Protein AF-A0A813HM52-F1 (afdb_monomer)

Organism: Polarella glacialis (NCBI:txid89957)

Mean predicted aligned error: 16.56 Å

Radius of gyration: 31.97 Å; Cα contacts (8 Å, |Δi|>4): 572; chains: 1; bounding box: 122×70×69 Å

Secondary structure (DSSP, 8-state):
---------------------PPP-------------------------------------------SSS--SS--------------------------------------------------S-PPPP-TT--SHHHHHHHHHHHHHHHHEEEEEEEEEEEE--HHHHHTTEE-EEEEEEEEEEETT--EEEEEEEEE-S-EEB-HHHHHTT--EEEEEEEEEEEEEE-HHHHHHHHT-HHHHHHHHHHH-TTEEEEEEEEEEETTTTEEEEEEEETTEEEEEEEEEES-------S--SS---EEEEEE-TT-HHHHHHHHHHHHT-EEESSSEEEEEEEEEEEEETTEEEEEEEEEEEEEE---TTT---

Sequence (374 aa):
MAAGAVAATLSSAAPSTWRQAAPIGKQNRRKGTAGGNRADDSAKGAFRPYHSVSVPKSVASSALEFDPLGVSRAIMGNCPFRGLSAAQKEPAQSPAAQGSRSESSSTARRVSAQEGFSGAAGPPVLSPPNPSGTDGSGTVVAKILEAGVRLLLRRHQGVQVVVHSSWPELLFGSVKAVHLSGRGWLSKLGLAARELIVSAPTSCKLDYGELLAGRVTLTECALGWAEAAFDASDFANFLVYPPVVSSARRLIGSDFSFEPQGVRIDVAAGQVHFVCRQAGEQFNVVLEAVGGVEGEHVGMPESNPWGVLVVLEPSQPALACVMTKFFNELEVDLAGVGLRFAGLAIREEAGRAIVRLRLNARIQRIPNPLRDTI

Solvent-accessible surface area (backbone atoms only — not comparable to full-atom values): 23221 Å² total; per-residue (Å²): 136,84,88,83,90,86,86,88,89,80,84,89,80,87,84,79,86,88,83,86,79,86,84,80,86,80,90,80,89,80,84,86,82,88,86,81,88,83,82,88,80,91,82,92,85,89,84,84,88,82,81,90,80,91,78,85,86,88,80,86,82,85,73,83,80,80,75,92,74,86,82,83,85,86,80,88,72,72,80,83,78,78,79,81,78,79,84,84,79,84,88,82,82,86,84,89,85,87,81,82,89,83,89,80,90,83,82,86,79,93,75,89,77,85,76,81,80,76,75,74,75,70,75,75,91,72,72,75,80,80,74,91,79,58,81,57,51,20,53,58,58,18,52,53,50,38,51,38,56,52,65,39,35,75,38,69,40,78,69,46,46,49,38,48,30,47,56,71,39,46,77,74,25,34,37,40,26,42,39,38,39,32,27,51,38,23,28,69,71,52,43,34,28,52,30,44,38,38,40,25,71,43,63,26,34,49,36,61,74,39,41,78,72,75,37,51,40,38,81,41,68,25,45,34,36,33,40,37,30,18,40,44,69,25,45,20,34,43,51,61,23,65,62,51,40,51,52,47,22,74,76,79,32,82,59,46,46,58,46,66,57,73,42,42,63,40,51,91,79,35,32,37,38,33,34,35,33,50,83,86,45,78,44,63,38,34,40,32,51,36,71,74,67,97,64,99,69,95,62,89,68,93,73,66,76,38,34,56,45,39,49,45,62,92,89,40,67,67,59,19,52,52,50,22,49,47,56,59,65,35,63,41,71,57,60,40,30,36,34,30,46,50,29,50,47,56,40,74,56,98,92,36,55,32,40,35,39,35,24,40,30,40,35,42,30,55,58,43,52,90,78,47,87,66

Structure (mmCIF, N/CA/C/O backbone):
data_AF-A0A813HM52-F1
#
_entry.id   AF-A0A813HM52-F1
#
loop_
_atom_site.group_PDB
_atom_site.id
_atom_site.type_symbol
_atom_site.label_atom_id
_atom_site.label_alt_id
_atom_site.label_comp_id
_atom_site.label_asym_id
_atom_site.label_entity_id
_atom_site.label_seq_id
_atom_site.pdbx_PDB_ins_code
_atom_site.Cartn_x
_atom_site.Cartn_y
_atom_site.Cartn_z
_atom_site.occupancy
_atom_site.B_iso_or_equiv
_atom_site.auth_seq_id
_atom_site.auth_comp_id
_atom_site.auth_asym_id
_atom_site.auth_atom_id
_atom_site.pdbx_PDB_model_num
ATOM 1 N N . MET A 1 1 ? -46.528 -42.335 -25.413 1.00 37.66 1 MET A N 1
ATOM 2 C CA . MET A 1 1 ? -45.160 -42.886 -25.302 1.00 37.66 1 MET A CA 1
ATOM 3 C C . MET A 1 1 ? -44.547 -42.238 -24.062 1.00 37.66 1 MET A C 1
ATOM 5 O O . MET A 1 1 ? -44.185 -41.081 -24.140 1.00 37.66 1 MET A O 1
ATOM 9 N N . ALA A 1 2 ? -44.810 -42.707 -22.841 1.00 23.92 2 ALA A N 1
ATOM 10 C CA . ALA A 1 2 ? -44.395 -43.958 -22.191 1.00 23.92 2 ALA A CA 1
ATOM 11 C C . ALA A 1 2 ? -42.873 -44.042 -21.945 1.00 23.92 2 ALA A C 1
ATOM 13 O O . ALA A 1 2 ? -42.105 -43.882 -22.886 1.00 23.92 2 ALA A O 1
ATOM 14 N N . ALA A 1 3 ? -42.530 -44.377 -20.689 1.00 25.41 3 ALA A N 1
ATOM 15 C CA . ALA A 1 3 ? -41.215 -44.529 -20.039 1.00 25.41 3 ALA A CA 1
ATOM 16 C C . ALA A 1 3 ? -40.593 -43.223 -19.495 1.00 25.41 3 ALA A C 1
ATOM 18 O O . ALA A 1 3 ? -40.451 -42.252 -20.220 1.00 25.41 3 ALA A O 1
ATOM 19 N N . GLY A 1 4 ? -40.188 -43.105 -18.230 1.00 23.30 4 GLY A N 1
ATOM 20 C CA . GLY A 1 4 ? -40.127 -44.065 -17.127 1.00 23.30 4 GLY A CA 1
ATOM 21 C C . GLY A 1 4 ? -39.327 -43.438 -15.976 1.00 23.30 4 GLY A C 1
ATOM 22 O O . GLY A 1 4 ? -38.308 -42.797 -16.205 1.00 23.30 4 GLY A O 1
ATOM 23 N N . ALA A 1 5 ? -39.837 -43.575 -14.755 1.00 23.16 5 ALA A N 1
ATOM 24 C CA . ALA A 1 5 ? -39.250 -43.092 -13.509 1.00 23.16 5 ALA A CA 1
ATOM 25 C C . ALA A 1 5 ? -38.043 -43.931 -13.065 1.00 23.16 5 ALA A C 1
ATOM 27 O O . ALA A 1 5 ? -38.085 -45.136 -13.278 1.00 23.16 5 ALA A O 1
ATOM 28 N N . VAL A 1 6 ? -37.086 -43.340 -12.329 1.00 25.73 6 VAL A N 1
ATOM 29 C CA . VAL A 1 6 ? -36.462 -43.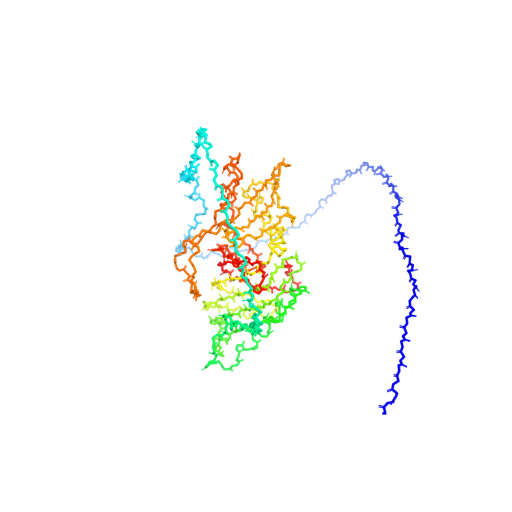966 -11.141 1.00 25.73 6 VAL A CA 1
ATOM 30 C C . VAL A 1 6 ? -36.012 -42.872 -10.162 1.00 25.73 6 VAL A C 1
ATOM 32 O O . VAL A 1 6 ? -35.177 -42.030 -10.482 1.00 25.73 6 VAL A O 1
ATOM 35 N N . ALA A 1 7 ? -36.582 -42.916 -8.959 1.00 25.55 7 ALA A N 1
ATOM 36 C CA . ALA A 1 7 ? -36.120 -42.228 -7.763 1.00 25.55 7 ALA A CA 1
ATOM 37 C C . ALA A 1 7 ? -35.059 -43.080 -7.048 1.00 25.55 7 ALA A C 1
ATOM 39 O O . ALA A 1 7 ? -35.168 -44.305 -7.033 1.00 25.55 7 ALA A O 1
ATOM 40 N N . ALA A 1 8 ? -34.084 -42.446 -6.395 1.00 28.12 8 ALA A N 1
ATOM 41 C CA . ALA A 1 8 ? -33.235 -43.108 -5.411 1.00 28.12 8 ALA A CA 1
ATOM 42 C C . ALA A 1 8 ? -33.001 -42.178 -4.214 1.00 28.12 8 ALA A C 1
ATOM 44 O O . ALA A 1 8 ? -32.302 -41.171 -4.304 1.00 28.12 8 ALA A O 1
ATOM 45 N N . THR A 1 9 ? -33.619 -42.552 -3.097 1.00 27.95 9 THR A N 1
ATOM 46 C CA . THR A 1 9 ? -33.473 -41.976 -1.760 1.00 27.95 9 THR A CA 1
ATOM 47 C C . THR A 1 9 ? -32.731 -43.003 -0.906 1.00 27.95 9 THR A C 1
ATOM 49 O O . THR A 1 9 ? -33.262 -44.087 -0.703 1.00 27.95 9 THR A O 1
ATOM 52 N N . LEU A 1 10 ? -31.545 -42.675 -0.388 1.00 28.23 10 LEU A N 1
ATOM 53 C CA . LEU A 1 10 ? -30.830 -43.376 0.698 1.00 28.23 10 LEU A CA 1
ATOM 54 C C . LEU A 1 10 ? -29.958 -42.293 1.368 1.00 28.23 10 LEU A C 1
ATOM 56 O O . LEU A 1 10 ? -29.132 -41.687 0.699 1.00 28.23 10 LEU A O 1
ATOM 60 N N . SER A 1 11 ? -30.279 -41.767 2.552 1.00 26.70 11 SER A N 1
ATOM 61 C CA . SER A 1 11 ? -30.263 -42.361 3.900 1.00 26.70 11 SER A CA 1
ATOM 62 C C . SER A 1 11 ? -28.862 -42.702 4.428 1.00 26.70 11 SER A C 1
ATOM 64 O O . SER A 1 11 ? -28.206 -43.600 3.917 1.00 26.70 11 SER A O 1
ATOM 66 N N . SER A 1 12 ? -28.518 -42.030 5.538 1.00 29.56 12 SER A N 1
ATOM 67 C CA . SER A 1 12 ? -27.660 -42.487 6.643 1.00 29.56 12 SER A CA 1
ATOM 68 C C . SER A 1 12 ? -26.152 -42.665 6.406 1.00 29.56 12 SER A C 1
ATOM 70 O O . SER A 1 12 ? -25.718 -43.630 5.791 1.00 29.56 12 SER A O 1
ATOM 72 N N . ALA A 1 13 ? -25.347 -41.792 7.028 1.00 31.06 13 ALA A N 1
ATOM 73 C CA . ALA A 1 13 ? -24.482 -42.138 8.174 1.00 31.06 13 ALA A CA 1
ATOM 74 C C . ALA A 1 13 ? -23.358 -41.095 8.358 1.00 31.06 13 ALA A C 1
ATOM 76 O O . ALA A 1 13 ? -22.476 -40.951 7.517 1.00 31.06 13 ALA A O 1
ATOM 77 N N . ALA A 1 14 ? -23.358 -40.401 9.500 1.00 40.94 14 ALA A N 1
ATOM 78 C CA . ALA A 1 14 ? -22.135 -39.838 10.077 1.00 40.94 14 ALA A CA 1
ATOM 79 C C . ALA A 1 14 ? -21.264 -40.992 10.611 1.00 40.94 14 ALA A C 1
ATOM 81 O O . ALA A 1 14 ? -21.822 -42.011 11.031 1.00 40.94 14 ALA A O 1
ATOM 82 N N . PRO A 1 15 ? -19.926 -40.844 10.662 1.00 44.47 15 PRO A N 1
ATOM 83 C CA . PRO A 1 15 ? -19.331 -40.772 11.999 1.00 44.47 15 PRO A CA 1
ATOM 84 C C . PRO A 1 15 ? -18.023 -39.964 12.146 1.00 44.47 15 PRO A C 1
ATOM 86 O O . PRO A 1 15 ? -17.253 -39.725 11.220 1.00 44.47 15 PRO A O 1
ATOM 89 N N . SER A 1 16 ? -17.749 -39.701 13.428 1.00 36.19 16 SER A N 1
ATOM 90 C CA . SER A 1 16 ? -16.442 -39.692 14.107 1.00 36.19 16 SER A CA 1
ATOM 91 C C . SER A 1 16 ? -15.503 -38.488 13.958 1.00 36.19 16 SER A C 1
ATOM 93 O O . SER A 1 16 ? -14.587 -38.435 13.147 1.00 36.19 16 SER A O 1
ATOM 95 N N . THR A 1 17 ? -15.694 -37.567 14.904 1.00 37.09 17 THR A N 1
ATOM 96 C CA . THR A 1 17 ? -14.684 -37.062 15.852 1.00 37.09 17 THR A CA 1
ATOM 97 C C . THR A 1 17 ? -13.265 -37.635 15.735 1.00 37.09 17 THR A C 1
ATOM 99 O O . THR A 1 17 ? -13.022 -38.780 16.116 1.00 37.09 17 THR A O 1
ATOM 102 N N . TRP A 1 18 ? -12.304 -36.774 15.399 1.00 37.50 18 TRP A N 1
ATOM 103 C CA . TRP A 1 18 ? -10.897 -36.963 15.752 1.00 37.50 18 TRP A CA 1
ATOM 104 C C . TRP A 1 18 ? -10.571 -36.120 16.990 1.00 37.50 18 TRP A C 1
ATOM 106 O O . TRP A 1 18 ? -10.362 -34.911 16.921 1.00 37.50 18 TRP A O 1
ATOM 116 N N . ARG A 1 19 ? -10.579 -36.789 18.148 1.00 39.09 19 ARG A N 1
ATOM 117 C CA . ARG A 1 19 ? -9.849 -36.403 19.362 1.00 39.09 19 ARG A CA 1
ATOM 118 C C . ARG A 1 19 ? -8.538 -37.181 19.364 1.00 39.09 19 ARG A C 1
ATOM 120 O O . ARG A 1 19 ? -8.598 -38.395 19.236 1.00 39.09 19 ARG A O 1
ATOM 127 N N . GLN A 1 20 ? -7.419 -36.498 19.586 1.00 40.81 20 GLN A N 1
ATOM 128 C CA . GLN A 1 20 ? -6.153 -36.965 20.185 1.00 40.81 20 GLN A CA 1
ATOM 129 C C . GLN A 1 20 ? -5.129 -35.837 19.959 1.00 40.81 20 GLN A C 1
ATOM 131 O O . GLN A 1 20 ? -5.161 -35.197 18.919 1.00 40.81 20 GLN A O 1
ATOM 136 N N . ALA A 1 21 ? -4.182 -35.506 20.823 1.00 35.78 21 ALA A N 1
ATOM 137 C CA . ALA A 1 21 ? -3.910 -35.793 22.222 1.00 35.78 21 ALA A CA 1
ATOM 138 C C . ALA A 1 21 ? -2.831 -34.768 22.626 1.00 35.78 21 ALA A C 1
ATOM 140 O O . ALA A 1 21 ? -1.932 -34.472 21.840 1.00 35.78 21 ALA A O 1
ATOM 141 N N . ALA A 1 22 ? -2.915 -34.214 23.832 1.00 42.78 22 ALA A N 1
ATOM 142 C CA . ALA A 1 22 ? -1.831 -33.427 24.410 1.00 42.78 22 ALA A CA 1
ATOM 143 C C . ALA A 1 22 ? -0.700 -34.356 24.889 1.00 42.78 22 ALA A C 1
ATOM 145 O O . ALA A 1 22 ? -1.006 -35.415 25.442 1.00 42.78 22 ALA A O 1
ATOM 146 N N . PRO A 1 23 ? 0.579 -33.947 24.815 1.00 55.81 23 PRO A N 1
ATOM 147 C CA . PRO A 1 23 ? 1.600 -34.489 25.688 1.00 55.81 23 PRO A CA 1
ATOM 148 C C . PRO A 1 23 ? 1.876 -33.535 26.853 1.00 55.81 23 PRO A C 1
ATOM 150 O O . PRO A 1 23 ? 2.329 -32.401 26.706 1.00 55.81 23 PRO A O 1
ATOM 153 N N . ILE A 1 24 ? 1.602 -34.074 28.035 1.00 42.44 24 ILE A N 1
ATOM 154 C CA . ILE A 1 24 ? 2.053 -33.622 29.343 1.00 42.44 24 ILE A CA 1
ATOM 155 C C . ILE A 1 24 ? 3.572 -33.826 29.447 1.00 42.44 24 ILE A C 1
ATOM 157 O O . ILE A 1 24 ? 4.064 -34.928 29.232 1.00 42.44 24 ILE A O 1
ATOM 161 N N . GLY A 1 25 ? 4.268 -32.764 29.859 1.00 38.72 25 GLY A N 1
ATOM 162 C CA . GLY A 1 25 ? 5.350 -32.791 30.847 1.00 38.72 25 GLY A CA 1
ATOM 163 C C . GLY A 1 25 ? 6.681 -33.457 30.485 1.00 38.72 25 GLY A C 1
ATOM 164 O O . GLY A 1 25 ? 6.771 -34.667 30.320 1.00 38.72 25 GLY A O 1
ATOM 165 N N . LYS A 1 26 ? 7.763 -32.675 30.590 1.00 46.22 26 LYS A N 1
ATOM 166 C CA . LYS A 1 26 ? 8.958 -33.069 31.356 1.00 46.22 26 LYS A CA 1
ATOM 167 C C . LYS A 1 26 ? 9.776 -31.836 31.742 1.00 46.22 26 LYS A C 1
ATOM 169 O O . LYS A 1 26 ? 10.434 -31.207 30.921 1.00 46.22 26 LYS A O 1
ATOM 174 N N . GLN A 1 27 ? 9.708 -31.516 33.034 1.00 45.91 27 GLN A N 1
ATOM 175 C CA . GLN A 1 27 ? 10.702 -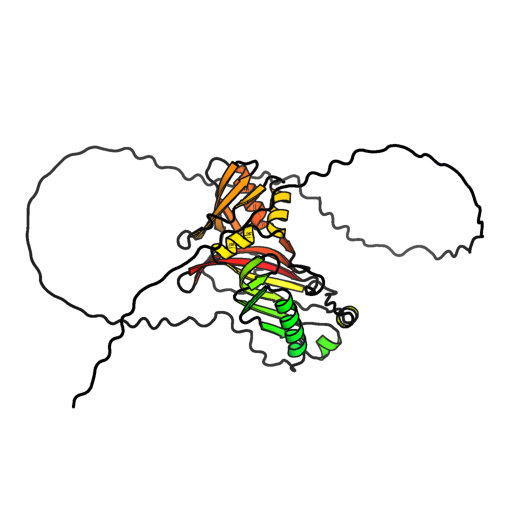30.732 33.758 1.00 45.91 27 GLN A CA 1
ATOM 176 C C . GLN A 1 27 ? 12.092 -31.327 33.518 1.00 45.91 27 GLN A C 1
ATOM 178 O O . GLN A 1 27 ? 12.281 -32.525 33.716 1.00 45.91 27 GLN A O 1
ATOM 183 N N . ASN A 1 28 ? 13.078 -30.488 33.207 1.00 48.16 28 ASN A N 1
ATOM 184 C CA . ASN A 1 28 ? 14.464 -30.813 33.513 1.00 48.16 28 ASN A CA 1
ATOM 185 C C . ASN A 1 28 ? 15.155 -29.621 34.170 1.00 48.16 28 ASN A C 1
ATOM 187 O O . ASN A 1 28 ? 15.577 -28.649 33.552 1.00 48.16 28 ASN A O 1
ATOM 191 N N . ARG A 1 29 ? 15.224 -29.755 35.489 1.00 44.62 29 ARG A N 1
ATOM 192 C CA . ARG A 1 29 ? 16.013 -28.999 36.446 1.00 44.62 29 ARG A CA 1
ATOM 193 C C . ARG A 1 29 ? 17.470 -29.444 36.281 1.00 44.62 29 ARG A C 1
ATOM 195 O O . ARG A 1 29 ? 17.784 -30.588 36.594 1.00 44.62 29 ARG A O 1
ATOM 202 N N . ARG A 1 30 ? 18.373 -28.562 35.848 1.00 49.34 30 ARG A N 1
ATOM 203 C CA . ARG A 1 30 ? 19.815 -28.734 36.087 1.00 49.34 30 ARG A CA 1
ATOM 204 C C . ARG A 1 30 ? 20.387 -27.487 36.751 1.00 49.34 30 ARG A C 1
ATOM 206 O O . ARG A 1 30 ? 20.461 -26.418 36.162 1.00 49.34 30 ARG A O 1
ATOM 213 N N . LYS A 1 31 ? 20.722 -27.682 38.028 1.00 49.78 31 LYS A N 1
ATOM 214 C CA . LYS A 1 31 ? 21.660 -26.902 38.837 1.00 49.78 31 LYS A CA 1
ATOM 215 C C . LYS A 1 31 ? 23.096 -27.320 38.482 1.00 49.78 31 LYS A C 1
ATOM 217 O O . LYS A 1 31 ? 23.308 -28.482 38.145 1.00 49.78 31 LYS A O 1
ATOM 222 N N . GLY A 1 32 ? 24.042 -26.413 38.724 1.00 36.59 32 GLY A N 1
ATOM 223 C CA . GLY A 1 32 ? 25.493 -26.652 38.769 1.00 36.59 32 GLY A CA 1
ATOM 224 C C . GLY A 1 32 ? 26.206 -26.004 37.579 1.00 36.59 32 GLY A C 1
ATOM 225 O O . GLY A 1 32 ? 25.732 -26.129 36.462 1.00 36.59 32 GLY A O 1
ATOM 226 N N . THR A 1 33 ? 27.321 -25.289 37.712 1.00 41.59 33 THR A N 1
ATOM 227 C CA . THR A 1 33 ? 28.227 -25.104 38.855 1.00 41.59 33 THR A CA 1
ATOM 228 C C . THR A 1 33 ? 29.144 -23.924 38.527 1.00 41.59 33 THR A C 1
ATOM 230 O O . THR A 1 33 ? 29.412 -23.650 37.361 1.00 41.59 33 THR A O 1
ATOM 233 N N . ALA A 1 34 ? 29.610 -23.237 39.565 1.00 42.19 34 ALA A N 1
ATOM 234 C CA . ALA A 1 34 ? 30.639 -22.210 39.506 1.00 42.19 34 ALA A CA 1
ATOM 235 C C . ALA A 1 34 ? 32.023 -22.778 39.133 1.00 42.19 34 ALA A C 1
ATOM 237 O O . ALA A 1 34 ? 32.294 -23.953 39.377 1.00 42.19 34 ALA A O 1
ATOM 238 N N . GLY A 1 35 ? 32.918 -21.892 38.681 1.00 35.97 35 GLY A N 1
ATOM 239 C CA . GLY A 1 35 ? 34.363 -22.030 38.884 1.00 35.97 35 GLY A CA 1
ATOM 240 C C . GLY A 1 35 ? 35.214 -21.923 37.620 1.00 35.97 35 GLY A C 1
ATOM 241 O O . GLY A 1 35 ? 35.028 -22.690 36.683 1.00 35.97 35 GLY A O 1
ATOM 242 N N . GLY A 1 36 ? 36.215 -21.036 37.652 1.00 38.94 36 GLY A N 1
ATOM 243 C CA . GLY A 1 36 ? 37.429 -21.215 36.853 1.00 38.94 36 GLY A CA 1
ATOM 244 C C . GLY A 1 36 ? 38.040 -19.953 36.257 1.00 38.94 36 GLY A C 1
ATOM 245 O O . GLY A 1 36 ? 37.955 -19.746 35.054 1.00 38.94 36 GLY A O 1
ATOM 246 N N . ASN A 1 37 ? 38.725 -19.162 37.086 1.00 42.75 37 ASN A N 1
ATOM 247 C CA . ASN A 1 37 ? 39.780 -18.247 36.645 1.00 42.75 37 ASN A CA 1
ATOM 248 C C . ASN A 1 37 ? 40.873 -19.010 35.876 1.00 42.75 37 ASN A C 1
ATOM 250 O O . ASN A 1 37 ? 41.322 -20.057 36.348 1.00 42.75 37 ASN A O 1
ATOM 254 N N . ARG A 1 38 ? 41.412 -18.421 34.802 1.00 40.91 38 ARG A N 1
ATOM 255 C CA . ARG A 1 38 ? 42.845 -18.541 34.497 1.00 40.91 38 ARG A CA 1
ATOM 256 C C . ARG A 1 38 ? 43.334 -17.371 33.647 1.00 40.91 38 ARG A C 1
ATOM 258 O O . ARG A 1 38 ? 42.797 -17.103 32.578 1.00 40.91 38 ARG A O 1
ATOM 265 N N . ALA A 1 39 ? 44.322 -16.689 34.211 1.00 45.31 39 ALA A N 1
ATOM 266 C CA . ALA A 1 39 ? 45.180 -15.704 33.584 1.00 45.31 39 ALA A CA 1
ATOM 267 C C . ALA A 1 39 ? 46.343 -16.389 32.840 1.00 45.31 39 ALA A C 1
ATOM 269 O O . ALA A 1 39 ? 46.553 -17.594 33.008 1.00 45.31 39 ALA A O 1
ATOM 270 N N . ASP A 1 40 ? 47.089 -15.545 32.121 1.00 43.16 40 ASP A N 1
ATOM 271 C CA . ASP A 1 40 ? 48.415 -15.736 31.515 1.00 43.16 40 ASP A CA 1
ATOM 272 C C . ASP A 1 40 ? 48.428 -16.575 30.212 1.00 43.16 40 ASP A C 1
ATOM 274 O O . ASP A 1 40 ? 47.724 -17.568 30.080 1.00 43.16 40 ASP A O 1
ATOM 278 N N . ASP A 1 41 ? 49.168 -16.246 29.150 1.00 40.78 41 ASP A N 1
ATOM 279 C CA . ASP A 1 41 ? 50.370 -15.425 29.070 1.00 40.78 41 ASP A CA 1
ATOM 280 C C . ASP A 1 41 ? 50.685 -15.016 27.608 1.00 40.78 41 ASP A C 1
ATOM 282 O O . ASP A 1 41 ? 50.403 -15.742 26.656 1.00 40.78 41 ASP A O 1
ATOM 286 N N . SER A 1 42 ? 51.287 -13.834 27.481 1.00 43.78 42 SER A N 1
ATOM 287 C CA . SER A 1 42 ? 52.322 -13.365 26.538 1.00 43.78 42 SER A CA 1
ATOM 288 C C . SER A 1 42 ? 52.670 -14.114 25.228 1.00 43.78 42 SER A C 1
ATOM 290 O O . SER A 1 42 ? 53.174 -15.229 25.258 1.00 43.78 42 SER A O 1
ATOM 292 N N . ALA A 1 43 ? 52.675 -13.378 24.099 1.00 44.16 43 ALA A N 1
ATOM 293 C CA . ALA A 1 43 ? 53.799 -13.275 23.130 1.00 44.16 43 ALA A CA 1
ATOM 294 C C . ALA A 1 43 ? 53.451 -12.255 22.016 1.00 44.16 43 ALA A C 1
ATOM 296 O O . ALA A 1 43 ? 52.519 -12.448 21.247 1.00 44.16 43 ALA A O 1
ATOM 297 N N . LYS A 1 44 ? 54.036 -11.049 22.016 1.00 38.34 44 LYS A N 1
ATOM 298 C CA . LYS A 1 44 ? 55.228 -10.643 21.234 1.00 38.34 44 LYS A CA 1
ATOM 299 C C . LYS A 1 44 ? 55.158 -10.960 19.730 1.00 38.34 44 LYS A C 1
ATOM 301 O O . LYS A 1 44 ? 55.401 -12.082 19.311 1.00 38.34 44 LYS A O 1
ATOM 306 N N . GLY A 1 45 ? 54.989 -9.907 18.929 1.00 38.28 45 GLY A N 1
ATOM 307 C CA . GLY A 1 45 ? 55.227 -9.912 17.485 1.00 38.28 45 GLY A CA 1
ATOM 308 C C . GLY A 1 45 ? 55.248 -8.489 16.932 1.00 38.28 45 GLY A C 1
ATOM 309 O O . GLY A 1 45 ? 54.221 -7.962 16.525 1.00 38.28 45 GLY A O 1
ATOM 310 N N . ALA A 1 46 ? 56.416 -7.850 16.973 1.00 42.62 46 ALA A N 1
ATOM 311 C CA . ALA A 1 46 ? 56.674 -6.555 16.357 1.00 42.62 46 ALA A CA 1
ATOM 312 C C . ALA A 1 46 ? 56.936 -6.724 14.852 1.00 42.62 46 ALA A C 1
ATOM 314 O O . ALA A 1 46 ? 57.774 -7.543 14.485 1.00 42.62 46 ALA A O 1
ATOM 315 N N . PHE A 1 47 ? 56.318 -5.904 13.996 1.00 38.72 47 PHE A N 1
ATOM 316 C CA . PHE A 1 47 ? 56.895 -5.553 12.695 1.00 38.72 47 PHE A CA 1
ATOM 317 C C . PHE A 1 47 ? 56.465 -4.148 12.246 1.00 38.72 47 PHE A C 1
ATOM 319 O O . PHE A 1 47 ? 55.430 -3.626 12.649 1.00 38.72 47 PHE A O 1
ATOM 326 N N . ARG A 1 48 ? 57.375 -3.523 11.505 1.00 41.19 48 ARG A N 1
ATOM 327 C CA . ARG A 1 48 ? 57.644 -2.085 11.354 1.00 41.19 48 ARG A CA 1
ATOM 328 C C . ARG A 1 48 ? 56.799 -1.362 10.278 1.00 41.19 48 ARG A C 1
ATOM 330 O O . ARG A 1 48 ? 56.069 -2.018 9.543 1.00 41.19 48 ARG A O 1
ATOM 337 N N . PRO A 1 49 ? 56.888 -0.013 10.202 1.00 48.88 49 PRO A N 1
ATOM 338 C CA . PRO A 1 49 ? 55.903 0.857 9.565 1.00 48.88 49 PRO A CA 1
ATOM 339 C C . PRO A 1 49 ? 56.180 1.081 8.074 1.00 48.88 49 PRO A C 1
ATOM 341 O O . PRO A 1 49 ? 57.331 1.038 7.643 1.00 48.88 49 PRO A O 1
ATOM 344 N N . TYR A 1 50 ? 55.137 1.424 7.315 1.00 38.62 50 TYR A N 1
ATOM 345 C CA . TYR A 1 50 ? 55.275 1.996 5.977 1.00 38.62 50 TYR A CA 1
ATOM 346 C C . TYR A 1 50 ? 54.747 3.432 5.928 1.00 38.62 50 TYR A C 1
ATOM 348 O O . TYR A 1 50 ? 53.594 3.717 6.235 1.00 38.62 50 TYR A O 1
ATOM 356 N N . HIS A 1 51 ? 55.689 4.302 5.574 1.00 40.19 51 HIS A N 1
ATOM 357 C CA . HIS A 1 51 ? 55.622 5.598 4.912 1.00 40.19 51 HIS A CA 1
ATOM 358 C C . HIS A 1 51 ? 54.270 6.309 4.747 1.00 40.19 51 HIS A C 1
ATOM 360 O O . HIS A 1 51 ? 53.388 5.918 3.988 1.00 40.19 51 HIS A O 1
ATOM 366 N N . SER A 1 52 ? 54.249 7.488 5.364 1.00 36.03 52 SER A N 1
ATOM 367 C CA . SER A 1 52 ? 53.475 8.670 5.011 1.00 36.03 52 SER A CA 1
ATOM 368 C C . SER A 1 52 ? 53.606 9.043 3.529 1.00 36.03 52 SER A C 1
ATOM 370 O O . SER A 1 52 ? 54.714 9.305 3.054 1.00 36.03 52 SER A O 1
ATOM 372 N N . VAL A 1 53 ? 52.472 9.193 2.846 1.00 39.75 53 VAL A N 1
ATOM 373 C CA . VAL A 1 53 ? 52.356 10.018 1.640 1.00 39.75 53 VAL A CA 1
ATOM 374 C C . VAL A 1 53 ? 51.297 11.079 1.912 1.00 39.75 53 VAL A C 1
ATOM 376 O O . VAL A 1 53 ? 50.113 10.796 2.066 1.00 39.75 53 VAL A O 1
ATOM 379 N N . SER A 1 54 ? 51.767 12.314 2.030 1.00 37.72 54 SER A N 1
ATOM 380 C CA . SER A 1 54 ? 50.984 13.542 2.078 1.00 37.72 54 SER A CA 1
ATOM 381 C C . SER A 1 54 ? 50.500 13.919 0.677 1.00 37.72 54 SER A C 1
ATOM 383 O O . SER A 1 54 ? 51.319 14.065 -0.229 1.00 37.72 54 SER A O 1
ATOM 385 N N . VAL A 1 55 ? 49.194 14.142 0.518 1.00 37.69 55 VAL A N 1
ATOM 386 C CA . VAL A 1 55 ? 48.572 14.748 -0.674 1.00 37.69 55 VAL A CA 1
ATOM 387 C C . VAL A 1 55 ? 47.604 15.845 -0.196 1.00 37.69 55 VAL A C 1
ATOM 389 O O . VAL A 1 55 ? 46.993 15.684 0.864 1.00 37.69 55 VAL A O 1
ATOM 392 N N . PRO A 1 56 ? 47.544 17.005 -0.880 1.00 45.03 56 PRO A N 1
ATOM 393 C CA . PRO A 1 56 ? 47.140 18.261 -0.262 1.00 45.03 56 PRO A CA 1
ATOM 394 C C . PRO A 1 56 ? 45.629 18.494 -0.145 1.00 45.03 56 PRO A C 1
ATOM 396 O O . PRO A 1 56 ? 44.795 17.910 -0.829 1.00 45.03 56 PRO A O 1
ATOM 399 N N . LYS A 1 57 ? 45.352 19.435 0.762 1.00 36.41 57 LYS A N 1
ATOM 400 C CA . LYS A 1 57 ? 44.091 20.096 1.096 1.00 36.41 57 LYS A CA 1
ATOM 401 C C . LYS A 1 57 ? 43.316 20.636 -0.115 1.00 36.41 57 LYS A C 1
ATOM 403 O O . LYS A 1 57 ? 43.907 21.172 -1.044 1.00 36.41 57 LYS A O 1
ATOM 408 N N . SER A 1 58 ? 42.002 20.722 0.119 1.00 32.47 58 SER A N 1
ATOM 409 C CA . SER A 1 58 ? 41.085 21.782 -0.330 1.00 32.47 58 SER A CA 1
ATOM 410 C C . SER A 1 58 ? 40.473 21.645 -1.726 1.00 32.47 58 SER A C 1
ATOM 412 O O . SER A 1 58 ? 41.006 22.199 -2.679 1.00 32.47 58 SER A O 1
ATOM 414 N N . VAL A 1 59 ? 39.247 21.104 -1.781 1.00 37.62 59 VAL A N 1
ATOM 415 C CA . VAL A 1 59 ? 38.096 21.790 -2.405 1.00 37.62 59 VAL A CA 1
ATOM 416 C C . VAL A 1 59 ? 36.852 21.526 -1.544 1.00 37.62 59 VAL A C 1
ATOM 418 O O . VAL A 1 59 ? 36.677 20.437 -1.004 1.00 37.62 59 VAL A O 1
ATOM 421 N N . ALA A 1 60 ? 36.060 22.576 -1.354 1.00 35.06 60 ALA A N 1
ATOM 422 C CA . ALA A 1 60 ? 34.958 22.717 -0.416 1.00 35.06 60 ALA A CA 1
ATOM 423 C C . ALA A 1 60 ? 33.826 21.687 -0.584 1.00 35.06 60 ALA A C 1
ATOM 425 O O . ALA A 1 60 ? 33.248 21.536 -1.659 1.00 35.06 60 ALA A O 1
ATOM 426 N N . SER A 1 61 ? 33.463 21.057 0.533 1.00 32.22 61 SER A N 1
ATOM 427 C CA . SER A 1 61 ? 32.201 20.347 0.721 1.00 32.22 61 SER A CA 1
ATOM 428 C C . SER A 1 61 ? 31.061 21.352 0.891 1.00 32.22 61 SER A C 1
ATOM 430 O O . SER A 1 61 ? 30.971 22.016 1.920 1.00 32.22 61 SER A O 1
ATOM 432 N N . SER A 1 62 ? 30.150 21.420 -0.076 1.00 36.97 62 SER A N 1
ATOM 433 C CA . SER A 1 62 ? 28.778 21.873 0.173 1.00 36.97 62 SER A CA 1
ATOM 434 C C . SER A 1 62 ? 27.957 20.657 0.593 1.00 36.97 62 SER A C 1
ATOM 436 O O . SER A 1 62 ? 27.287 20.024 -0.218 1.00 36.97 62 SER A O 1
ATOM 438 N N . ALA A 1 63 ? 28.072 20.295 1.869 1.00 33.69 63 ALA A N 1
ATOM 439 C CA . ALA A 1 63 ? 27.138 19.385 2.509 1.00 33.69 63 ALA A CA 1
ATOM 440 C C . ALA A 1 63 ? 25.854 20.173 2.795 1.00 33.69 63 ALA A C 1
ATOM 442 O O . ALA A 1 63 ? 25.839 21.063 3.642 1.00 33.69 63 ALA A O 1
ATOM 443 N N . LEU A 1 64 ? 24.788 19.872 2.053 1.00 36.31 64 LEU A N 1
ATOM 444 C CA . LEU A 1 64 ? 23.428 20.196 2.469 1.00 36.31 64 LEU A CA 1
ATOM 445 C C . LEU A 1 64 ? 23.109 19.301 3.667 1.00 36.31 64 LEU A C 1
ATOM 447 O O . LEU A 1 64 ? 22.691 18.153 3.526 1.00 36.31 64 LEU A O 1
ATOM 451 N N . GLU A 1 65 ? 23.405 19.832 4.845 1.00 27.53 65 GLU A N 1
ATOM 452 C CA . GLU A 1 65 ? 23.002 19.300 6.135 1.00 27.53 65 GLU A CA 1
ATOM 453 C C . GLU A 1 65 ? 21.472 19.397 6.214 1.00 27.53 65 GLU A C 1
ATOM 455 O O . GLU A 1 65 ? 20.891 20.467 6.388 1.00 27.53 65 GLU A O 1
ATOM 460 N N . PHE A 1 66 ? 20.807 18.273 5.953 1.00 37.66 66 PHE A N 1
ATOM 461 C CA . PHE A 1 66 ? 19.367 18.136 6.110 1.00 37.66 66 PHE A CA 1
ATOM 462 C C . PHE A 1 66 ? 19.098 17.884 7.593 1.00 37.66 66 PHE A C 1
ATOM 464 O O . PHE A 1 66 ? 19.318 16.779 8.081 1.00 37.66 66 PHE A O 1
ATOM 471 N N . ASP A 1 67 ? 18.683 18.930 8.300 1.00 29.39 67 ASP A N 1
ATOM 472 C CA . ASP A 1 67 ? 18.299 18.913 9.710 1.00 29.39 67 ASP A CA 1
ATOM 473 C C . ASP A 1 67 ? 16.909 18.252 9.867 1.00 29.39 67 ASP A C 1
ATOM 475 O O . ASP A 1 67 ? 15.905 18.852 9.471 1.00 29.39 67 ASP A O 1
ATOM 479 N N . PRO A 1 68 ? 16.783 17.016 10.397 1.00 35.81 68 PRO A N 1
ATOM 480 C CA . PRO A 1 68 ? 15.494 16.345 10.508 1.00 35.81 68 PRO A CA 1
ATOM 481 C C . PRO A 1 68 ? 14.795 16.604 11.854 1.00 35.81 68 PRO A C 1
ATOM 483 O O . PRO A 1 68 ? 13.794 15.949 12.141 1.00 35.81 68 PRO A O 1
ATOM 486 N N . LEU A 1 69 ? 15.280 17.532 12.694 1.00 37.66 69 LEU A N 1
ATOM 487 C CA . LEU A 1 69 ? 14.716 17.772 14.036 1.00 37.66 69 LEU A CA 1
ATOM 488 C C . LEU A 1 69 ? 14.356 19.241 14.337 1.00 37.66 69 LEU A C 1
ATOM 490 O O . LEU A 1 69 ? 13.977 19.569 15.462 1.00 37.66 69 LEU A O 1
ATOM 494 N N . GLY A 1 70 ? 14.350 20.111 13.327 1.00 33.16 70 GLY A N 1
ATOM 495 C CA . GLY A 1 70 ? 14.066 21.545 13.472 1.00 33.16 70 GLY A CA 1
ATOM 496 C C . GLY A 1 70 ? 12.593 21.976 13.579 1.00 33.16 70 GLY A C 1
ATOM 497 O O . GLY A 1 70 ? 12.329 23.174 13.548 1.00 33.16 70 GLY A O 1
ATOM 498 N N . VAL A 1 71 ? 11.614 21.067 13.706 1.00 40.09 71 VAL A N 1
ATOM 499 C CA . VAL A 1 71 ? 10.186 21.437 13.860 1.00 40.09 71 VAL A CA 1
ATOM 500 C C . VAL A 1 71 ? 9.499 20.543 14.897 1.00 40.09 71 VAL A C 1
ATOM 502 O O . VAL A 1 71 ? 8.748 19.631 14.575 1.00 40.09 71 VAL A O 1
ATOM 505 N N . SER A 1 72 ? 9.767 20.768 16.184 1.00 39.44 72 SER A N 1
ATOM 506 C CA . SER A 1 72 ? 9.006 20.123 17.277 1.00 39.44 72 SER A CA 1
ATOM 507 C C . SER A 1 72 ? 8.565 21.076 18.388 1.00 39.44 72 SER A C 1
ATOM 509 O O . SER A 1 72 ? 8.160 20.655 19.467 1.00 39.44 72 SER A O 1
ATOM 511 N N . ARG A 1 73 ? 8.550 22.384 18.123 1.00 36.00 73 ARG A N 1
ATOM 512 C CA . ARG A 1 73 ? 7.988 23.376 19.048 1.00 36.00 73 ARG A CA 1
ATOM 513 C C . ARG A 1 73 ? 7.236 24.462 18.287 1.00 36.00 73 ARG A C 1
ATOM 515 O O . ARG A 1 73 ? 7.776 25.539 18.104 1.00 36.00 73 ARG A O 1
ATOM 522 N N . ALA A 1 74 ? 6.018 24.146 17.834 1.00 34.91 74 ALA A N 1
ATOM 523 C CA . ALA A 1 74 ? 4.887 25.086 17.696 1.00 34.91 74 ALA A CA 1
ATOM 524 C C . ALA A 1 74 ? 3.705 24.481 16.903 1.00 34.91 74 ALA A C 1
ATOM 526 O O . ALA A 1 74 ? 3.229 25.096 15.961 1.00 34.91 74 ALA A O 1
ATOM 527 N N . ILE A 1 75 ? 3.192 23.295 17.261 1.00 38.50 75 ILE A N 1
ATOM 528 C CA . ILE A 1 75 ? 1.838 22.875 16.836 1.00 38.50 75 ILE A CA 1
ATOM 529 C C . ILE A 1 75 ? 1.146 22.162 18.011 1.00 38.50 75 ILE A C 1
ATOM 531 O O . ILE A 1 75 ? 0.873 20.972 17.983 1.00 38.50 75 ILE A O 1
ATOM 535 N N . MET A 1 76 ? 0.887 22.911 19.086 1.00 36.34 76 MET A N 1
ATOM 536 C CA . MET A 1 76 ? -0.272 22.667 19.963 1.00 36.34 76 MET A CA 1
ATOM 537 C C . MET A 1 76 ? -1.400 23.644 19.587 1.00 36.34 76 MET A C 1
ATOM 539 O O . MET A 1 76 ? -2.081 24.206 20.438 1.00 36.34 76 MET A O 1
ATOM 543 N N . GLY A 1 77 ? -1.551 23.913 18.288 1.00 35.53 77 GLY A N 1
ATOM 544 C CA . GLY A 1 77 ? -2.633 24.730 17.759 1.00 35.53 77 GLY A CA 1
ATOM 545 C C . GLY A 1 77 ? -3.856 23.857 17.534 1.00 35.53 77 GLY A C 1
ATOM 546 O O . GLY A 1 77 ? -3.856 23.060 16.604 1.00 35.53 77 GLY A O 1
ATOM 547 N N . ASN A 1 78 ? -4.844 23.998 18.420 1.00 41.69 78 ASN A N 1
ATOM 548 C CA . ASN A 1 78 ? -6.259 23.662 18.255 1.00 41.69 78 ASN A CA 1
ATOM 549 C C . ASN A 1 78 ? -6.581 22.614 17.178 1.00 41.69 78 ASN A C 1
ATOM 551 O O . ASN A 1 78 ? -6.767 22.955 16.013 1.00 41.69 78 ASN A O 1
ATOM 555 N N . CYS A 1 79 ? -6.807 21.365 17.593 1.00 39.69 79 CYS A N 1
ATOM 556 C CA . CYS A 1 79 ? -7.771 20.539 16.870 1.00 39.69 79 CYS A CA 1
ATOM 557 C C . CYS A 1 79 ? -9.117 21.280 16.933 1.00 39.69 79 CYS A C 1
ATOM 559 O O . CYS A 1 79 ? -9.606 21.505 18.044 1.00 39.69 79 CYS A O 1
ATOM 561 N N . PRO A 1 80 ? -9.711 21.722 15.810 1.00 42.75 80 PRO A N 1
ATOM 562 C CA . PRO A 1 80 ? -11.011 22.368 15.844 1.00 42.75 80 PRO A CA 1
ATOM 563 C C . PRO A 1 80 ? -12.060 21.313 16.202 1.00 42.75 80 PRO A C 1
ATOM 565 O O . PRO A 1 80 ? -12.583 20.606 15.345 1.00 42.75 80 PRO A O 1
ATOM 568 N N . PHE A 1 81 ? -12.354 21.186 17.494 1.00 43.88 81 PHE A N 1
ATOM 569 C CA . PHE A 1 81 ? -13.485 20.413 17.984 1.00 43.88 81 PHE A CA 1
ATOM 570 C C . PHE A 1 81 ? -14.761 21.158 17.573 1.00 43.88 81 PHE A C 1
ATOM 572 O O . PHE A 1 81 ? -15.165 22.140 18.197 1.00 43.88 81 PHE A O 1
ATOM 579 N N . ARG A 1 82 ? -15.357 20.753 16.448 1.00 43.41 82 ARG A N 1
ATOM 580 C CA . ARG A 1 82 ? -16.619 21.309 15.953 1.00 43.41 82 ARG A CA 1
ATOM 581 C C . ARG A 1 82 ? -17.737 20.765 16.846 1.00 43.41 82 ARG A C 1
ATOM 583 O O . ARG A 1 82 ? -18.140 19.616 16.709 1.00 43.41 82 ARG A O 1
ATOM 590 N N . GLY A 1 83 ? -18.181 21.573 17.807 1.00 35.84 83 GLY A N 1
ATOM 591 C CA . GLY A 1 83 ? -19.231 21.204 18.753 1.00 35.84 83 GLY A CA 1
ATOM 592 C C . GLY A 1 83 ? -20.530 20.826 18.039 1.00 35.84 83 GLY A C 1
ATOM 593 O O . GLY A 1 83 ? -21.199 21.679 17.458 1.00 35.84 83 GLY A O 1
ATOM 594 N N . LEU A 1 84 ? -20.898 19.547 18.110 1.00 39.47 84 LEU A N 1
ATOM 595 C CA . LEU A 1 84 ? -22.258 19.084 17.858 1.00 39.47 84 LEU A CA 1
ATOM 596 C C . LEU A 1 84 ? -23.128 19.582 19.019 1.00 39.47 84 LEU A C 1
ATOM 598 O O . LEU A 1 84 ? -23.151 18.996 20.098 1.00 39.47 84 LEU A O 1
ATOM 602 N N . SER A 1 85 ? -23.788 20.722 18.813 1.00 40.03 85 SER A N 1
ATOM 603 C CA . SER A 1 85 ? -24.763 21.269 19.755 1.00 40.03 85 SER A CA 1
ATOM 604 C C . SER A 1 85 ? -26.017 20.394 19.751 1.00 40.03 85 SER A C 1
ATOM 606 O O . SER A 1 85 ? -26.752 20.339 18.763 1.00 40.03 85 SER A O 1
ATOM 608 N N . ALA A 1 86 ? -26.245 19.696 20.862 1.00 39.94 86 ALA A N 1
ATOM 609 C CA . ALA A 1 86 ? -27.478 18.985 21.149 1.00 39.94 86 ALA A CA 1
ATOM 610 C C . ALA A 1 86 ? -28.596 20.001 21.436 1.00 39.94 86 ALA A C 1
ATOM 612 O O . ALA A 1 86 ? -28.657 20.600 22.509 1.00 39.94 86 ALA A O 1
ATOM 613 N N . ALA A 1 87 ? -29.497 20.196 20.472 1.00 44.59 87 ALA A N 1
ATOM 614 C CA . ALA A 1 87 ? -30.748 20.909 20.698 1.00 44.59 87 ALA A CA 1
ATOM 615 C C . ALA A 1 87 ? -31.714 20.000 21.472 1.00 44.59 87 ALA A C 1
ATOM 617 O O . ALA A 1 87 ? -32.455 19.195 20.910 1.00 44.59 87 ALA A O 1
ATOM 618 N N . GLN A 1 88 ? -31.672 20.140 22.791 1.00 42.56 88 GLN A N 1
ATOM 619 C CA . GLN A 1 88 ? -32.627 19.596 23.743 1.00 42.56 88 GLN A CA 1
ATOM 620 C C . GLN A 1 88 ? -33.943 20.383 23.612 1.00 42.56 88 GLN A C 1
ATOM 622 O O . GLN A 1 88 ? -34.004 21.563 23.954 1.00 42.56 88 GLN A O 1
ATOM 627 N N . LYS A 1 89 ? -34.993 19.754 23.070 1.00 48.44 89 LYS A N 1
ATOM 628 C CA . LYS A 1 89 ? -36.355 20.309 23.034 1.00 48.44 89 LYS A CA 1
ATOM 629 C C . LYS A 1 89 ? -37.285 19.386 23.814 1.00 48.44 89 LYS A C 1
ATOM 631 O O . LYS A 1 89 ? -37.641 18.309 23.347 1.00 48.44 89 LYS A O 1
ATOM 636 N N . GLU A 1 90 ? -37.618 19.821 25.024 1.00 40.25 90 GLU A N 1
ATOM 637 C CA . GLU A 1 90 ? -38.615 19.209 25.903 1.00 40.25 90 GLU A CA 1
ATOM 638 C C . GLU A 1 90 ? -40.064 19.445 25.413 1.00 40.25 90 GLU A C 1
ATOM 640 O O . GLU A 1 90 ? -40.296 20.282 24.532 1.00 40.25 90 GLU A O 1
ATOM 645 N N . PRO A 1 91 ? -41.035 18.671 25.942 1.00 57.41 91 PRO A N 1
ATOM 646 C CA . PRO A 1 91 ? -42.306 18.384 25.291 1.00 57.41 91 PRO A CA 1
ATOM 647 C C . PRO A 1 91 ? -43.444 19.307 25.744 1.00 57.41 91 PRO A C 1
ATOM 649 O O . PRO A 1 91 ? -43.492 19.761 26.883 1.00 57.41 91 PRO A O 1
ATOM 652 N N . ALA A 1 92 ? -44.429 19.497 24.865 1.00 48.88 92 ALA A N 1
ATOM 653 C CA . ALA A 1 92 ? -45.734 20.045 25.221 1.00 48.88 92 ALA A CA 1
ATOM 654 C C . ALA A 1 92 ? -46.821 18.982 24.999 1.00 48.88 92 ALA A C 1
ATOM 656 O O . ALA A 1 92 ? -46.879 18.323 23.960 1.00 48.88 92 ALA A O 1
ATOM 657 N N . GLN A 1 93 ? -47.643 18.813 26.029 1.00 47.66 93 GLN A N 1
ATOM 658 C CA . GLN A 1 93 ? -48.763 17.885 26.155 1.00 47.66 93 GLN A CA 1
ATOM 659 C C . GLN A 1 93 ? -49.990 18.330 25.321 1.00 47.66 93 GLN A C 1
ATOM 661 O O . GLN A 1 93 ? -50.269 19.521 25.275 1.00 47.66 93 GLN A O 1
ATOM 666 N N . SER A 1 94 ? -50.681 17.341 24.713 1.00 50.34 94 SER A N 1
ATOM 667 C CA . SER A 1 94 ? -52.144 17.077 24.525 1.00 50.34 94 SER A CA 1
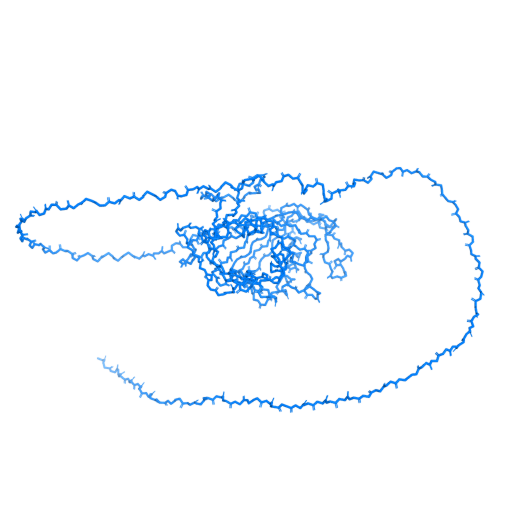ATOM 668 C C . SER A 1 94 ? -53.196 18.219 24.507 1.00 50.34 94 SER A C 1
ATOM 670 O O . SER A 1 94 ? -52.984 19.214 25.187 1.00 50.34 94 SER A O 1
ATOM 672 N N . PRO A 1 95 ? -54.406 18.064 23.881 1.00 60.31 95 PRO A N 1
ATOM 673 C CA . PRO A 1 95 ? -55.181 16.811 23.738 1.00 60.31 95 PRO A CA 1
ATOM 674 C C . PRO A 1 95 ? -56.014 16.581 22.437 1.00 60.31 95 PRO A C 1
ATOM 676 O O . PRO A 1 95 ? -56.246 17.463 21.622 1.00 60.31 95 PRO A O 1
ATOM 679 N N . ALA A 1 96 ? -56.471 15.325 22.326 1.00 49.97 96 ALA A N 1
ATOM 680 C CA . ALA A 1 96 ? -57.688 14.747 21.724 1.00 49.97 96 ALA A CA 1
ATOM 681 C C . ALA A 1 96 ? -58.562 15.523 20.704 1.00 49.97 96 ALA A C 1
ATOM 683 O O . ALA A 1 96 ? -59.163 16.541 21.029 1.00 49.97 96 ALA A O 1
ATOM 684 N N . ALA A 1 97 ? -58.853 14.860 19.573 1.00 43.94 97 ALA A N 1
ATOM 685 C CA . ALA A 1 97 ? -60.191 14.826 18.970 1.00 43.94 97 ALA A CA 1
ATOM 686 C C . ALA A 1 97 ? -60.391 13.549 18.128 1.00 43.94 97 ALA A C 1
ATOM 688 O O . ALA A 1 97 ? -59.568 13.190 17.289 1.00 43.94 97 ALA A O 1
ATOM 689 N N . GLN A 1 98 ? -61.497 12.861 18.406 1.00 45.66 98 GLN A N 1
ATOM 690 C CA . GLN A 1 98 ? -62.051 11.715 17.686 1.00 45.66 98 GLN A CA 1
ATOM 691 C C . GLN A 1 98 ? -62.614 12.141 16.320 1.00 45.66 98 GLN A C 1
ATOM 693 O O . GLN A 1 98 ? -63.113 13.256 16.189 1.00 45.66 98 GLN A O 1
ATOM 698 N N . GLY A 1 99 ? -62.648 11.234 15.336 1.00 36.84 99 GLY A N 1
ATOM 699 C CA . GLY A 1 99 ? -63.390 11.490 14.097 1.00 36.84 99 GLY A CA 1
ATOM 700 C C . GLY A 1 99 ? -63.255 10.436 13.001 1.00 36.84 99 GLY A C 1
ATOM 701 O O . GLY A 1 99 ? -62.471 10.601 12.082 1.00 36.84 99 GLY A O 1
ATOM 702 N N . SER A 1 100 ? -64.062 9.377 13.112 1.00 43.53 100 SER A N 1
ATOM 703 C CA . SER A 1 100 ? -64.792 8.693 12.025 1.00 43.53 100 SER A CA 1
ATOM 704 C C . SER A 1 100 ? -64.120 8.388 10.667 1.00 43.53 100 SER A C 1
ATOM 706 O O . SER A 1 100 ? -63.944 9.262 9.829 1.00 43.53 100 SER A O 1
ATOM 708 N N . ARG A 1 101 ? -64.005 7.074 10.403 1.00 45.12 101 ARG A N 1
ATOM 709 C CA . ARG A 1 101 ? -64.751 6.322 9.364 1.00 45.12 101 ARG A CA 1
ATOM 710 C C . ARG A 1 101 ? -64.645 6.823 7.913 1.00 45.12 101 ARG A C 1
ATOM 712 O O . ARG A 1 101 ? -65.221 7.849 7.583 1.00 45.12 101 ARG A O 1
ATOM 719 N N . SER A 1 102 ? -64.096 5.988 7.025 1.00 46.19 102 SER A N 1
ATOM 720 C CA . SER A 1 102 ? -64.725 5.607 5.742 1.00 46.19 102 SER A CA 1
ATOM 721 C C . SER A 1 102 ? -63.943 4.485 5.059 1.00 46.19 102 SER A C 1
ATOM 723 O O . SER A 1 102 ? -62.741 4.581 4.829 1.00 46.19 102 SER A O 1
ATOM 725 N N . GLU A 1 103 ? -64.672 3.417 4.761 1.00 48.44 103 GLU A N 1
ATOM 726 C CA . GLU A 1 103 ? -64.318 2.320 3.867 1.00 48.44 103 GLU A CA 1
ATOM 727 C C . GLU A 1 103 ? -64.109 2.835 2.437 1.00 48.44 103 GLU A C 1
ATOM 729 O O . GLU A 1 103 ? -64.796 3.766 2.024 1.00 48.44 103 GLU A O 1
ATOM 734 N N . SER A 1 104 ? -63.242 2.184 1.657 1.00 49.88 104 SER A N 1
ATOM 735 C CA . SER A 1 104 ? -63.454 1.954 0.219 1.00 49.88 104 SER A CA 1
ATOM 736 C C . SER A 1 104 ? -62.420 0.976 -0.326 1.00 49.88 104 SER A C 1
ATOM 738 O O . SER A 1 104 ? -61.235 1.280 -0.453 1.00 49.88 104 SER A O 1
ATOM 740 N N . SER A 1 105 ? -62.920 -0.201 -0.682 1.00 53.03 105 SER A N 1
ATOM 741 C CA . SER A 1 105 ? -62.319 -1.164 -1.593 1.00 53.03 105 SER A CA 1
ATOM 742 C C . SER A 1 105 ? -61.824 -0.512 -2.886 1.00 53.03 105 SER A C 1
ATOM 744 O O . SER A 1 105 ? -62.554 0.250 -3.514 1.00 53.03 105 SER A O 1
ATOM 746 N N . SER A 1 106 ? -60.653 -0.916 -3.375 1.00 49.09 106 SER A N 1
ATOM 747 C CA . SER A 1 106 ? -60.445 -1.008 -4.821 1.00 49.09 106 SER A CA 1
ATOM 748 C C . SER A 1 106 ? -59.442 -2.097 -5.186 1.00 49.09 106 SER A C 1
ATOM 750 O O . SER A 1 106 ? -58.345 -2.244 -4.654 1.00 49.09 106 SER A O 1
ATOM 752 N N . THR A 1 107 ? -59.950 -2.912 -6.088 1.00 41.53 107 THR A N 1
ATOM 753 C CA . THR A 1 107 ? -59.419 -4.074 -6.768 1.00 41.53 107 THR A CA 1
ATOM 754 C C . THR A 1 107 ? -58.308 -3.692 -7.750 1.00 41.53 107 THR A C 1
ATOM 756 O O . THR A 1 107 ? -58.333 -2.618 -8.338 1.00 41.53 107 THR A O 1
ATOM 759 N N . ALA A 1 108 ? -57.451 -4.675 -8.041 1.00 39.34 108 ALA A N 1
ATOM 760 C CA . ALA A 1 108 ? -56.695 -4.837 -9.287 1.00 39.34 108 ALA A CA 1
ATOM 761 C C . ALA A 1 108 ? -55.521 -3.876 -9.567 1.00 39.34 108 ALA A C 1
ATOM 763 O O . ALA A 1 108 ? -55.700 -2.767 -10.048 1.00 39.34 108 ALA A O 1
ATOM 764 N N . ARG A 1 109 ? -54.299 -4.422 -9.545 1.00 39.19 109 ARG A N 1
ATOM 765 C CA . ARG A 1 109 ? -53.607 -4.800 -10.793 1.00 39.19 109 ARG A CA 1
ATOM 766 C C . ARG A 1 109 ? -52.333 -5.587 -10.496 1.00 39.19 109 ARG A C 1
ATOM 768 O O . ARG A 1 109 ? -51.369 -5.082 -9.938 1.00 39.19 109 ARG A O 1
ATOM 775 N N . ARG A 1 110 ? -52.342 -6.841 -10.942 1.00 46.00 110 ARG A N 1
ATOM 776 C CA . ARG A 1 110 ? -51.154 -7.646 -11.222 1.00 46.00 110 ARG A CA 1
ATOM 777 C C . ARG A 1 110 ? -50.412 -6.952 -12.370 1.00 46.00 110 ARG A C 1
ATOM 779 O O . ARG A 1 110 ? -50.934 -6.919 -13.482 1.00 46.00 110 ARG A O 1
ATOM 786 N N . VAL A 1 111 ? -49.234 -6.395 -12.108 1.00 42.62 111 VAL A N 1
ATOM 787 C CA . VAL A 1 111 ? -48.261 -6.050 -13.151 1.00 42.62 111 VAL A CA 1
ATOM 788 C C . VAL A 1 111 ? -46.999 -6.834 -12.844 1.00 42.62 111 VAL A C 1
ATOM 790 O O . VAL A 1 111 ? -46.230 -6.516 -11.944 1.00 42.62 111 VAL A O 1
ATOM 793 N N . SER A 1 112 ? -46.852 -7.925 -13.584 1.00 48.78 112 SER A N 1
ATOM 794 C CA . SER A 1 112 ? -45.608 -8.653 -13.750 1.00 48.78 112 SER A CA 1
ATOM 795 C C . SER A 1 112 ? -44.639 -7.755 -14.520 1.00 48.78 112 SER A C 1
ATOM 797 O O . SER A 1 112 ? -44.701 -7.693 -15.744 1.00 48.78 112 SER A O 1
ATOM 799 N N . ALA A 1 113 ? -43.776 -7.035 -13.805 1.00 41.16 113 ALA A N 1
ATOM 800 C CA . ALA A 1 113 ? -42.606 -6.388 -14.385 1.00 41.16 113 ALA A CA 1
ATOM 801 C C . ALA A 1 113 ? -41.412 -7.327 -14.201 1.00 41.16 113 ALA A C 1
ATOM 803 O O . ALA A 1 113 ? -40.757 -7.379 -13.163 1.00 41.16 113 ALA A O 1
ATOM 804 N N . GLN A 1 114 ? -41.209 -8.144 -15.226 1.00 40.88 114 GLN A N 1
ATOM 805 C CA . GLN A 1 114 ? -40.013 -8.931 -15.453 1.00 40.88 114 GLN A CA 1
ATOM 806 C C . GLN A 1 114 ? -38.934 -7.969 -15.965 1.00 40.88 114 GLN A C 1
ATOM 808 O O . GLN A 1 114 ? -38.709 -7.865 -17.166 1.00 40.88 114 GLN A O 1
ATOM 813 N N . GLU A 1 115 ? -38.302 -7.220 -15.062 1.00 34.97 115 GLU A N 1
ATOM 814 C CA . GLU A 1 115 ? -37.093 -6.467 -15.389 1.00 34.97 115 GLU A CA 1
ATOM 815 C C . GLU A 1 115 ? -35.885 -7.370 -15.157 1.00 34.97 115 GLU A C 1
ATOM 817 O O . GLU A 1 115 ? -35.419 -7.590 -14.039 1.00 34.97 115 GLU A O 1
ATOM 822 N N . GLY A 1 116 ? -35.404 -7.945 -16.260 1.00 36.41 116 GLY A N 1
ATOM 823 C CA . GLY A 1 116 ? -34.071 -8.511 -16.329 1.00 36.41 116 GLY A CA 1
ATOM 824 C C . GLY A 1 116 ? -33.063 -7.402 -16.066 1.00 36.41 116 GLY A C 1
ATOM 825 O O . GLY A 1 116 ? -32.715 -6.647 -16.971 1.00 36.41 116 GLY A O 1
ATOM 826 N N . PHE A 1 117 ? -32.592 -7.320 -14.823 1.00 36.19 117 PHE A N 1
ATOM 827 C CA . PHE A 1 117 ? -31.412 -6.551 -14.459 1.00 36.19 117 PHE A CA 1
ATOM 828 C C . PHE A 1 117 ? -30.201 -7.2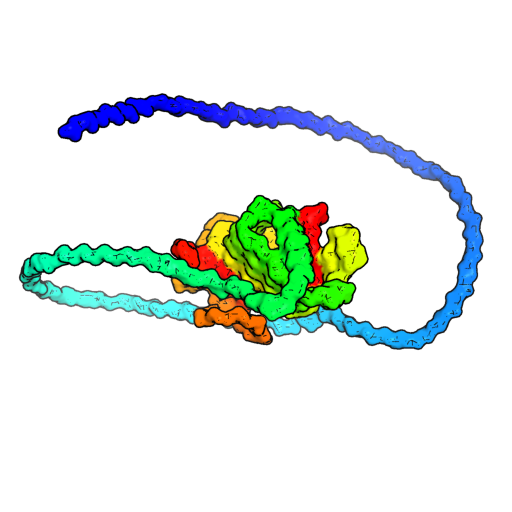39 -15.098 1.00 36.19 117 PHE A C 1
ATOM 830 O O . PHE A 1 117 ? -29.505 -8.059 -14.499 1.00 36.19 117 PHE A O 1
ATOM 837 N N . SER A 1 118 ? -29.985 -6.936 -16.376 1.00 37.53 118 SER A N 1
ATOM 838 C CA . SER A 1 118 ? -28.712 -7.136 -17.042 1.00 37.53 118 SER A CA 1
ATOM 839 C C . SER A 1 118 ? -27.753 -6.145 -16.398 1.00 37.53 118 SER A C 1
ATOM 841 O O . SER A 1 118 ? -27.622 -5.009 -16.847 1.00 37.53 118 SER A O 1
ATOM 843 N N . GLY A 1 119 ? -27.161 -6.560 -15.275 1.00 34.44 119 GLY A N 1
ATOM 844 C CA . GLY A 1 119 ? -26.096 -5.841 -14.600 1.00 34.44 119 GLY A CA 1
ATOM 845 C C . GLY A 1 119 ? -24.951 -5.660 -15.580 1.00 34.44 119 GLY A C 1
ATOM 846 O O . GLY A 1 119 ? -24.120 -6.552 -15.752 1.00 34.44 119 GLY A O 1
ATOM 847 N N . ALA A 1 120 ? -24.946 -4.516 -16.258 1.00 33.66 120 ALA A N 1
ATOM 848 C CA . ALA A 1 120 ? -23.801 -4.021 -16.981 1.00 33.66 120 ALA A CA 1
ATOM 849 C C . ALA A 1 120 ? -22.698 -3.842 -15.939 1.00 33.66 120 ALA A C 1
ATOM 851 O O . ALA A 1 120 ? -22.673 -2.866 -15.192 1.00 33.66 120 ALA A O 1
ATOM 852 N N . ALA A 1 121 ? -21.823 -4.842 -15.842 1.00 38.09 121 ALA A N 1
ATOM 853 C CA . ALA A 1 121 ? -20.514 -4.669 -15.256 1.00 38.09 121 ALA A CA 1
ATOM 854 C C . ALA A 1 121 ? -19.903 -3.452 -15.956 1.00 38.09 121 ALA A C 1
ATOM 856 O O . ALA A 1 121 ? -19.614 -3.511 -17.154 1.00 38.09 121 ALA A O 1
ATOM 857 N N . GLY A 1 122 ? -19.803 -2.332 -15.236 1.00 32.47 122 GLY A N 1
ATOM 858 C CA . GLY A 1 122 ? -19.093 -1.161 -15.727 1.00 32.47 122 GLY A CA 1
ATOM 859 C C . GLY A 1 122 ? -17.713 -1.596 -16.228 1.00 32.47 122 GLY A C 1
ATOM 860 O O . GLY A 1 122 ? -17.136 -2.540 -15.668 1.00 32.47 122 GLY A O 1
ATOM 861 N N . PRO A 1 123 ? -17.198 -0.985 -17.308 1.00 34.75 123 PRO A N 1
ATOM 862 C CA . PRO A 1 123 ? -15.885 -1.340 -17.822 1.00 34.75 123 PRO A CA 1
ATOM 863 C C . PRO A 1 123 ? -14.864 -1.259 -16.677 1.00 34.75 123 PRO A C 1
ATOM 865 O O . PRO A 1 123 ? -14.960 -0.350 -15.849 1.00 34.75 123 PRO A O 1
ATOM 868 N N . PRO A 1 124 ? -13.907 -2.199 -16.573 1.00 41.44 124 PRO A N 1
ATOM 869 C CA . PRO A 1 124 ? -12.838 -2.084 -15.591 1.00 41.44 124 PRO A CA 1
ATOM 870 C C . PRO A 1 124 ? -12.154 -0.725 -15.788 1.00 41.44 124 PRO A C 1
ATOM 872 O O . PRO A 1 124 ? -11.584 -0.463 -16.845 1.00 41.44 124 PRO A O 1
ATOM 875 N N . VAL A 1 125 ? -12.262 0.134 -14.771 1.00 46.88 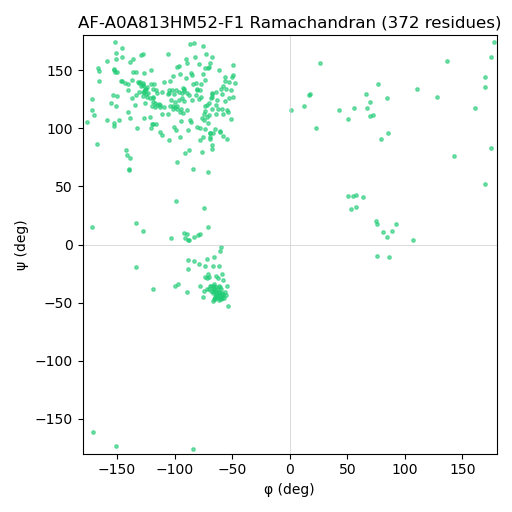125 VAL A N 1
ATOM 876 C CA . VAL A 1 125 ? -11.968 1.582 -14.787 1.00 46.88 125 VAL A CA 1
ATOM 877 C C . VAL A 1 125 ? -10.520 1.936 -15.150 1.00 46.88 125 VAL A C 1
ATOM 879 O O . VAL A 1 125 ? -10.196 3.103 -15.298 1.00 46.88 125 VAL A O 1
ATOM 882 N N . LEU A 1 126 ? -9.619 0.980 -15.375 1.00 49.97 126 LEU A N 1
ATOM 883 C CA . LEU A 1 126 ? -8.240 1.272 -15.767 1.00 49.97 126 LEU A CA 1
ATOM 884 C C . LEU A 1 126 ? -7.754 0.243 -16.786 1.00 49.97 126 LEU A C 1
ATOM 886 O O . LEU A 1 126 ? -7.069 -0.722 -16.450 1.00 49.97 126 LEU A O 1
ATOM 890 N N . SER A 1 127 ? -8.118 0.443 -18.054 1.00 43.66 127 SER A N 1
ATOM 891 C CA . SER A 1 127 ? -7.353 -0.181 -19.135 1.00 43.66 127 SER A CA 1
ATOM 892 C C . SER A 1 127 ? -5.970 0.480 -19.158 1.00 43.66 127 SER A C 1
ATOM 894 O O . SER A 1 127 ? -5.907 1.712 -19.180 1.00 43.66 127 SER A O 1
ATOM 896 N N . PRO A 1 128 ? -4.864 -0.286 -19.107 1.00 53.72 128 PRO A N 1
ATOM 897 C CA . PRO A 1 128 ? -3.529 0.293 -19.172 1.00 53.72 128 PRO A CA 1
ATOM 898 C C . PRO A 1 128 ? -3.395 1.138 -20.451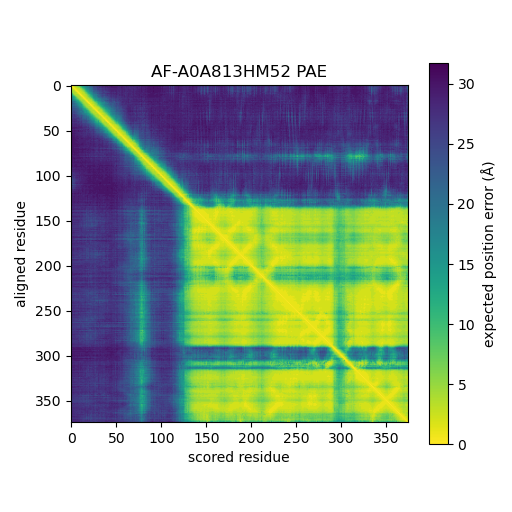 1.00 53.72 128 PRO A C 1
ATOM 900 O O . PRO A 1 128 ? -3.980 0.776 -21.476 1.00 53.72 128 PRO A O 1
ATOM 903 N N . PRO A 1 129 ? -2.661 2.266 -20.418 1.00 56.97 129 PRO A N 1
ATOM 904 C CA . PRO A 1 129 ? -2.483 3.117 -21.591 1.00 56.97 129 PRO A CA 1
ATOM 905 C C . PRO A 1 129 ? -1.971 2.286 -22.778 1.00 56.97 129 PRO A C 1
ATOM 907 O O . PRO A 1 129 ? -0.981 1.563 -22.658 1.00 56.97 129 PRO A O 1
ATOM 910 N N . ASN A 1 130 ? -2.674 2.366 -23.915 1.00 52.38 130 ASN A N 1
ATOM 911 C CA . ASN A 1 130 ? -2.364 1.580 -25.111 1.00 52.38 130 ASN A CA 1
ATOM 912 C C . ASN A 1 130 ? -0.904 1.822 -25.554 1.00 52.38 130 ASN A C 1
ATOM 914 O O . ASN A 1 130 ? -0.528 2.969 -25.809 1.00 52.38 130 ASN A O 1
ATOM 918 N N . PRO A 1 131 ? -0.069 0.773 -25.679 1.00 56.25 131 PRO A N 1
ATOM 919 C CA . PRO A 1 131 ? 1.361 0.911 -25.935 1.00 56.25 131 PRO A CA 1
ATOM 920 C C . PRO A 1 131 ? 1.647 1.073 -27.436 1.00 56.25 131 PRO A C 1
ATOM 922 O O . PRO A 1 131 ? 2.280 0.223 -28.055 1.00 56.25 131 PRO A O 1
ATOM 925 N N . SER A 1 132 ? 1.197 2.160 -28.063 1.00 52.56 132 SER A N 1
ATOM 926 C CA . SER A 1 132 ? 1.385 2.387 -29.508 1.00 52.56 132 SER A CA 1
ATOM 927 C C . SER A 1 132 ? 2.822 2.787 -29.912 1.00 52.56 132 SER A C 1
ATOM 929 O O . SER A 1 132 ? 3.006 3.523 -30.875 1.00 52.56 132 SER A O 1
ATOM 931 N N . GLY A 1 133 ? 3.855 2.319 -29.201 1.00 59.78 133 GLY A N 1
ATOM 932 C CA . GLY A 1 133 ? 5.250 2.684 -29.490 1.00 59.78 133 GLY A CA 1
ATOM 933 C C . GLY A 1 133 ? 6.341 1.928 -28.726 1.00 59.78 133 GLY A C 1
ATOM 934 O O . GLY A 1 133 ? 7.473 2.398 -28.694 1.00 59.78 133 GLY A O 1
ATOM 935 N N . THR A 1 134 ? 6.041 0.794 -28.087 1.00 62.19 134 THR A N 1
ATOM 936 C CA . THR A 1 134 ? 7.061 0.003 -27.372 1.00 62.19 134 THR A CA 1
ATOM 937 C C . THR A 1 134 ? 7.630 -1.094 -28.266 1.00 62.19 134 THR A C 1
ATOM 939 O O . THR A 1 134 ? 6.886 -1.937 -28.760 1.00 62.19 134 THR A O 1
ATOM 942 N N . ASP A 1 135 ? 8.951 -1.132 -28.407 1.00 72.62 135 ASP A N 1
ATOM 943 C CA . ASP A 1 135 ? 9.736 -2.111 -29.182 1.00 72.62 135 ASP A CA 1
ATOM 944 C C . ASP A 1 135 ? 9.784 -3.534 -28.575 1.00 72.62 135 ASP A C 1
ATOM 946 O O . ASP A 1 135 ? 10.612 -4.361 -28.951 1.00 72.62 135 ASP A O 1
ATOM 950 N N . GLY A 1 136 ? 8.895 -3.839 -27.625 1.00 77.69 136 GLY A N 1
ATOM 951 C CA . GLY A 1 136 ? 8.813 -5.126 -26.930 1.00 77.69 136 GLY A CA 1
ATOM 952 C C . GLY A 1 136 ? 9.892 -5.351 -25.864 1.00 77.69 136 GLY A C 1
ATOM 953 O O . GLY A 1 136 ? 9.764 -6.276 -25.062 1.00 77.69 136 GLY A O 1
ATOM 954 N N . SER A 1 137 ? 10.922 -4.502 -25.779 1.00 82.00 137 SER A N 1
ATOM 955 C CA . SER A 1 137 ? 12.015 -4.670 -24.809 1.00 82.00 137 SER A CA 1
ATOM 956 C C . SER A 1 137 ? 11.525 -4.559 -23.353 1.00 82.00 137 SER A C 1
ATOM 958 O O . SER A 1 137 ? 11.864 -5.393 -22.507 1.00 82.00 137 SER A O 1
ATOM 960 N N . GLY A 1 138 ? 10.610 -3.621 -23.074 1.00 85.44 138 GLY A N 1
ATOM 961 C CA . GLY A 1 138 ? 9.944 -3.484 -21.773 1.00 85.44 138 GLY A CA 1
ATOM 962 C C . GLY A 1 138 ? 9.167 -4.732 -21.335 1.00 85.44 138 GLY A C 1
ATOM 963 O O . GLY A 1 138 ? 9.031 -4.985 -20.139 1.00 85.44 138 GLY A O 1
ATOM 964 N N . THR A 1 139 ? 8.714 -5.576 -22.269 1.00 89.44 139 THR A N 1
ATOM 965 C CA . THR A 1 139 ? 7.960 -6.798 -21.950 1.00 89.44 139 THR A CA 1
ATOM 966 C C . THR A 1 139 ? 8.804 -7.818 -21.185 1.00 89.44 139 THR A C 1
ATOM 968 O O . THR A 1 139 ? 8.284 -8.479 -20.287 1.00 89.44 139 THR A O 1
ATOM 971 N N . VAL A 1 140 ? 10.103 -7.936 -21.480 1.00 86.56 140 VAL A N 1
ATOM 972 C CA . VAL A 1 140 ? 10.988 -8.878 -20.769 1.00 86.56 140 VAL A CA 1
ATOM 973 C C . VAL A 1 140 ? 11.155 -8.452 -19.313 1.00 86.56 140 VAL A C 1
ATOM 975 O O . VAL A 1 140 ? 10.934 -9.255 -18.405 1.00 86.56 140 VAL A O 1
ATOM 978 N N . VAL A 1 141 ? 11.466 -7.172 -19.086 1.00 86.44 141 VAL A N 1
ATOM 979 C CA . VAL A 1 141 ? 11.581 -6.601 -17.736 1.00 86.44 141 VAL A CA 1
ATOM 980 C C . VAL A 1 141 ? 10.258 -6.758 -16.990 1.00 86.44 141 VAL A C 1
ATOM 982 O O . VAL A 1 141 ? 10.244 -7.260 -15.869 1.00 86.44 141 VAL A O 1
ATOM 985 N N . ALA A 1 142 ? 9.135 -6.438 -17.638 1.00 89.69 142 ALA A N 1
ATOM 986 C CA . ALA A 1 142 ? 7.807 -6.616 -17.068 1.00 89.69 142 ALA A CA 1
ATOM 987 C C . ALA A 1 142 ? 7.552 -8.059 -16.608 1.00 89.69 142 ALA A C 1
ATOM 989 O O . ALA A 1 142 ? 7.064 -8.262 -15.500 1.00 89.69 142 ALA A O 1
ATOM 990 N N . LYS A 1 143 ? 7.929 -9.072 -17.401 1.00 90.31 143 LYS A N 1
ATOM 991 C CA . LYS A 1 143 ? 7.748 -10.485 -17.032 1.00 90.31 143 LYS A CA 1
ATOM 992 C C . LYS A 1 143 ? 8.629 -10.927 -15.870 1.00 90.31 143 LYS A C 1
ATOM 994 O O . LYS A 1 143 ? 8.170 -11.705 -15.034 1.00 90.31 143 LYS A O 1
ATOM 999 N N . ILE A 1 144 ? 9.854 -10.414 -15.783 1.00 86.56 144 ILE A N 1
ATOM 1000 C CA . ILE A 1 144 ? 10.740 -10.666 -14.639 1.00 86.56 144 ILE A CA 1
ATOM 1001 C C . ILE A 1 144 ? 10.139 -10.055 -13.367 1.00 86.56 144 ILE A C 1
ATOM 1003 O O . ILE A 1 144 ? 10.051 -10.737 -12.345 1.00 86.56 144 ILE A O 1
ATOM 1007 N N . LEU A 1 145 ? 9.663 -8.808 -13.438 1.00 86.94 145 LEU A N 1
ATOM 1008 C CA . LEU A 1 145 ? 8.999 -8.139 -12.316 1.00 86.94 145 LEU A CA 1
ATOM 1009 C C . LEU A 1 145 ? 7.713 -8.859 -11.904 1.00 86.94 145 LEU A C 1
ATOM 1011 O O . LEU A 1 145 ? 7.496 -9.105 -10.720 1.00 86.94 145 LEU A O 1
ATOM 1015 N N . GLU A 1 146 ? 6.892 -9.258 -12.874 1.00 91.19 146 GLU A N 1
ATOM 1016 C CA . GLU A 1 146 ? 5.669 -10.033 -12.659 1.00 91.19 146 GLU A CA 1
ATOM 1017 C C . GLU A 1 146 ? 5.979 -11.348 -11.926 1.00 91.19 146 GLU A C 1
ATOM 1019 O O . GLU A 1 146 ? 5.313 -11.678 -10.945 1.00 91.19 146 GLU A O 1
ATOM 1024 N N . ALA A 1 147 ? 7.019 -12.077 -12.342 1.00 89.38 147 ALA A N 1
ATOM 1025 C CA . ALA A 1 147 ? 7.454 -13.299 -11.669 1.00 89.38 147 ALA A CA 1
ATOM 1026 C C . ALA A 1 147 ? 7.969 -13.030 -10.244 1.00 89.38 147 ALA A C 1
ATOM 1028 O O . ALA A 1 147 ? 7.574 -13.731 -9.310 1.00 89.38 147 ALA A O 1
ATOM 1029 N N . GLY A 1 148 ? 8.797 -11.998 -10.056 1.00 87.88 148 GLY A N 1
ATOM 1030 C CA . GLY A 1 148 ? 9.332 -11.614 -8.748 1.00 87.88 148 GLY A CA 1
ATOM 1031 C C . GLY A 1 148 ? 8.235 -11.261 -7.743 1.00 87.88 148 GLY A C 1
ATOM 1032 O O . GLY A 1 148 ? 8.222 -11.788 -6.630 1.00 87.88 148 GLY A O 1
ATOM 1033 N N . VAL A 1 149 ? 7.259 -10.454 -8.168 1.00 90.06 149 VAL A N 1
ATOM 1034 C CA . VAL A 1 149 ? 6.083 -10.098 -7.363 1.00 90.06 149 VAL A CA 1
ATOM 1035 C C . VAL A 1 149 ? 5.295 -11.345 -6.973 1.00 90.06 149 VAL A C 1
ATOM 1037 O O . VAL A 1 149 ? 4.973 -11.524 -5.802 1.00 90.06 149 VAL A O 1
ATOM 1040 N N . ARG A 1 150 ? 5.025 -12.254 -7.915 1.00 93.00 150 ARG A N 1
ATOM 1041 C CA . ARG A 1 150 ? 4.281 -13.490 -7.620 1.00 93.00 150 ARG A CA 1
ATOM 1042 C C . ARG A 1 150 ? 4.973 -14.363 -6.578 1.00 93.00 150 ARG A C 1
ATOM 1044 O O . ARG A 1 150 ? 4.300 -14.908 -5.712 1.00 93.00 150 ARG A O 1
ATOM 1051 N N . LEU A 1 151 ? 6.303 -14.448 -6.610 1.00 92.00 151 LEU A N 1
ATOM 1052 C CA . LEU A 1 151 ? 7.087 -15.220 -5.638 1.00 92.00 151 LEU A CA 1
ATOM 1053 C C . LEU A 1 151 ? 7.039 -14.651 -4.209 1.00 92.00 151 LEU A C 1
ATOM 1055 O O . LEU A 1 151 ? 7.360 -15.359 -3.247 1.00 92.00 151 LEU A O 1
ATOM 1059 N N . LEU A 1 152 ? 6.657 -13.385 -4.048 1.00 89.94 152 LEU A N 1
ATOM 1060 C CA . LEU A 1 152 ? 6.478 -12.742 -2.747 1.00 89.94 152 LEU A CA 1
ATOM 1061 C C . LEU A 1 152 ? 5.068 -12.931 -2.175 1.00 89.94 152 LEU A C 1
ATOM 1063 O O . LEU A 1 152 ? 4.853 -12.689 -0.989 1.00 89.94 152 LEU A O 1
ATOM 1067 N N . LEU A 1 153 ? 4.117 -13.390 -2.989 1.00 93.12 153 LEU A N 1
ATOM 1068 C CA . LEU A 1 153 ? 2.716 -13.529 -2.613 1.00 93.12 153 LEU A CA 1
ATOM 1069 C C . LEU A 1 153 ? 2.370 -14.995 -2.342 1.00 93.12 153 LEU A C 1
ATOM 1071 O O . LEU A 1 153 ? 2.799 -15.903 -3.048 1.00 93.12 153 LEU A O 1
ATOM 1075 N N . ARG A 1 154 ? 1.545 -15.234 -1.320 1.00 95.56 154 ARG A N 1
ATOM 1076 C CA . ARG A 1 154 ? 0.925 -16.546 -1.065 1.00 95.56 154 ARG A CA 1
ATOM 1077 C C . ARG A 1 154 ? -0.251 -16.801 -1.998 1.00 95.56 154 ARG A C 1
ATOM 1079 O O . ARG A 1 154 ? -0.496 -17.938 -2.389 1.00 95.56 154 ARG A O 1
ATOM 1086 N N . ARG A 1 155 ? -1.002 -15.747 -2.317 1.00 96.38 155 ARG A N 1
ATOM 1087 C CA . ARG A 1 155 ? -2.152 -15.787 -3.221 1.00 96.38 155 ARG A CA 1
ATOM 1088 C C . ARG A 1 155 ? -2.182 -14.512 -4.045 1.00 96.38 155 ARG A C 1
ATOM 1090 O O . ARG A 1 155 ? -1.909 -13.431 -3.530 1.00 96.38 155 ARG A O 1
ATOM 1097 N N . HIS A 1 156 ? -2.503 -14.665 -5.322 1.00 96.00 156 HIS A N 1
ATOM 1098 C CA . HIS A 1 156 ? -2.677 -13.561 -6.249 1.00 96.00 156 HIS A CA 1
ATOM 1099 C C . HIS A 1 156 ? -3.522 -14.010 -7.447 1.00 96.00 156 HIS A C 1
ATOM 1101 O O . HIS A 1 156 ? -3.592 -15.198 -7.768 1.00 96.00 156 HIS A O 1
ATOM 1107 N N . GLN A 1 157 ? -4.145 -13.064 -8.141 1.00 95.94 157 GLN A N 1
ATOM 1108 C CA . GLN A 1 157 ? -4.916 -13.286 -9.362 1.00 95.94 157 GLN A CA 1
ATOM 1109 C C . GLN A 1 157 ? -4.658 -12.141 -10.338 1.00 95.94 157 GLN A C 1
ATOM 1111 O O . GLN A 1 157 ? -4.690 -10.978 -9.951 1.00 95.94 157 GLN A O 1
ATOM 1116 N N . GLY A 1 158 ? -4.392 -12.467 -11.604 1.00 92.69 158 GLY A N 1
ATOM 1117 C CA . GLY A 1 158 ? -4.254 -11.455 -12.654 1.00 92.69 158 GLY A CA 1
ATOM 1118 C C . GLY A 1 158 ? -3.170 -10.405 -12.394 1.00 92.69 158 GLY A C 1
ATOM 1119 O O . GLY A 1 158 ? -3.356 -9.264 -12.787 1.00 92.69 158 GLY A O 1
ATOM 1120 N N . VAL A 1 159 ? -2.066 -10.764 -11.721 1.00 95.31 159 VAL A N 1
ATOM 1121 C CA . VAL A 1 159 ? -0.924 -9.848 -11.553 1.00 95.31 159 VAL A CA 1
ATOM 1122 C C . VAL A 1 159 ? -0.334 -9.560 -12.924 1.00 95.31 159 VAL A C 1
ATOM 1124 O O . VAL A 1 159 ? 0.108 -10.500 -13.594 1.00 95.31 159 VAL A O 1
ATOM 1127 N N . GLN A 1 160 ? -0.334 -8.291 -13.309 1.00 94.94 160 GLN A N 1
ATOM 1128 C CA . GLN A 1 160 ? 0.189 -7.783 -14.567 1.00 94.94 160 GLN A CA 1
ATOM 1129 C C . GLN A 1 160 ? 1.136 -6.625 -14.286 1.00 94.94 160 GLN A C 1
ATOM 1131 O O . GLN A 1 160 ? 0.844 -5.747 -13.475 1.00 94.94 160 GLN A O 1
ATOM 1136 N N . VAL A 1 161 ? 2.266 -6.627 -14.982 1.00 93.00 161 VAL A N 1
ATOM 1137 C CA . VAL A 1 161 ? 3.208 -5.514 -14.986 1.00 93.00 161 VAL A CA 1
ATOM 1138 C C . VAL A 1 161 ? 3.307 -5.000 -16.413 1.00 93.00 161 VAL A C 1
ATOM 1140 O O . VAL A 1 161 ? 3.441 -5.783 -17.353 1.00 93.00 161 VAL A O 1
ATOM 1143 N N . VAL A 1 162 ? 3.245 -3.686 -16.570 1.00 92.69 162 VAL A N 1
ATOM 1144 C CA . VAL A 1 162 ? 3.508 -2.978 -17.817 1.00 92.69 162 VAL A CA 1
ATOM 1145 C C . VAL A 1 162 ? 4.692 -2.062 -17.565 1.00 92.69 162 VAL A C 1
ATOM 1147 O O . VAL A 1 162 ? 4.672 -1.235 -16.656 1.00 92.69 162 VAL A O 1
ATOM 1150 N N . VAL A 1 163 ? 5.744 -2.236 -18.357 1.00 91.31 163 VAL A N 1
ATOM 1151 C CA . VAL A 1 163 ? 6.937 -1.394 -18.307 1.00 91.31 163 VAL A CA 1
ATOM 1152 C C . VAL A 1 163 ? 7.007 -0.620 -19.609 1.00 91.31 163 VAL A C 1
ATOM 1154 O O . VAL A 1 163 ? 7.067 -1.210 -20.689 1.00 91.31 163 VAL A O 1
ATOM 1157 N N . HIS A 1 164 ? 6.998 0.701 -19.496 1.00 91.38 164 HIS A N 1
ATOM 1158 C CA . HIS A 1 164 ? 7.237 1.593 -20.614 1.00 91.38 164 HIS A CA 1
ATOM 1159 C C . HIS A 1 164 ? 8.717 1.953 -20.617 1.00 91.38 164 HIS A C 1
ATOM 1161 O O . HIS A 1 164 ? 9.163 2.729 -19.776 1.00 91.38 164 HIS A O 1
ATOM 1167 N N . SER A 1 165 ? 9.446 1.383 -21.570 1.00 88.75 165 SER A N 1
ATOM 1168 C CA . SER A 1 165 ? 10.828 1.735 -21.889 1.00 88.75 165 SER A CA 1
ATOM 1169 C C . SER A 1 165 ? 11.096 1.415 -23.352 1.00 88.75 165 SER A C 1
ATOM 1171 O O . SER A 1 165 ? 10.498 0.486 -23.902 1.00 88.75 165 SER A O 1
ATOM 1173 N N . SER A 1 166 ? 12.007 2.163 -23.957 1.00 89.75 166 SER A N 1
ATOM 1174 C CA . SER A 1 166 ? 12.636 1.803 -25.227 1.00 89.75 166 SER A CA 1
ATOM 1175 C C . SER A 1 166 ? 13.911 0.990 -24.994 1.00 89.75 166 SER A C 1
ATOM 1177 O O . SE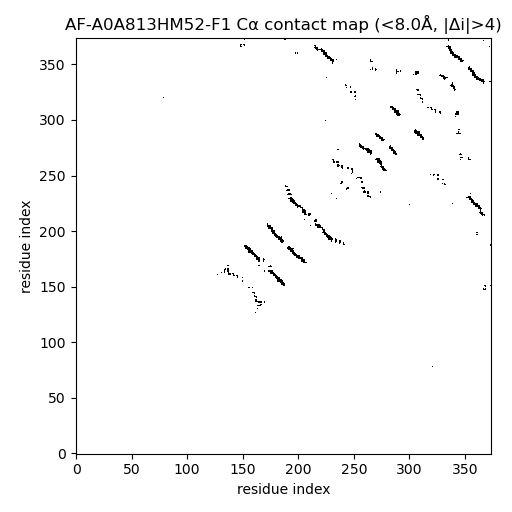R A 1 166 ? 14.517 1.040 -23.920 1.00 89.75 166 SER A O 1
ATOM 1179 N N . TRP A 1 167 ? 14.356 0.254 -26.008 1.00 87.81 167 TRP A N 1
ATOM 1180 C CA . TRP A 1 167 ? 15.561 -0.557 -25.921 1.00 87.81 167 TRP A CA 1
ATOM 1181 C C . TRP A 1 167 ? 16.814 0.286 -25.621 1.00 87.81 167 TRP A C 1
ATOM 1183 O O . TRP A 1 167 ? 17.562 -0.083 -24.718 1.00 87.81 167 TRP A O 1
ATOM 1193 N N . PRO A 1 168 ? 17.044 1.460 -26.244 1.00 90.44 168 PRO A N 1
ATOM 1194 C CA . PRO A 1 168 ? 18.164 2.314 -25.856 1.00 90.44 168 PRO A CA 1
ATOM 1195 C C . PRO A 1 168 ? 18.109 2.738 -24.383 1.00 90.44 168 PRO A C 1
ATOM 1197 O O . PRO A 1 168 ? 19.126 2.690 -23.701 1.00 90.44 168 PRO A O 1
ATOM 1200 N N . GLU A 1 169 ? 16.934 3.102 -23.862 1.00 89.44 169 GLU A N 1
ATOM 1201 C CA . GLU A 1 169 ? 16.778 3.465 -22.446 1.00 89.44 169 GLU A CA 1
ATOM 1202 C C . GLU A 1 169 ? 17.134 2.295 -21.536 1.00 89.44 169 GLU A C 1
ATOM 1204 O O . GLU A 1 169 ? 17.926 2.470 -20.611 1.00 89.44 169 GLU A O 1
ATOM 1209 N N . LEU A 1 170 ? 16.633 1.097 -21.844 1.00 87.12 170 LEU A N 1
ATOM 1210 C CA . LEU A 1 170 ? 17.012 -0.101 -21.113 1.00 87.12 170 LEU A CA 1
ATOM 1211 C C . LEU A 1 170 ? 18.515 -0.360 -21.240 1.00 87.12 170 LEU A C 1
ATOM 1213 O O . LEU A 1 170 ? 19.125 -0.606 -20.220 1.00 87.12 170 LEU A O 1
ATOM 1217 N N . LEU A 1 171 ? 19.177 -0.224 -22.389 1.00 87.00 171 LEU A N 1
ATOM 1218 C CA . LEU A 1 171 ? 20.645 -0.368 -22.460 1.00 87.00 171 LEU A CA 1
ATOM 1219 C C . LEU A 1 171 ? 21.392 0.550 -21.477 1.00 87.00 171 LEU A C 1
ATOM 1221 O O . LEU A 1 171 ? 22.399 0.142 -20.902 1.00 87.00 171 LEU A O 1
ATOM 1225 N N . PHE A 1 172 ? 20.875 1.757 -21.244 1.00 89.75 172 PHE A N 1
ATOM 1226 C CA . PHE A 1 172 ? 21.427 2.720 -20.284 1.00 89.75 172 PHE A CA 1
ATOM 1227 C C . PHE A 1 172 ? 20.884 2.575 -18.855 1.00 89.75 172 PHE A C 1
ATOM 1229 O O . PHE A 1 172 ? 21.211 3.377 -17.983 1.00 89.75 172 PHE A O 1
ATOM 1236 N N . GLY A 1 173 ? 20.053 1.567 -18.603 1.00 88.00 173 GLY A N 1
ATOM 1237 C CA . GLY A 1 173 ? 19.492 1.275 -17.285 1.00 88.00 173 GLY A CA 1
ATOM 1238 C C . GLY A 1 173 ? 18.296 2.129 -16.939 1.00 88.00 173 GLY A C 1
ATOM 1239 O O . GLY A 1 173 ? 17.859 2.107 -15.806 1.00 88.00 173 GLY A O 1
ATOM 1240 N N . SER A 1 174 ? 17.732 2.874 -17.875 1.00 90.88 174 SER A N 1
ATOM 1241 C CA . SER A 1 174 ? 16.574 3.716 -17.618 1.00 90.88 174 SER A CA 1
ATOM 1242 C C . SER A 1 174 ? 15.271 2.970 -17.895 1.00 90.88 174 SER A C 1
ATOM 1244 O O . SER A 1 174 ? 15.100 2.326 -18.933 1.00 90.88 174 SER A O 1
ATOM 1246 N N . VAL A 1 175 ? 14.325 3.086 -16.970 1.00 90.19 175 VAL A N 1
ATOM 1247 C CA . VAL A 1 175 ? 12.936 2.672 -17.145 1.00 90.19 175 VAL A CA 1
ATOM 1248 C C . VAL A 1 175 ? 12.055 3.899 -17.029 1.00 90.19 175 VAL A C 1
ATOM 1250 O O . VAL A 1 175 ? 12.087 4.570 -16.004 1.00 90.19 175 VAL A O 1
ATOM 1253 N N . LYS A 1 176 ? 11.269 4.208 -18.064 1.00 91.12 176 LYS A N 1
ATOM 1254 C CA . LYS A 1 176 ? 10.509 5.464 -18.109 1.00 91.12 176 LYS A CA 1
ATOM 1255 C C . LYS A 1 176 ? 9.292 5.434 -17.193 1.00 91.12 176 LYS A C 1
ATOM 1257 O O . LYS A 1 176 ? 9.058 6.405 -16.485 1.00 91.12 176 LYS A O 1
ATOM 1262 N N . ALA A 1 177 ? 8.525 4.348 -17.216 1.00 91.31 177 ALA A N 1
ATOM 1263 C CA . ALA A 1 177 ? 7.408 4.169 -16.298 1.00 91.31 177 ALA A CA 1
ATOM 1264 C C . ALA A 1 177 ? 7.122 2.692 -16.029 1.00 91.31 177 ALA A C 1
ATOM 1266 O O . ALA A 1 177 ? 7.309 1.835 -16.896 1.00 91.31 177 ALA A O 1
ATOM 1267 N N . VAL A 1 178 ? 6.611 2.409 -14.833 1.00 91.38 178 VAL A N 1
ATOM 1268 C CA . VAL A 1 178 ? 6.171 1.072 -14.427 1.00 91.38 178 VAL A CA 1
ATOM 1269 C C . VAL A 1 178 ? 4.755 1.153 -13.893 1.00 91.38 178 VAL A C 1
ATOM 1271 O O . VAL A 1 178 ? 4.451 1.972 -13.027 1.00 91.38 178 VAL A O 1
ATOM 1274 N N . HIS A 1 179 ? 3.901 0.269 -14.386 1.00 93.00 179 HIS A N 1
ATOM 1275 C CA . HIS A 1 179 ? 2.555 0.072 -13.888 1.00 93.00 179 HIS A CA 1
ATOM 1276 C C . HIS A 1 179 ? 2.380 -1.387 -13.474 1.00 93.00 179 HIS A C 1
ATOM 1278 O O . HIS A 1 179 ? 2.708 -2.301 -14.226 1.00 93.00 179 HIS A O 1
ATOM 1284 N N . LEU A 1 180 ? 1.875 -1.614 -12.272 1.00 93.69 180 LEU A N 1
ATOM 1285 C CA . LEU A 1 180 ? 1.615 -2.925 -11.697 1.00 93.69 180 LEU A CA 1
ATOM 1286 C C . LEU A 1 180 ? 0.161 -2.947 -11.247 1.00 93.69 180 LEU A C 1
ATOM 1288 O O . LEU A 1 180 ? -0.283 -2.055 -10.534 1.00 93.69 180 LEU A O 1
ATOM 1292 N N . SER A 1 181 ? -0.567 -3.986 -11.622 1.00 95.38 181 SER A N 1
ATOM 1293 C CA . SER A 1 181 ? -1.926 -4.213 -11.150 1.00 95.38 181 SER A CA 1
ATOM 1294 C C . SER A 1 181 ? -2.147 -5.687 -10.843 1.00 95.38 181 SER A C 1
ATOM 1296 O O . SER A 1 181 ? -1.431 -6.566 -11.327 1.00 95.38 181 SER A O 1
ATOM 1298 N N . GLY A 1 182 ? -3.127 -5.981 -10.000 1.00 95.12 182 GLY A N 1
ATOM 1299 C CA . GLY A 1 182 ? -3.554 -7.349 -9.744 1.00 95.12 182 GLY A CA 1
ATOM 1300 C C . GLY A 1 182 ? -4.644 -7.414 -8.690 1.00 95.12 182 GLY A C 1
ATOM 1301 O O . GLY A 1 182 ? -4.953 -6.415 -8.038 1.00 95.12 182 GLY A O 1
ATOM 1302 N N . ARG A 1 183 ? -5.183 -8.613 -8.472 1.00 96.19 183 ARG A N 1
ATOM 1303 C CA . ARG A 1 183 ? -6.283 -8.870 -7.539 1.00 96.19 183 ARG A CA 1
ATOM 1304 C C . ARG A 1 183 ? -5.991 -10.009 -6.576 1.00 96.19 183 ARG A C 1
ATOM 1306 O O . ARG A 1 183 ? -5.114 -10.838 -6.818 1.00 96.19 183 ARG A O 1
ATOM 1313 N N . GLY A 1 184 ? -6.764 -10.066 -5.493 1.00 96.00 184 GLY A N 1
ATOM 1314 C CA . GLY A 1 184 ? -6.696 -11.124 -4.484 1.00 96.00 184 GLY A CA 1
ATOM 1315 C C . GLY A 1 184 ? -5.293 -11.290 -3.906 1.00 96.00 184 GLY A C 1
ATOM 1316 O O . GLY A 1 184 ? -4.817 -12.420 -3.785 1.00 96.00 184 GLY A O 1
ATOM 1317 N N . TRP A 1 185 ? -4.635 -10.165 -3.634 1.00 95.31 185 TRP A N 1
ATOM 1318 C CA . TRP A 1 185 ? -3.291 -10.095 -3.089 1.00 95.31 185 TRP A CA 1
ATOM 1319 C C . TRP A 1 185 ? -3.285 -10.628 -1.663 1.00 95.31 185 TRP A C 1
ATOM 1321 O O . TRP A 1 185 ? -4.097 -10.217 -0.838 1.00 95.31 185 TRP A O 1
ATOM 1331 N N . LEU A 1 186 ? -2.355 -11.534 -1.376 1.00 96.44 186 LEU A N 1
ATOM 1332 C CA . LEU A 1 186 ? -2.050 -11.989 -0.027 1.00 96.44 186 LEU A CA 1
ATOM 1333 C C . LEU A 1 186 ? -0.541 -12.166 0.107 1.00 96.44 186 LEU A C 1
ATOM 1335 O O . LEU A 1 186 ? 0.034 -13.046 -0.540 1.00 96.44 186 LEU A O 1
ATOM 1339 N N . SER A 1 187 ? 0.094 -11.357 0.948 1.00 94.69 187 SER A N 1
ATOM 1340 C CA . SER A 1 187 ? 1.531 -11.444 1.206 1.00 94.69 187 SER A CA 1
ATOM 1341 C C . SER A 1 187 ? 1.894 -12.640 2.099 1.00 94.69 187 SER A C 1
ATOM 1343 O O . SER A 1 187 ? 1.023 -13.321 2.659 1.00 94.69 187 SER A O 1
ATOM 1345 N N . LYS A 1 188 ? 3.193 -12.935 2.248 1.00 92.19 188 LYS A N 1
ATOM 1346 C CA . LYS A 1 188 ? 3.668 -13.995 3.154 1.00 92.19 188 LYS A CA 1
ATOM 1347 C C . LYS A 1 188 ? 3.476 -13.617 4.617 1.00 92.19 188 LYS A C 1
ATOM 1349 O O . LYS A 1 188 ? 3.290 -14.519 5.434 1.00 92.19 188 LYS A O 1
ATOM 1354 N N . LEU A 1 189 ? 3.479 -12.329 4.935 1.00 91.56 189 LEU A N 1
ATOM 1355 C CA . LEU A 1 189 ? 3.177 -11.811 6.269 1.00 91.56 189 LEU A CA 1
ATOM 1356 C C . LEU A 1 189 ? 1.677 -11.568 6.509 1.00 91.56 189 LEU A C 1
ATOM 1358 O O . LEU A 1 189 ? 1.300 -11.113 7.585 1.00 91.56 189 LEU A O 1
ATOM 1362 N N . GLY A 1 190 ? 0.816 -11.920 5.551 1.00 92.75 190 GLY A N 1
ATOM 1363 C CA . GLY A 1 190 ? -0.636 -11.901 5.730 1.00 92.75 190 GLY A CA 1
ATOM 1364 C C . GLY A 1 190 ? -1.314 -10.575 5.391 1.00 92.75 190 GLY A C 1
ATOM 1365 O O . GLY A 1 190 ? -2.497 -10.429 5.684 1.00 92.75 190 GLY A O 1
ATOM 1366 N N . LEU A 1 191 ? -0.616 -9.634 4.745 1.00 95.38 191 LEU A N 1
ATOM 1367 C CA . LEU A 1 191 ? -1.261 -8.446 4.190 1.00 95.38 191 LEU A CA 1
ATOM 1368 C C . LEU A 1 191 ? -2.164 -8.869 3.029 1.00 95.38 191 LEU A C 1
ATOM 1370 O O . LEU A 1 191 ? -1.677 -9.400 2.028 1.00 95.38 191 LEU A O 1
ATOM 1374 N N . ALA A 1 192 ? -3.467 -8.649 3.176 1.00 96.25 192 ALA A N 1
ATOM 1375 C CA . ALA A 1 192 ? -4.471 -8.992 2.179 1.00 96.25 192 ALA A CA 1
ATOM 1376 C C . ALA A 1 192 ? -5.034 -7.727 1.521 1.00 96.25 192 ALA A C 1
ATOM 1378 O O . ALA A 1 192 ? -5.275 -6.738 2.207 1.00 96.25 192 ALA A O 1
ATOM 1379 N N . ALA A 1 193 ? -5.250 -7.766 0.206 1.00 97.12 193 ALA A N 1
ATOM 1380 C CA . ALA A 1 193 ? -5.948 -6.718 -0.534 1.00 97.12 193 ALA A CA 1
ATOM 1381 C C . ALA A 1 193 ? -6.737 -7.319 -1.707 1.00 97.12 193 ALA A C 1
ATOM 1383 O O . ALA A 1 193 ? -6.269 -8.223 -2.412 1.00 97.12 193 ALA A O 1
ATOM 1384 N N . ARG A 1 194 ? -7.940 -6.799 -1.961 1.00 96.81 194 ARG A N 1
ATOM 1385 C CA . ARG A 1 194 ? -8.774 -7.210 -3.099 1.00 96.81 194 ARG A CA 1
ATOM 1386 C C . ARG A 1 194 ? -8.156 -6.816 -4.423 1.00 96.81 194 ARG A C 1
ATOM 1388 O O . ARG A 1 194 ? -8.169 -7.621 -5.352 1.00 96.81 194 ARG A O 1
ATOM 1395 N N . GLU A 1 195 ? -7.607 -5.617 -4.490 1.00 96.12 195 GLU A N 1
ATOM 1396 C CA . GLU A 1 195 ? -6.962 -5.057 -5.667 1.00 96.12 195 GLU A CA 1
ATOM 1397 C C . GLU A 1 195 ? -5.806 -4.177 -5.209 1.00 96.12 195 GLU A C 1
ATOM 1399 O O . GLU A 1 195 ? -5.911 -3.488 -4.196 1.00 96.12 195 GLU A O 1
ATOM 1404 N N . LEU A 1 196 ? -4.700 -4.236 -5.939 1.00 95.25 196 LEU A N 1
ATOM 1405 C CA . LEU A 1 196 ? -3.572 -3.339 -5.750 1.00 95.25 196 LEU A CA 1
ATOM 1406 C C . LEU A 1 196 ? -3.145 -2.843 -7.120 1.00 95.25 196 LEU A C 1
ATOM 1408 O O . LEU A 1 196 ? -2.919 -3.645 -8.030 1.00 95.25 196 LEU A O 1
ATOM 1412 N N . ILE A 1 197 ? -3.036 -1.528 -7.235 1.00 94.75 197 ILE A N 1
ATOM 1413 C CA . ILE A 1 197 ? -2.565 -0.824 -8.416 1.00 94.75 197 ILE A CA 1
ATOM 1414 C C . ILE A 1 197 ? -1.408 0.052 -7.966 1.00 94.75 197 ILE A C 1
ATOM 1416 O O . ILE A 1 197 ? -1.527 0.775 -6.985 1.00 94.75 197 ILE A O 1
ATOM 1420 N N . VAL A 1 198 ? -0.282 -0.019 -8.658 1.00 93.44 198 VAL A N 1
ATOM 1421 C CA . VAL A 1 198 ? 0.905 0.792 -8.398 1.00 93.44 198 VAL A CA 1
ATOM 1422 C C . VAL A 1 198 ? 1.350 1.387 -9.718 1.00 93.44 198 VAL A C 1
ATOM 1424 O O . VAL A 1 198 ? 1.477 0.677 -10.713 1.00 93.44 198 VAL A O 1
ATOM 1427 N N . SER A 1 199 ? 1.606 2.687 -9.733 1.00 93.50 199 SER A N 1
ATOM 1428 C CA . SER A 1 199 ? 2.069 3.390 -10.918 1.00 93.50 199 SER A CA 1
ATOM 1429 C C . SER A 1 199 ? 3.217 4.316 -10.553 1.00 93.50 199 SER A C 1
ATOM 1431 O O . SER A 1 199 ? 3.055 5.239 -9.760 1.00 93.50 199 SER A O 1
ATOM 1433 N N . ALA A 1 200 ? 4.371 4.091 -11.168 1.00 93.00 200 ALA A N 1
ATOM 1434 C CA . ALA A 1 200 ? 5.545 4.948 -11.092 1.00 93.00 200 ALA A CA 1
ATOM 1435 C C . ALA A 1 200 ? 5.748 5.606 -12.466 1.00 93.00 200 ALA A C 1
ATOM 1437 O O . ALA A 1 200 ? 6.312 4.971 -13.359 1.00 93.00 200 ALA A O 1
ATOM 1438 N N . PRO A 1 201 ? 5.221 6.827 -12.683 1.00 89.38 201 PRO A N 1
ATOM 1439 C CA . PRO A 1 201 ? 5.330 7.525 -13.963 1.00 89.38 201 PRO A CA 1
ATOM 1440 C C . PRO A 1 201 ? 6.696 8.195 -14.170 1.00 89.38 201 PRO A C 1
ATOM 1442 O O . PRO A 1 201 ? 7.012 8.595 -15.287 1.00 89.38 201 PRO A O 1
ATOM 1445 N N . THR A 1 202 ? 7.476 8.370 -13.101 1.00 87.31 202 THR A N 1
ATOM 1446 C CA . THR A 1 202 ? 8.800 8.990 -13.161 1.00 87.31 202 THR A CA 1
ATOM 1447 C C . THR A 1 202 ? 9.838 7.972 -13.617 1.00 87.31 202 THR A C 1
ATOM 1449 O O . THR A 1 202 ? 9.839 6.833 -13.145 1.00 87.31 202 THR A O 1
ATOM 1452 N N . SER A 1 203 ? 10.754 8.406 -14.487 1.00 85.69 203 SER A N 1
ATOM 1453 C CA . SER A 1 203 ? 11.859 7.564 -14.933 1.00 85.69 203 SER A CA 1
ATOM 1454 C C . SER A 1 203 ? 12.725 7.129 -13.755 1.00 85.69 203 SER A C 1
ATOM 1456 O O . SER A 1 203 ? 13.104 7.965 -12.934 1.00 85.69 203 SER A O 1
ATOM 1458 N N . CYS A 1 204 ? 13.078 5.850 -13.692 1.00 88.06 204 CYS A N 1
ATOM 1459 C CA . CYS A 1 204 ? 14.003 5.308 -12.708 1.00 88.06 204 CYS A CA 1
ATOM 1460 C C . CYS A 1 204 ? 15.214 4.672 -13.388 1.00 88.06 204 CYS A C 1
ATOM 1462 O O . CYS A 1 204 ? 15.126 4.165 -14.506 1.00 88.06 204 CYS A O 1
ATOM 1464 N N . LYS A 1 205 ? 16.359 4.707 -12.708 1.00 90.06 205 LYS A N 1
ATOM 1465 C CA . LYS A 1 205 ? 17.594 4.087 -13.187 1.00 90.06 205 LYS A CA 1
ATOM 1466 C C . LYS A 1 205 ? 17.851 2.783 -12.436 1.00 90.06 205 LYS A C 1
ATOM 1468 O O . LYS A 1 205 ? 18.001 2.785 -11.217 1.00 90.06 205 LYS A O 1
ATOM 1473 N N . LEU A 1 206 ? 17.889 1.679 -13.165 1.00 85.44 206 LEU A N 1
ATOM 1474 C CA . LEU A 1 206 ? 18.272 0.342 -12.738 1.00 85.44 206 LEU A CA 1
ATOM 1475 C C . LEU A 1 206 ? 19.794 0.237 -12.622 1.00 85.44 206 LEU A C 1
ATOM 1477 O O . LEU A 1 206 ? 20.532 0.681 -13.502 1.00 85.44 206 LEU A O 1
ATOM 1481 N N . ASP A 1 207 ? 20.259 -0.418 -11.566 1.00 85.56 207 ASP A N 1
ATOM 1482 C CA . ASP A 1 207 ? 21.640 -0.876 -11.475 1.00 85.56 207 ASP A CA 1
ATOM 1483 C C . ASP A 1 207 ? 21.774 -2.265 -12.121 1.00 85.56 207 ASP A C 1
ATOM 1485 O O . ASP A 1 207 ? 21.314 -3.276 -11.583 1.00 85.56 207 ASP A O 1
ATOM 1489 N N . TYR A 1 208 ? 22.402 -2.329 -13.298 1.00 78.38 208 TYR A N 1
ATOM 1490 C CA . TYR A 1 208 ? 22.617 -3.598 -13.993 1.00 78.38 208 TYR A CA 1
ATOM 1491 C C . TYR A 1 208 ? 23.666 -4.498 -13.359 1.00 78.38 208 TYR A C 1
ATOM 1493 O O . TYR A 1 208 ? 23.561 -5.718 -13.495 1.00 78.38 208 TYR A O 1
ATOM 1501 N N . GLY A 1 209 ? 24.660 -3.925 -12.677 1.00 80.69 209 GLY A N 1
ATOM 1502 C CA . GLY A 1 209 ? 25.652 -4.722 -11.959 1.00 80.69 209 GLY A CA 1
ATOM 1503 C C . GLY A 1 209 ? 24.966 -5.557 -10.883 1.00 80.69 209 GLY A C 1
ATOM 1504 O O . GLY A 1 209 ? 25.221 -6.754 -10.747 1.00 80.69 209 GLY A O 1
ATOM 1505 N N . GLU A 1 210 ? 24.005 -4.940 -10.203 1.00 78.12 210 GLU A N 1
ATOM 1506 C CA . GLU A 1 210 ? 23.155 -5.610 -9.230 1.00 78.12 210 GLU A CA 1
ATOM 1507 C C . GLU A 1 210 ? 22.146 -6.562 -9.887 1.00 78.12 210 GLU A C 1
ATOM 1509 O O . GLU A 1 210 ? 21.952 -7.678 -9.388 1.00 78.12 210 GLU A O 1
ATOM 1514 N N . LEU A 1 211 ? 21.564 -6.195 -11.039 1.00 70.06 211 LEU A N 1
ATOM 1515 C CA . LEU A 1 211 ? 20.618 -7.060 -11.760 1.00 70.06 211 LEU A CA 1
ATOM 1516 C C . LEU A 1 211 ? 21.253 -8.405 -12.128 1.00 70.06 211 LEU A C 1
ATOM 1518 O O . LEU A 1 211 ? 20.635 -9.453 -11.930 1.00 70.06 211 LEU A O 1
ATOM 1522 N N . LEU A 1 212 ? 22.497 -8.383 -12.615 1.00 71.56 212 LEU A N 1
ATOM 1523 C CA . LEU A 1 212 ? 23.266 -9.589 -12.936 1.00 71.56 212 LEU A CA 1
ATOM 1524 C C . LEU A 1 212 ? 23.567 -10.437 -11.690 1.00 71.56 212 LEU A C 1
ATOM 1526 O O . LEU A 1 212 ? 23.666 -11.658 -11.787 1.00 71.56 212 LEU A O 1
ATOM 1530 N N . ALA A 1 213 ? 23.640 -9.812 -10.512 1.00 74.62 213 ALA A N 1
ATOM 1531 C CA . ALA A 1 213 ? 23.737 -10.488 -9.219 1.00 74.62 213 ALA A CA 1
ATOM 1532 C C . ALA A 1 213 ? 22.369 -10.946 -8.659 1.00 74.62 213 ALA A C 1
ATOM 1534 O O . ALA A 1 213 ? 22.287 -11.409 -7.517 1.00 74.62 213 ALA A O 1
ATOM 1535 N N . GLY A 1 214 ? 21.284 -10.814 -9.433 1.00 68.44 214 GLY A N 1
ATOM 1536 C CA . GLY A 1 214 ? 19.924 -11.177 -9.029 1.00 68.44 214 GLY A CA 1
ATOM 1537 C C . GLY A 1 214 ? 19.277 -10.189 -8.051 1.00 68.44 214 GLY A C 1
ATOM 1538 O O . GLY A 1 214 ? 18.343 -10.558 -7.331 1.00 68.44 214 GLY A O 1
ATOM 1539 N N . ARG A 1 215 ? 19.775 -8.949 -7.975 1.00 72.00 215 ARG A N 1
ATOM 1540 C CA . ARG A 1 215 ? 19.228 -7.865 -7.146 1.00 72.00 215 ARG A CA 1
ATOM 1541 C C . ARG A 1 215 ? 18.795 -6.716 -8.048 1.00 72.00 215 ARG A C 1
ATOM 1543 O O . ARG A 1 215 ? 19.585 -6.222 -8.826 1.00 72.00 215 ARG A O 1
ATOM 1550 N N . VAL A 1 216 ? 17.555 -6.247 -7.951 1.00 72.31 216 VAL A N 1
ATOM 1551 C CA . VAL A 1 216 ? 17.132 -5.084 -8.748 1.00 72.31 216 VAL A CA 1
ATOM 1552 C C . VAL A 1 216 ? 17.065 -3.865 -7.840 1.00 72.31 216 VAL A C 1
ATOM 1554 O O . VAL A 1 216 ? 16.056 -3.605 -7.180 1.00 72.31 216 VAL A O 1
ATOM 1557 N N . THR A 1 217 ? 18.184 -3.155 -7.746 1.00 80.88 217 THR A N 1
ATOM 1558 C CA . THR A 1 217 ? 18.289 -1.880 -7.032 1.00 80.88 217 THR A CA 1
ATOM 1559 C C . THR A 1 217 ? 18.104 -0.724 -8.002 1.00 80.88 217 THR A C 1
ATOM 1561 O O . THR A 1 217 ? 18.474 -0.806 -9.177 1.00 80.88 217 THR A O 1
ATOM 1564 N N . LEU A 1 218 ? 17.504 0.357 -7.506 1.00 84.00 218 LEU A N 1
ATOM 1565 C CA . LEU A 1 218 ? 17.414 1.602 -8.250 1.00 84.00 218 LEU A CA 1
ATOM 1566 C C . LEU A 1 218 ? 18.525 2.531 -7.765 1.00 84.00 218 LEU A C 1
ATOM 1568 O O . LEU A 1 218 ? 18.720 2.690 -6.560 1.00 84.00 218 LEU A O 1
ATOM 1572 N N . THR A 1 219 ? 19.254 3.142 -8.692 1.00 86.62 219 THR A N 1
ATOM 1573 C CA . THR A 1 219 ? 20.224 4.200 -8.360 1.00 86.62 219 THR A CA 1
ATOM 1574 C C . THR A 1 219 ? 19.517 5.501 -7.988 1.00 86.62 219 THR A C 1
ATOM 1576 O O . THR A 1 219 ? 20.020 6.267 -7.171 1.00 86.62 219 THR A O 1
ATOM 1579 N N . GLU A 1 220 ? 18.317 5.723 -8.528 1.00 87.88 220 GLU A N 1
ATOM 1580 C CA . GLU A 1 220 ? 17.450 6.855 -8.206 1.00 87.88 220 GLU A CA 1
ATOM 1581 C C . GLU A 1 220 ? 16.077 6.344 -7.755 1.00 87.88 220 GLU A C 1
ATOM 1583 O O . GLU A 1 220 ? 15.493 5.461 -8.387 1.00 87.88 220 GLU A O 1
ATOM 1588 N N . CYS A 1 221 ? 15.552 6.892 -6.652 1.00 87.81 221 CYS A N 1
ATOM 1589 C CA . CYS A 1 221 ? 14.237 6.505 -6.141 1.00 87.81 221 CYS A CA 1
ATOM 1590 C C . CYS A 1 221 ? 13.149 6.858 -7.161 1.00 87.81 221 CYS A C 1
ATOM 1592 O O . CYS A 1 221 ? 12.996 8.029 -7.509 1.00 87.81 221 CYS A O 1
ATOM 1594 N N . ALA A 1 222 ? 12.344 5.878 -7.570 1.00 91.31 222 ALA A N 1
ATOM 1595 C CA . ALA A 1 222 ? 11.165 6.154 -8.378 1.00 91.31 222 ALA A CA 1
ATOM 1596 C C . ALA A 1 222 ? 10.050 6.695 -7.479 1.00 91.31 222 ALA A C 1
ATOM 1598 O O . ALA A 1 222 ? 9.764 6.132 -6.416 1.00 91.31 222 ALA A O 1
ATOM 1599 N N . LEU A 1 223 ? 9.409 7.773 -7.917 1.00 93.75 223 LEU A N 1
ATOM 1600 C CA . LEU A 1 223 ? 8.217 8.312 -7.276 1.00 93.75 223 LEU A CA 1
ATOM 1601 C C . LEU A 1 223 ? 6.981 7.888 -8.063 1.00 93.75 223 LEU A C 1
ATOM 1603 O O . LEU A 1 223 ? 7.000 7.768 -9.290 1.00 93.75 223 LEU A O 1
ATOM 1607 N N . GLY A 1 224 ? 5.901 7.646 -7.339 1.00 94.56 224 GLY A N 1
ATOM 1608 C CA . GLY A 1 224 ? 4.648 7.215 -7.917 1.00 94.56 224 GLY A CA 1
ATOM 1609 C C . GLY A 1 224 ? 3.520 7.228 -6.910 1.00 94.56 224 GLY A C 1
ATOM 1610 O O . GLY A 1 224 ? 3.596 7.851 -5.851 1.00 94.56 224 GLY A O 1
ATOM 1611 N N . TRP A 1 225 ? 2.472 6.496 -7.241 1.00 94.50 225 TRP A N 1
ATOM 1612 C CA . TRP A 1 225 ? 1.310 6.311 -6.395 1.00 94.50 225 TRP A CA 1
ATOM 1613 C C . TRP A 1 225 ? 0.893 4.845 -6.394 1.00 94.50 225 TRP A C 1
ATOM 1615 O O . TRP A 1 225 ? 1.241 4.069 -7.288 1.00 94.50 225 TRP A O 1
ATOM 1625 N N . ALA A 1 226 ? 0.149 4.468 -5.369 1.00 95.19 226 ALA A N 1
ATOM 1626 C CA . ALA A 1 226 ? -0.500 3.183 -5.267 1.00 95.19 226 ALA A CA 1
ATOM 1627 C C . ALA A 1 226 ? -1.931 3.356 -4.763 1.00 95.19 226 ALA A C 1
ATOM 1629 O O . ALA A 1 226 ? -2.235 4.263 -3.990 1.00 95.19 226 ALA A O 1
ATOM 1630 N N . GLU A 1 227 ? -2.811 2.472 -5.203 1.00 95.31 227 GLU A N 1
ATOM 1631 C CA . GLU A 1 227 ? -4.170 2.359 -4.710 1.00 95.31 227 GLU A CA 1
ATOM 1632 C C . GLU A 1 227 ? -4.424 0.909 -4.311 1.00 95.31 227 GLU A C 1
ATOM 1634 O O . GLU A 1 227 ? -4.165 -0.014 -5.087 1.00 95.31 227 GLU A O 1
ATOM 1639 N N . ALA A 1 228 ? -4.903 0.708 -3.089 1.00 96.44 228 ALA A N 1
ATOM 1640 C CA . ALA A 1 228 ? -5.190 -0.607 -2.544 1.00 96.44 228 ALA A CA 1
ATOM 1641 C C . ALA A 1 228 ? -6.646 -0.670 -2.083 1.00 96.44 228 ALA A C 1
ATOM 1643 O O . ALA A 1 228 ? -7.091 0.179 -1.312 1.00 96.44 228 ALA A O 1
ATOM 1644 N N . ALA A 1 229 ? -7.380 -1.670 -2.564 1.00 97.19 229 ALA A N 1
ATOM 1645 C CA . ALA A 1 229 ? -8.775 -1.908 -2.222 1.00 97.19 229 ALA A CA 1
ATOM 1646 C C . ALA A 1 229 ? -8.886 -3.022 -1.176 1.00 97.19 229 ALA A C 1
ATOM 1648 O O . ALA A 1 229 ? -8.354 -4.119 -1.365 1.00 97.19 229 ALA A O 1
ATOM 1649 N N . PHE A 1 230 ? -9.625 -2.761 -0.105 1.00 98.12 230 PHE A N 1
ATOM 1650 C CA . PHE A 1 230 ? -9.827 -3.661 1.025 1.00 98.12 230 PHE A CA 1
ATOM 1651 C C . PHE A 1 230 ? -11.319 -3.834 1.283 1.00 98.12 230 PHE A C 1
ATOM 1653 O O . PHE A 1 230 ? -12.063 -2.857 1.285 1.00 98.12 230 PHE A O 1
ATOM 1660 N N . ASP A 1 231 ? -11.763 -5.057 1.551 1.00 98.00 231 ASP A N 1
ATOM 1661 C CA . ASP A 1 231 ? -13.016 -5.240 2.285 1.00 98.00 231 ASP A CA 1
ATOM 1662 C C . ASP A 1 231 ? -12.771 -5.159 3.803 1.00 98.00 231 ASP A C 1
ATOM 1664 O O . ASP A 1 231 ? -11.655 -4.900 4.255 1.00 98.00 231 ASP A O 1
ATOM 1668 N N . ALA A 1 232 ? -13.806 -5.391 4.614 1.00 97.88 232 ALA A N 1
ATOM 1669 C CA . ALA A 1 232 ? -13.684 -5.313 6.069 1.00 97.88 232 ALA A CA 1
ATOM 1670 C C . ALA A 1 232 ? -12.660 -6.311 6.647 1.00 97.88 232 ALA A C 1
ATOM 1672 O O . ALA A 1 232 ? -11.937 -5.978 7.585 1.00 97.88 232 ALA A O 1
ATOM 1673 N N . SER A 1 233 ? -12.565 -7.520 6.083 1.00 97.56 233 SER A N 1
ATOM 1674 C CA . SER A 1 233 ? -11.611 -8.536 6.541 1.00 97.56 233 SER A CA 1
ATOM 1675 C C . SER A 1 233 ? -10.187 -8.195 6.111 1.00 97.56 233 SER A C 1
ATOM 1677 O O . SER A 1 233 ? -9.246 -8.396 6.878 1.00 97.56 233 SER A O 1
ATOM 1679 N N . ASP A 1 234 ? -10.016 -7.698 4.891 1.00 97.75 234 ASP A N 1
ATOM 1680 C CA . ASP A 1 234 ? -8.720 -7.285 4.367 1.00 97.75 234 ASP A CA 1
ATOM 1681 C C . ASP A 1 234 ? -8.201 -6.057 5.131 1.00 97.75 234 ASP A C 1
ATOM 1683 O O . ASP A 1 234 ? -7.030 -6.009 5.509 1.00 97.75 234 ASP A O 1
ATOM 1687 N N . PHE A 1 235 ? -9.081 -5.103 5.450 1.00 97.75 235 PHE A N 1
ATOM 1688 C CA . PHE A 1 235 ? -8.732 -3.926 6.245 1.00 97.75 235 PHE A CA 1
ATOM 1689 C C . PHE A 1 235 ? -8.357 -4.303 7.685 1.00 97.75 235 PHE A C 1
ATOM 1691 O O . PHE A 1 235 ? -7.387 -3.779 8.227 1.00 97.75 235 PHE A O 1
ATOM 1698 N N . ALA A 1 236 ? -9.051 -5.275 8.289 1.00 97.75 236 ALA A N 1
ATOM 1699 C CA . ALA A 1 236 ? -8.654 -5.832 9.581 1.00 97.75 236 ALA A CA 1
ATOM 1700 C C . ALA A 1 236 ? -7.238 -6.432 9.548 1.00 97.75 236 ALA A C 1
ATOM 1702 O O . ALA A 1 236 ? -6.436 -6.166 10.444 1.00 97.75 236 ALA A O 1
ATOM 1703 N N . ASN A 1 237 ? -6.909 -7.189 8.493 1.00 97.00 237 ASN A N 1
ATOM 1704 C CA . ASN A 1 237 ? -5.566 -7.741 8.289 1.00 97.00 237 ASN A CA 1
ATOM 1705 C C . ASN A 1 237 ? -4.513 -6.636 8.112 1.00 97.00 237 ASN A C 1
ATOM 1707 O O . ASN A 1 237 ? -3.406 -6.755 8.634 1.00 97.00 237 ASN A O 1
ATOM 1711 N N . PHE A 1 238 ? -4.859 -5.550 7.414 1.00 96.94 238 PHE A N 1
ATOM 1712 C CA . PHE A 1 238 ? -3.994 -4.381 7.269 1.00 96.94 238 PHE A CA 1
ATOM 1713 C C . PHE A 1 238 ? -3.691 -3.706 8.616 1.00 96.94 238 PHE A C 1
ATOM 1715 O O . PHE A 1 238 ? -2.531 -3.405 8.891 1.00 96.94 238 PHE A O 1
ATOM 1722 N N . LEU A 1 239 ? -4.688 -3.525 9.490 1.00 97.25 239 LEU A N 1
ATOM 1723 C CA . LEU A 1 239 ? -4.485 -2.904 10.807 1.00 97.25 239 LEU A CA 1
ATOM 1724 C C . LEU A 1 239 ? -3.520 -3.703 11.695 1.00 97.25 239 LEU A C 1
ATOM 1726 O O . LEU A 1 239 ? -2.726 -3.121 12.432 1.00 97.25 239 LEU A O 1
ATOM 1730 N N . VAL A 1 240 ? -3.546 -5.035 11.609 1.00 97.19 240 VAL A N 1
ATOM 1731 C CA . VAL A 1 240 ? -2.642 -5.912 12.377 1.00 97.19 240 VAL A CA 1
ATOM 1732 C C . VAL A 1 240 ? -1.341 -6.250 11.640 1.00 97.19 240 VAL A C 1
ATOM 1734 O O . VAL A 1 240 ? -0.533 -7.037 12.140 1.00 97.19 240 VAL A O 1
ATOM 1737 N N . TYR A 1 241 ? -1.105 -5.657 10.468 1.00 95.81 241 TYR A N 1
ATOM 1738 C CA . TYR A 1 241 ? 0.096 -5.902 9.679 1.00 95.81 241 TYR A CA 1
ATOM 1739 C C . TYR A 1 241 ? 1.349 -5.417 10.439 1.00 95.81 241 TYR A C 1
ATOM 1741 O O . TYR A 1 241 ? 1.354 -4.282 10.926 1.00 95.81 241 TYR A O 1
ATOM 1749 N N . PRO A 1 242 ? 2.433 -6.216 10.569 1.00 95.19 242 PRO A N 1
ATOM 1750 C CA . PRO A 1 242 ? 3.512 -5.897 11.509 1.00 95.19 242 PRO A CA 1
ATOM 1751 C C . PRO A 1 242 ? 4.169 -4.518 11.318 1.00 95.19 242 PRO A C 1
ATOM 1753 O O . PRO A 1 242 ? 4.392 -3.843 12.327 1.00 95.19 242 PRO A O 1
ATOM 1756 N N . PRO A 1 243 ? 4.439 -4.038 10.087 1.00 93.94 243 PRO A N 1
ATOM 1757 C CA . PRO A 1 243 ? 4.889 -2.663 9.865 1.00 93.94 243 PRO A CA 1
ATOM 1758 C C . PRO A 1 243 ? 3.903 -1.596 10.365 1.00 93.94 243 PRO A C 1
ATOM 1760 O O . PRO A 1 243 ? 4.324 -0.650 11.023 1.00 93.94 243 PRO A O 1
ATOM 1763 N N . VAL A 1 244 ? 2.598 -1.776 10.134 1.00 95.62 244 VAL A N 1
ATOM 1764 C CA . VAL A 1 244 ? 1.543 -0.843 10.577 1.00 95.62 244 VAL A CA 1
ATOM 1765 C C . VAL A 1 244 ? 1.477 -0.801 12.103 1.00 95.62 244 VAL A C 1
ATOM 1767 O O . VAL A 1 244 ? 1.519 0.275 12.697 1.00 95.62 244 VAL A O 1
ATOM 1770 N N . VAL A 1 245 ? 1.472 -1.969 12.752 1.00 95.94 245 VAL A N 1
ATOM 1771 C CA . VAL A 1 245 ? 1.484 -2.086 14.220 1.00 95.94 245 VAL A CA 1
ATOM 1772 C C . VAL A 1 245 ? 2.749 -1.466 14.815 1.00 95.94 245 VAL A C 1
ATOM 1774 O O . VAL A 1 245 ? 2.687 -0.775 15.832 1.00 95.94 245 VAL A O 1
ATOM 1777 N N . SER A 1 246 ? 3.902 -1.685 14.181 1.00 95.00 246 SER A N 1
ATOM 1778 C CA . SER A 1 246 ? 5.177 -1.117 14.627 1.00 95.00 246 SER A CA 1
ATOM 1779 C C . SER A 1 246 ? 5.165 0.409 14.553 1.00 95.00 246 SER A C 1
ATOM 1781 O O . SER A 1 246 ? 5.589 1.061 15.508 1.00 95.00 246 SER A O 1
ATOM 1783 N N . SER A 1 247 ? 4.644 0.982 13.466 1.00 94.19 247 SER A N 1
ATOM 1784 C CA . SER A 1 247 ? 4.481 2.431 13.315 1.00 94.19 247 SER A CA 1
ATOM 1785 C C . SER A 1 247 ? 3.491 2.999 14.337 1.00 94.19 247 SER A C 1
ATOM 1787 O O . SER A 1 247 ? 3.787 4.006 14.979 1.00 94.19 247 SER A O 1
ATOM 1789 N N . ALA A 1 248 ? 2.368 2.315 14.573 1.00 95.56 248 ALA A N 1
ATOM 1790 C CA . ALA A 1 248 ? 1.371 2.731 15.558 1.00 95.56 248 ALA A CA 1
ATOM 1791 C C . ALA A 1 248 ? 1.960 2.777 16.973 1.00 95.56 248 ALA A C 1
ATOM 1793 O O . ALA A 1 248 ? 1.801 3.765 17.685 1.00 95.56 248 ALA A O 1
ATOM 1794 N N . ARG A 1 249 ? 2.728 1.751 17.362 1.00 96.19 249 ARG A N 1
ATOM 1795 C CA . ARG A 1 249 ? 3.383 1.700 18.678 1.00 96.19 249 ARG A CA 1
ATOM 1796 C C . ARG A 1 249 ? 4.452 2.767 18.873 1.00 96.19 249 ARG A C 1
ATOM 1798 O O . ARG A 1 249 ? 4.621 3.251 19.987 1.00 96.19 249 ARG A O 1
ATOM 1805 N N . ARG A 1 250 ? 5.171 3.143 17.811 1.00 95.38 250 ARG A N 1
ATOM 1806 C CA . ARG A 1 250 ? 6.161 4.231 17.874 1.00 95.38 250 ARG A CA 1
ATOM 1807 C C . ARG A 1 250 ? 5.509 5.587 18.127 1.00 95.38 250 ARG A C 1
ATOM 1809 O O . ARG A 1 250 ? 6.101 6.398 18.828 1.00 95.38 250 ARG A O 1
ATOM 1816 N N . LEU A 1 251 ? 4.325 5.827 17.562 1.00 94.00 251 LEU A N 1
ATOM 1817 C CA . LEU A 1 251 ? 3.647 7.118 17.681 1.00 94.00 251 LEU A CA 1
ATOM 1818 C C . LEU A 1 251 ? 2.732 7.208 18.913 1.00 94.00 251 LEU A C 1
ATOM 1820 O O . LEU A 1 251 ? 2.697 8.245 19.567 1.00 94.00 251 LEU A O 1
ATOM 1824 N N . ILE A 1 252 ? 1.989 6.140 19.216 1.00 93.75 252 ILE A N 1
ATOM 1825 C CA . ILE A 1 252 ? 0.942 6.121 20.254 1.00 93.75 252 ILE A CA 1
ATOM 1826 C C . ILE A 1 252 ? 1.466 5.552 21.581 1.00 93.75 252 ILE A C 1
ATOM 1828 O O . ILE A 1 252 ? 1.045 5.991 22.650 1.00 93.75 252 ILE A O 1
ATOM 1832 N N . GLY A 1 253 ? 2.380 4.578 21.526 1.00 94.69 253 GLY A N 1
ATOM 1833 C CA . GLY A 1 253 ? 2.962 3.911 22.696 1.00 94.69 253 GLY A CA 1
ATOM 1834 C C . GLY A 1 253 ? 3.067 2.389 22.545 1.00 94.69 253 GLY A C 1
ATOM 1835 O O . GLY A 1 253 ? 2.339 1.769 21.769 1.00 94.69 253 GLY A O 1
ATOM 1836 N N . SER A 1 254 ? 3.964 1.762 23.315 1.00 93.69 254 SER A N 1
ATOM 1837 C CA . SER A 1 254 ? 4.252 0.315 23.250 1.00 93.69 254 SER A CA 1
ATOM 1838 C C . SER A 1 254 ? 3.037 -0.575 23.504 1.00 93.69 254 SER A C 1
ATOM 1840 O O . SER A 1 254 ? 2.938 -1.661 22.932 1.00 93.69 254 SER A O 1
ATOM 1842 N N . ASP A 1 255 ? 2.110 -0.092 24.327 1.00 94.81 255 ASP A N 1
ATOM 1843 C CA . ASP A 1 255 ? 0.955 -0.849 24.812 1.00 94.81 255 ASP A CA 1
ATOM 1844 C C . ASP A 1 255 ? -0.256 -0.712 23.879 1.00 94.81 255 ASP A C 1
ATOM 1846 O O . ASP A 1 255 ? -1.367 -1.124 24.214 1.00 94.81 255 ASP A O 1
ATOM 1850 N N . PHE A 1 256 ? -0.045 -0.114 22.703 1.00 96.88 256 PHE A N 1
ATOM 1851 C CA . PHE A 1 256 ? -1.054 0.030 21.671 1.00 96.88 256 PHE A CA 1
ATOM 1852 C C . PHE A 1 256 ? -1.152 -1.228 20.793 1.00 96.88 256 PHE A C 1
ATOM 1854 O O . PHE A 1 256 ? -0.144 -1.826 20.379 1.00 96.88 256 PHE A O 1
ATOM 1861 N N . SER A 1 257 ? -2.384 -1.624 20.473 1.00 97.50 257 SER A N 1
ATOM 1862 C CA . SER A 1 257 ? -2.676 -2.701 19.523 1.00 97.50 257 SER A CA 1
ATOM 1863 C C . SER A 1 257 ? -4.029 -2.513 18.842 1.00 97.50 257 SER A C 1
ATOM 1865 O O . SER A 1 257 ? -4.963 -1.985 19.436 1.00 97.50 257 SER A O 1
ATOM 1867 N N . PHE A 1 258 ? -4.144 -2.971 17.598 1.00 97.69 258 PHE A N 1
ATOM 1868 C CA . PHE A 1 258 ? -5.423 -3.073 16.900 1.00 97.69 258 PHE A CA 1
ATOM 1869 C C . PHE A 1 258 ? -6.056 -4.438 17.160 1.00 97.69 258 PHE A C 1
ATOM 1871 O O . PHE A 1 258 ? -5.348 -5.448 17.209 1.00 97.69 258 PHE A O 1
ATOM 1878 N N . GLU A 1 259 ? -7.380 -4.483 17.289 1.00 97.19 259 GLU A N 1
ATOM 1879 C CA . GLU A 1 259 ? -8.102 -5.750 17.279 1.00 97.19 259 GLU A CA 1
ATOM 1880 C C . GLU A 1 259 ? -8.489 -6.116 15.838 1.00 97.19 259 GLU A C 1
ATOM 1882 O O . GLU A 1 259 ? -9.073 -5.296 15.130 1.00 97.19 259 GLU A O 1
ATOM 1887 N N . PRO A 1 260 ? -8.216 -7.351 15.381 1.00 94.38 260 PRO A N 1
ATOM 1888 C CA . PRO A 1 260 ? -8.618 -7.792 14.043 1.00 94.38 260 PRO A CA 1
ATOM 1889 C C . PRO A 1 260 ? -10.135 -8.019 13.927 1.00 94.38 260 PRO A C 1
ATOM 1891 O O . PRO A 1 260 ? -10.660 -8.229 12.837 1.00 94.38 260 PRO A O 1
ATOM 1894 N N . GLN A 1 261 ? -10.852 -8.043 15.049 1.00 95.75 261 GLN A N 1
ATOM 1895 C CA . GLN A 1 261 ? -12.291 -8.276 15.101 1.00 95.75 261 GLN A CA 1
ATOM 1896 C C . GLN A 1 261 ? -13.031 -6.941 15.195 1.00 95.75 261 GLN A C 1
ATOM 1898 O O . GLN A 1 261 ? -12.510 -5.960 15.714 1.00 95.75 261 GLN A O 1
ATOM 1903 N N . GLY A 1 262 ? -14.271 -6.908 14.704 1.00 93.12 262 GLY A N 1
ATOM 1904 C CA . GLY A 1 262 ? -15.129 -5.727 14.830 1.00 93.12 262 GLY A CA 1
ATOM 1905 C C . GLY A 1 262 ? -14.936 -4.660 13.752 1.00 93.12 262 GLY A C 1
ATOM 1906 O O . GLY A 1 262 ? -15.575 -3.617 13.843 1.00 93.12 262 GLY A O 1
ATOM 1907 N N . VAL A 1 263 ? -14.130 -4.919 12.715 1.00 97.88 263 VAL A N 1
ATOM 1908 C CA . VAL A 1 263 ? -14.039 -4.014 11.562 1.00 97.88 263 VAL A CA 1
ATOM 1909 C C . VAL A 1 263 ? -15.347 -4.030 10.769 1.00 97.88 263 VAL A C 1
ATOM 1911 O O . VAL A 1 263 ? -15.822 -5.093 10.360 1.00 97.88 263 VAL A O 1
ATOM 1914 N N . ARG A 1 264 ? -15.937 -2.853 10.550 1.00 97.81 264 ARG A N 1
ATOM 1915 C CA . ARG A 1 264 ? -17.158 -2.652 9.755 1.00 97.81 264 ARG A CA 1
ATOM 1916 C C . ARG A 1 264 ? -16.993 -1.429 8.868 1.00 97.81 264 ARG A C 1
ATOM 1918 O O . ARG A 1 264 ? -16.424 -0.434 9.297 1.00 97.81 264 ARG A O 1
ATOM 1925 N N . ILE A 1 265 ? -17.508 -1.500 7.649 1.00 97.69 265 ILE A N 1
ATOM 1926 C CA . ILE A 1 265 ? -17.461 -0.396 6.690 1.00 97.69 265 ILE A CA 1
ATOM 1927 C C . ILE A 1 265 ? -18.895 0.085 6.487 1.00 97.69 265 ILE A C 1
ATOM 1929 O O . ILE A 1 265 ? -19.739 -0.694 6.040 1.00 97.69 265 ILE A O 1
ATOM 1933 N N . ASP A 1 266 ? -19.160 1.341 6.826 1.00 97.12 266 ASP A N 1
ATOM 1934 C CA . ASP A 1 266 ? -20.419 2.025 6.549 1.00 97.12 266 ASP A CA 1
ATOM 1935 C C . ASP A 1 266 ? -20.226 2.916 5.318 1.00 97.12 266 ASP A C 1
ATOM 1937 O O . ASP A 1 266 ? -19.621 3.988 5.378 1.00 97.12 266 ASP A O 1
ATOM 1941 N N . VAL A 1 267 ? -20.710 2.438 4.172 1.00 95.31 267 VAL A N 1
ATOM 1942 C CA . VAL A 1 267 ? -20.588 3.162 2.902 1.00 95.31 267 VAL A CA 1
ATOM 1943 C C . VAL A 1 267 ? -21.461 4.413 2.888 1.00 95.31 267 VAL A C 1
ATOM 1945 O O . VAL A 1 267 ? -21.044 5.426 2.336 1.00 95.31 267 VAL A O 1
ATOM 1948 N N . ALA A 1 268 ? -22.639 4.370 3.516 1.00 93.81 268 ALA A N 1
ATOM 1949 C CA . ALA A 1 268 ? -23.576 5.490 3.517 1.00 93.81 268 ALA A CA 1
ATOM 1950 C C . ALA A 1 268 ? -23.048 6.661 4.354 1.00 93.81 268 ALA A C 1
ATOM 1952 O O . ALA A 1 268 ? -23.200 7.817 3.961 1.00 93.81 268 ALA A O 1
ATOM 1953 N N . ALA A 1 269 ? -22.397 6.358 5.480 1.00 93.19 269 ALA A N 1
ATOM 1954 C CA . ALA A 1 269 ? -21.741 7.358 6.316 1.00 93.19 269 ALA A CA 1
ATOM 1955 C C . ALA A 1 269 ? -20.329 7.730 5.828 1.00 93.19 269 ALA A C 1
ATOM 1957 O O . ALA A 1 269 ? -19.766 8.712 6.304 1.00 93.19 269 ALA A O 1
ATOM 1958 N N . GLY A 1 270 ? -19.732 6.950 4.919 1.00 92.94 270 GLY A N 1
ATOM 1959 C CA . GLY A 1 270 ? -18.332 7.121 4.530 1.00 92.94 270 GLY A CA 1
ATOM 1960 C C . GLY A 1 270 ? -17.374 6.861 5.697 1.00 92.94 270 GLY A C 1
ATOM 1961 O O . GLY A 1 270 ? -16.403 7.599 5.881 1.00 92.94 270 GLY A O 1
ATOM 1962 N N . GLN A 1 271 ? -17.655 5.823 6.493 1.00 95.62 271 GLN A N 1
ATOM 1963 C CA . GLN A 1 271 ? -16.940 5.519 7.733 1.00 95.62 271 GLN A CA 1
ATOM 1964 C C . GLN A 1 271 ? -16.414 4.078 7.791 1.00 95.62 271 GLN A C 1
ATOM 1966 O O . GLN A 1 271 ? -17.029 3.138 7.286 1.00 95.62 271 GLN A O 1
ATOM 1971 N N . VAL A 1 272 ? -15.274 3.886 8.461 1.00 97.00 272 VAL A N 1
ATOM 1972 C CA . VAL A 1 272 ? -14.772 2.565 8.869 1.00 97.00 272 VAL A CA 1
ATOM 1973 C C . VAL A 1 272 ? -14.719 2.500 10.387 1.00 97.00 272 VAL A C 1
ATOM 1975 O O . VAL A 1 272 ? -13.976 3.242 11.021 1.00 97.00 272 VAL A O 1
ATOM 1978 N N . HIS A 1 273 ? -15.473 1.581 10.972 1.00 97.56 273 HIS A N 1
ATOM 1979 C CA . HIS A 1 273 ? -15.446 1.301 12.400 1.00 97.56 273 HIS A CA 1
ATOM 1980 C C . HIS A 1 273 ? -14.449 0.184 12.674 1.00 97.56 273 HIS A C 1
ATOM 1982 O O . HIS A 1 273 ? -14.462 -0.832 11.979 1.00 97.56 273 HIS A O 1
ATOM 1988 N N . PHE A 1 274 ? -13.610 0.342 13.688 1.00 97.44 274 PHE A N 1
ATOM 1989 C CA . PHE A 1 274 ? -12.726 -0.712 14.176 1.00 97.44 274 PHE A CA 1
ATOM 1990 C C . PHE A 1 274 ? -12.431 -0.519 15.663 1.00 97.44 274 PHE A C 1
ATOM 1992 O O . PHE A 1 274 ? -12.832 0.470 16.273 1.00 97.44 274 PHE A O 1
ATOM 1999 N N . VAL A 1 275 ? -11.733 -1.484 16.253 1.00 97.00 275 VAL A N 1
ATOM 2000 C CA . VAL A 1 275 ? -11.417 -1.490 17.679 1.00 97.00 275 VAL A CA 1
ATOM 2001 C C . VAL A 1 275 ? -9.904 -1.448 17.874 1.00 97.00 275 VAL A C 1
ATOM 2003 O O . VAL A 1 275 ? -9.153 -2.138 17.180 1.00 97.00 275 VAL A O 1
ATOM 2006 N N . CYS A 1 276 ? -9.444 -0.659 18.840 1.00 96.81 276 CYS A N 1
ATOM 2007 C CA . CYS A 1 276 ? -8.068 -0.711 19.322 1.00 96.81 276 CYS A CA 1
ATOM 2008 C C . CYS A 1 276 ? -8.012 -0.867 20.845 1.00 96.81 276 CYS A C 1
ATOM 2010 O O . CYS A 1 276 ? -9.000 -0.651 21.548 1.00 96.81 276 CYS A O 1
ATOM 2012 N N . ARG A 1 277 ? -6.840 -1.259 21.349 1.00 96.62 277 ARG A N 1
ATOM 2013 C CA . ARG A 1 277 ? -6.515 -1.286 22.772 1.00 96.62 277 ARG A CA 1
ATOM 2014 C C . ARG A 1 277 ? -5.319 -0.407 23.076 1.00 96.62 277 ARG A C 1
ATOM 2016 O O . ARG A 1 277 ? -4.316 -0.474 22.362 1.00 96.62 277 ARG A O 1
ATOM 2023 N N . GLN A 1 278 ? -5.401 0.335 24.173 1.00 95.62 278 GLN A N 1
ATOM 2024 C CA . GLN A 1 278 ? -4.291 1.100 24.734 1.00 95.62 278 GLN A CA 1
ATOM 2025 C C . GLN A 1 278 ? -4.285 0.909 26.250 1.00 95.62 278 GLN A C 1
ATOM 2027 O O . GLN A 1 278 ? -5.308 1.101 26.897 1.00 95.62 278 GLN A O 1
ATOM 2032 N N . ALA A 1 279 ? -3.148 0.485 26.810 1.00 94.50 279 ALA A N 1
ATOM 2033 C CA . ALA A 1 279 ? -2.997 0.238 28.252 1.00 94.50 279 ALA A CA 1
ATOM 2034 C C . ALA A 1 279 ? -4.062 -0.716 28.850 1.00 94.50 279 ALA A C 1
ATOM 2036 O O . ALA A 1 279 ? -4.430 -0.611 30.015 1.00 94.50 279 ALA A O 1
ATOM 2037 N N . GLY A 1 280 ? -4.556 -1.667 28.048 1.00 94.50 280 GLY A N 1
ATOM 2038 C CA . GLY A 1 280 ? -5.576 -2.642 28.455 1.00 94.50 280 GLY A CA 1
ATOM 2039 C C . GLY A 1 280 ? -7.026 -2.174 28.296 1.00 94.50 280 GLY A C 1
ATOM 2040 O O . GLY A 1 280 ? -7.925 -3.010 28.361 1.00 94.50 280 GLY A O 1
ATOM 2041 N N . GLU A 1 281 ? -7.260 -0.891 28.025 1.00 95.12 281 GLU A N 1
ATOM 2042 C CA . GLU A 1 281 ? -8.587 -0.353 27.720 1.00 95.12 281 GLU A CA 1
ATOM 2043 C C . GLU A 1 281 ? -8.912 -0.511 26.235 1.00 95.12 281 GLU A C 1
ATOM 2045 O O . GLU A 1 281 ? -8.019 -0.448 25.388 1.00 95.12 281 GLU A O 1
ATOM 2050 N N . GLN A 1 282 ? -10.189 -0.739 25.925 1.00 95.38 282 GLN A N 1
ATOM 2051 C CA . GLN A 1 282 ? -10.693 -0.954 24.571 1.00 95.38 282 GLN A CA 1
ATOM 2052 C C . GLN A 1 282 ? -11.428 0.294 24.077 1.00 95.38 282 GLN A C 1
ATOM 2054 O O . GLN A 1 282 ? -12.293 0.821 24.775 1.00 95.38 282 GLN A O 1
ATOM 2059 N N . PHE A 1 283 ? -11.127 0.724 22.853 1.00 95.19 283 PHE A N 1
ATOM 2060 C CA . PHE A 1 283 ? -11.710 1.913 22.237 1.00 95.19 283 PHE A CA 1
ATOM 2061 C C . PHE A 1 283 ? -12.333 1.576 20.885 1.00 95.19 283 PHE A C 1
ATOM 2063 O O . PHE A 1 283 ? -11.711 0.917 20.048 1.00 95.19 283 PHE A O 1
ATOM 2070 N N . ASN A 1 284 ? -13.556 2.064 20.667 1.00 95.56 284 ASN A N 1
ATOM 2071 C CA . ASN A 1 284 ? -14.204 2.042 19.360 1.00 95.56 284 ASN A CA 1
ATOM 2072 C C . ASN A 1 284 ? -13.757 3.268 18.568 1.00 95.56 284 ASN A C 1
ATOM 2074 O O . ASN A 1 284 ? -13.904 4.403 19.025 1.00 95.56 284 ASN A O 1
ATOM 2078 N N . VAL A 1 285 ? -13.216 3.025 17.382 1.00 95.75 285 VAL A N 1
ATOM 2079 C CA . VAL A 1 285 ? -12.630 4.040 16.516 1.00 95.75 285 VAL A CA 1
ATOM 2080 C C . VAL A 1 285 ? -13.423 4.130 15.231 1.00 95.75 285 VAL A C 1
ATOM 2082 O O . VAL A 1 285 ? -13.725 3.109 14.613 1.00 95.75 285 VAL A O 1
ATOM 2085 N N . VAL A 1 286 ? -13.740 5.355 14.826 1.00 95.94 286 VAL A N 1
ATOM 2086 C CA . VAL A 1 286 ? -14.390 5.651 13.554 1.00 95.94 286 VAL A CA 1
ATOM 2087 C C . VAL A 1 286 ? -13.410 6.415 12.677 1.00 95.94 286 VAL A C 1
ATOM 2089 O O . VAL A 1 286 ? -12.922 7.483 13.043 1.00 95.94 286 VAL A O 1
ATOM 2092 N N . LEU A 1 287 ? -13.100 5.837 11.524 1.00 95.25 287 LEU A N 1
ATOM 2093 C CA . LEU A 1 287 ? -12.295 6.436 10.472 1.00 95.25 287 LEU A CA 1
ATOM 2094 C C . LEU A 1 287 ? -13.222 7.095 9.460 1.00 95.25 287 LEU A C 1
ATOM 2096 O O . LEU A 1 287 ? -13.988 6.394 8.805 1.00 95.25 287 LEU A O 1
ATOM 2100 N N . GLU A 1 288 ? -13.142 8.407 9.307 1.00 93.81 288 GLU A N 1
ATOM 2101 C CA . GLU A 1 288 ? -13.945 9.157 8.344 1.00 93.81 288 GLU A CA 1
ATOM 2102 C C . GLU A 1 288 ? -13.050 9.700 7.227 1.00 93.81 288 GLU A C 1
ATOM 2104 O O . GLU A 1 288 ? -11.987 10.282 7.475 1.00 93.81 288 GLU A O 1
ATOM 2109 N N . ALA A 1 289 ? -13.468 9.495 5.978 1.00 88.06 289 ALA A N 1
ATOM 2110 C CA . ALA A 1 289 ? -12.774 10.052 4.825 1.00 88.06 289 ALA A CA 1
ATOM 2111 C C . ALA A 1 289 ? -13.008 11.571 4.753 1.00 88.06 289 ALA A C 1
ATOM 2113 O O . ALA A 1 289 ? -14.139 12.025 4.598 1.00 88.06 289 ALA A O 1
ATOM 2114 N N . VAL A 1 290 ? -11.940 12.370 4.816 1.00 84.62 290 VAL A N 1
ATOM 2115 C CA . VAL A 1 290 ? -12.025 13.834 4.712 1.00 84.62 290 VAL A CA 1
ATOM 2116 C C . VAL A 1 290 ? -11.657 14.260 3.295 1.00 84.62 290 VAL A C 1
ATOM 2118 O O . VAL A 1 290 ? -10.556 13.985 2.819 1.00 84.62 290 VAL A O 1
ATOM 2121 N N . GLY A 1 291 ? -12.573 14.965 2.625 1.00 71.06 291 GLY A N 1
ATOM 2122 C CA . GLY A 1 291 ? -12.313 15.588 1.320 1.00 71.06 291 GLY A CA 1
ATOM 2123 C C . GLY A 1 291 ? -12.669 14.742 0.089 1.00 71.06 291 GLY A C 1
ATOM 2124 O O . GLY A 1 291 ? -12.210 15.053 -1.010 1.00 71.06 291 GLY A O 1
ATOM 2125 N N . GLY A 1 292 ? -13.487 13.697 0.237 1.00 56.09 292 GLY A N 1
ATOM 2126 C CA . GLY A 1 292 ? -13.937 12.867 -0.883 1.00 56.09 292 GLY A CA 1
ATOM 2127 C C . GLY A 1 292 ? -15.060 13.517 -1.695 1.00 56.09 292 GLY A C 1
ATOM 2128 O O . GLY A 1 292 ? -16.229 13.292 -1.410 1.00 56.09 292 GLY A O 1
ATOM 2129 N N . VAL A 1 293 ? -14.717 14.288 -2.729 1.00 47.12 293 VAL A N 1
ATOM 2130 C CA . VAL A 1 293 ? -15.656 14.576 -3.826 1.00 47.12 293 VAL A CA 1
ATOM 2131 C C . VAL A 1 293 ? -15.648 13.372 -4.768 1.00 47.12 293 VAL A C 1
ATOM 2133 O O . VAL A 1 293 ? -14.580 12.861 -5.116 1.00 47.12 293 VAL A O 1
ATOM 2136 N N . GLU A 1 294 ? -16.832 12.905 -5.164 1.00 50.78 294 GLU A N 1
ATOM 2137 C CA . GLU A 1 294 ? -17.039 11.955 -6.260 1.00 50.78 294 GLU A CA 1
ATOM 2138 C C . GLU A 1 294 ? -16.379 12.494 -7.539 1.00 50.78 294 GLU A C 1
ATOM 2140 O O . GLU A 1 294 ? -16.949 13.279 -8.287 1.00 50.78 294 GLU A O 1
ATOM 2145 N N . GLY A 1 295 ? -15.117 12.135 -7.753 1.00 49.38 295 GLY A N 1
ATOM 2146 C CA . GLY A 1 295 ? -14.325 12.622 -8.871 1.00 49.38 295 GLY A CA 1
ATOM 2147 C C . GLY A 1 295 ? -13.340 11.557 -9.308 1.00 49.38 295 GLY A C 1
ATOM 2148 O O . GLY A 1 295 ? -12.359 11.257 -8.626 1.00 49.38 295 GLY A O 1
ATOM 2149 N N . GLU A 1 296 ? -13.633 10.955 -10.448 1.00 48.97 296 GLU A N 1
ATOM 2150 C CA . GLU A 1 296 ? -12.830 9.972 -11.165 1.00 48.97 296 GLU A CA 1
ATOM 2151 C C . GLU A 1 296 ? -11.596 10.648 -11.790 1.00 48.97 296 GLU A C 1
ATOM 2153 O O . GLU A 1 296 ? -11.475 10.761 -13.003 1.00 48.97 296 GLU A O 1
ATOM 2158 N N . HIS A 1 297 ? -10.702 11.219 -10.980 1.00 44.88 297 HIS A N 1
ATOM 2159 C CA . HIS A 1 297 ? -9.458 11.813 -11.479 1.00 44.88 297 HIS A CA 1
ATOM 2160 C C . HIS A 1 297 ? -8.253 11.059 -10.925 1.00 44.88 297 HIS A C 1
ATOM 2162 O O . HIS A 1 297 ? -7.869 11.193 -9.763 1.00 44.88 297 HIS A O 1
ATOM 2168 N N . VAL A 1 298 ? -7.678 10.235 -11.803 1.00 49.28 298 VAL A N 1
ATOM 2169 C CA . VAL A 1 298 ? -6.376 9.580 -11.659 1.00 49.28 298 VAL A CA 1
ATOM 2170 C C . VAL A 1 298 ? -5.339 10.506 -12.294 1.00 49.28 298 VAL A C 1
ATOM 2172 O O . VAL A 1 298 ? -4.933 10.344 -13.440 1.00 49.28 298 VAL A O 1
ATOM 2175 N N . GLY A 1 299 ? -4.957 11.538 -11.553 1.00 53.06 299 GLY A N 1
ATOM 2176 C CA . GLY A 1 299 ? -3.793 12.375 -11.828 1.00 53.06 299 GLY A CA 1
ATOM 2177 C C . GLY A 1 299 ? -3.023 12.546 -10.525 1.00 53.06 299 GLY A C 1
ATOM 2178 O O . GLY A 1 299 ? -3.640 12.514 -9.464 1.00 53.06 299 GLY A O 1
ATOM 2179 N N . MET A 1 300 ? -1.693 12.676 -10.586 1.00 47.25 300 MET A N 1
ATOM 2180 C CA . MET A 1 300 ? -0.878 13.001 -9.406 1.00 47.25 300 MET A CA 1
ATOM 2181 C C . MET A 1 300 ? -1.446 14.274 -8.761 1.00 47.25 300 MET A C 1
ATOM 2183 O O . MET A 1 300 ? -1.417 15.325 -9.403 1.00 47.25 300 MET A O 1
ATOM 2187 N N . PRO A 1 301 ? -2.004 14.209 -7.542 1.00 51.16 301 PRO A N 1
ATOM 2188 C CA . PRO A 1 301 ? -2.562 15.391 -6.919 1.00 51.16 301 PRO A CA 1
ATOM 2189 C C . PRO A 1 301 ? -1.407 16.230 -6.368 1.00 51.16 301 PRO A C 1
ATOM 2191 O O . PRO A 1 301 ? -0.873 15.940 -5.301 1.00 51.16 301 PRO A O 1
ATOM 2194 N N . GLU A 1 302 ? -1.007 17.273 -7.097 1.00 50.41 302 GLU A N 1
ATOM 2195 C CA . GLU A 1 302 ? 0.056 18.198 -6.664 1.00 50.41 302 GLU A CA 1
ATOM 2196 C C . GLU A 1 302 ? -0.326 19.017 -5.415 1.00 50.41 302 GLU A C 1
ATOM 2198 O O . GLU A 1 302 ? 0.529 19.628 -4.780 1.00 50.41 302 GLU A O 1
ATOM 2203 N N . SER A 1 303 ? -1.591 18.985 -4.988 1.00 51.53 303 SER A N 1
ATOM 2204 C CA . SER A 1 303 ? -2.015 19.460 -3.669 1.00 51.53 303 SER A CA 1
ATOM 2205 C C . SER A 1 303 ? -3.275 18.712 -3.245 1.00 51.53 303 SER A C 1
ATOM 2207 O O . SER A 1 303 ? -4.361 18.958 -3.762 1.00 51.53 303 SER A O 1
ATOM 2209 N N . ASN A 1 304 ? -3.140 17.728 -2.355 1.00 51.53 304 ASN A N 1
ATOM 2210 C CA . ASN A 1 304 ? -4.275 16.899 -1.965 1.00 51.53 304 ASN A CA 1
ATOM 2211 C C . ASN A 1 304 ? -4.877 17.394 -0.639 1.00 51.53 304 ASN A C 1
ATOM 2213 O O . ASN A 1 304 ? -4.205 17.301 0.387 1.00 51.53 304 ASN A O 1
ATOM 2217 N N . PRO A 1 305 ? -6.139 17.867 -0.615 1.00 56.50 305 PRO A N 1
ATOM 2218 C CA . PRO A 1 305 ? -6.894 18.084 0.620 1.00 56.50 305 PRO A CA 1
ATOM 2219 C C . PRO A 1 305 ? -7.448 16.768 1.199 1.00 56.50 305 PRO A C 1
ATOM 2221 O O . PRO A 1 305 ? -8.290 16.795 2.094 1.00 56.50 305 PRO A O 1
ATOM 2224 N N . TRP A 1 306 ? -7.034 15.617 0.657 1.00 61.97 306 TRP A N 1
ATOM 2225 C CA . TRP A 1 306 ? -7.479 14.310 1.118 1.00 61.97 306 TRP A CA 1
ATOM 2226 C C . TRP A 1 306 ? -6.733 13.925 2.380 1.00 61.97 306 TRP A C 1
ATOM 2228 O O . TRP A 1 306 ? -5.505 13.901 2.431 1.00 61.97 306 TRP A O 1
ATOM 2238 N N . GLY A 1 307 ? -7.513 13.609 3.398 1.00 72.81 307 GLY A N 1
ATOM 2239 C CA . GLY A 1 307 ? -7.013 13.160 4.676 1.00 72.81 307 GLY A CA 1
ATOM 2240 C C . GLY A 1 307 ? -8.030 12.256 5.329 1.00 72.81 307 GLY A C 1
ATOM 2241 O O . GLY A 1 307 ? -9.054 11.879 4.752 1.00 72.81 307 GLY A O 1
ATOM 2242 N N . VAL A 1 308 ? -7.726 11.899 6.560 1.00 76.44 308 VAL A N 1
ATOM 2243 C CA . VAL A 1 308 ? -8.626 11.115 7.385 1.00 76.44 308 VAL A CA 1
ATOM 2244 C C . VAL A 1 308 ? -8.811 11.827 8.701 1.00 76.44 308 VAL A C 1
ATOM 2246 O O . VAL A 1 308 ? -7.850 12.362 9.259 1.00 76.44 308 VAL A O 1
ATOM 2249 N N . LEU A 1 309 ? -10.048 11.820 9.180 1.00 80.50 309 LEU A N 1
ATOM 2250 C CA . LEU A 1 309 ? -10.392 12.224 10.528 1.00 80.50 309 LEU A CA 1
ATOM 2251 C C . LEU A 1 309 ? -10.704 10.966 11.320 1.00 80.50 309 LEU A C 1
ATOM 2253 O O . LEU A 1 309 ? -11.487 10.121 10.889 1.00 80.50 309 LEU A O 1
ATOM 2257 N N . VAL A 1 310 ? -10.081 10.845 12.485 1.00 81.56 310 VAL A N 1
ATOM 2258 C CA . VAL A 1 310 ? -10.438 9.804 13.438 1.00 81.56 310 VAL A CA 1
ATOM 2259 C C . VAL A 1 310 ? -11.361 10.408 14.479 1.00 81.56 310 VAL A C 1
ATOM 2261 O O . VAL A 1 310 ? -10.970 11.320 15.209 1.00 81.56 310 VAL A O 1
ATOM 2264 N N . VAL A 1 311 ? -12.572 9.871 14.561 1.00 82.12 311 VAL A N 1
ATOM 2265 C CA . VAL A 1 311 ? -13.537 10.190 15.607 1.00 82.12 311 VAL A CA 1
ATOM 2266 C C . VAL A 1 311 ? -13.540 9.038 16.606 1.00 82.12 311 VAL A C 1
ATOM 2268 O O . VAL A 1 311 ? -13.717 7.873 16.252 1.00 82.12 311 VAL A O 1
ATOM 2271 N N . LEU A 1 312 ? -13.308 9.369 17.871 1.00 81.75 312 LEU A N 1
ATOM 2272 C CA . LEU A 1 312 ? -13.503 8.458 18.996 1.00 81.75 312 LEU A CA 1
ATOM 2273 C C . LEU A 1 312 ? -14.758 8.871 19.752 1.00 81.75 312 LEU A C 1
ATOM 2275 O O . LEU A 1 312 ? -15.227 10.006 19.623 1.00 81.75 312 LEU A O 1
ATOM 2279 N N . GLU A 1 313 ? -15.258 7.971 20.596 1.00 77.19 313 GLU A N 1
ATOM 2280 C CA . GLU A 1 313 ? -16.189 8.379 21.642 1.00 77.19 313 GLU A CA 1
ATOM 2281 C C . GLU A 1 313 ? -15.637 9.596 22.416 1.00 77.19 313 GLU A C 1
ATOM 2283 O O . GLU A 1 313 ? -14.420 9.719 22.607 1.00 77.19 313 GLU A O 1
ATOM 2288 N N . PRO A 1 314 ? -16.513 10.514 22.868 1.00 69.94 314 PRO A N 1
ATOM 2289 C CA . PRO A 1 314 ? -16.130 11.828 23.399 1.00 69.94 314 PRO A CA 1
ATOM 2290 C C . PRO A 1 314 ? -15.224 11.789 24.642 1.00 69.94 314 PRO A C 1
ATOM 2292 O O . PRO A 1 314 ? -14.753 12.831 25.092 1.00 69.94 314 PRO A O 1
ATOM 2295 N N . SER A 1 315 ? -14.955 10.608 25.196 1.00 73.81 315 SER A N 1
ATOM 2296 C CA . SER A 1 315 ? -14.109 10.392 26.365 1.00 73.81 315 SER A CA 1
ATOM 2297 C C . SER A 1 315 ? -12.604 10.550 26.102 1.00 73.81 315 SER A C 1
ATOM 2299 O O . SER A 1 315 ? -11.868 10.737 27.068 1.00 73.81 315 SER A O 1
ATOM 2301 N N . GLN A 1 316 ? -12.120 10.496 24.849 1.00 86.50 316 GLN A N 1
ATOM 2302 C CA . GLN A 1 316 ? -10.670 10.468 24.560 1.00 86.50 316 GLN A CA 1
ATOM 2303 C C . GLN A 1 316 ? -10.230 11.328 23.351 1.00 86.50 316 GLN A C 1
ATOM 2305 O O . GLN A 1 316 ? -9.685 10.812 22.371 1.00 86.50 316 GLN A O 1
ATOM 2310 N N . PRO A 1 317 ? -10.375 12.665 23.399 1.00 87.94 317 PRO A N 1
ATOM 2311 C CA . PRO A 1 317 ? -9.973 13.545 22.293 1.00 87.94 317 PRO A CA 1
ATOM 2312 C C . PRO A 1 317 ? -8.464 13.500 21.991 1.00 87.94 317 PRO A C 1
ATOM 2314 O O . PRO A 1 317 ? -8.051 13.695 20.847 1.00 87.94 317 PRO A O 1
ATOM 2317 N N . ALA A 1 318 ? -7.630 13.209 22.997 1.00 91.12 318 ALA A N 1
ATOM 2318 C CA . ALA A 1 318 ? -6.185 13.085 22.821 1.00 91.12 318 ALA A CA 1
ATOM 2319 C C . ALA A 1 318 ? -5.823 11.889 21.928 1.00 91.12 318 ALA A C 1
ATOM 2321 O O . ALA A 1 318 ? -5.065 12.048 20.971 1.00 91.12 318 ALA A O 1
ATOM 2322 N N . LEU A 1 319 ? -6.413 10.714 22.182 1.00 92.12 319 LEU A N 1
ATOM 2323 C CA . LEU A 1 319 ? -6.189 9.531 21.351 1.00 92.12 319 LEU A CA 1
ATOM 2324 C C . LEU A 1 319 ? -6.703 9.757 19.923 1.00 92.12 319 LEU A C 1
ATOM 2326 O O . LEU A 1 319 ? -6.038 9.351 18.976 1.00 92.12 319 LEU A O 1
ATOM 2330 N N . ALA A 1 320 ? -7.820 10.469 19.746 1.00 92.31 320 ALA A N 1
ATOM 2331 C CA . ALA A 1 320 ? -8.383 10.758 18.424 1.00 92.31 320 ALA A CA 1
ATOM 2332 C C . ALA A 1 320 ? -7.421 11.610 17.585 1.00 92.31 320 ALA A C 1
ATOM 2334 O O . ALA A 1 320 ? -7.175 11.314 16.415 1.00 92.31 320 ALA A O 1
ATOM 2335 N N . CYS A 1 321 ? -6.817 12.629 18.203 1.00 93.25 321 CYS A N 1
ATOM 2336 C CA . CYS A 1 321 ? -5.795 13.465 17.578 1.00 93.25 321 CYS A CA 1
ATOM 2337 C C . CYS A 1 321 ? -4.555 12.647 17.179 1.00 93.25 321 CYS A C 1
ATOM 2339 O O . CYS A 1 321 ? -4.107 12.718 16.033 1.00 93.25 321 CYS A O 1
ATOM 2341 N N . VAL A 1 322 ? -4.031 11.813 18.086 1.00 95.00 322 VAL A N 1
ATOM 2342 C CA . VAL A 1 322 ? -2.851 10.982 17.795 1.00 95.00 322 VAL A CA 1
ATOM 2343 C C . VAL A 1 322 ? -3.158 9.939 16.716 1.00 95.00 322 VAL A C 1
ATOM 2345 O O . VAL A 1 322 ? -2.339 9.734 15.826 1.00 95.00 322 VAL A O 1
ATOM 2348 N N . MET A 1 323 ? -4.341 9.325 16.733 1.00 94.75 323 MET A N 1
ATOM 2349 C CA . MET A 1 323 ? -4.784 8.384 15.701 1.00 94.75 323 MET A CA 1
ATOM 2350 C C . MET A 1 323 ? -4.969 9.065 14.341 1.00 94.75 323 MET A C 1
ATOM 2352 O O . MET A 1 323 ? -4.584 8.515 13.311 1.00 94.75 323 MET A O 1
ATOM 2356 N N . THR A 1 324 ? -5.509 10.283 14.329 1.00 94.38 324 THR A N 1
ATOM 2357 C CA . THR A 1 324 ? -5.600 11.106 13.116 1.00 94.38 324 THR A CA 1
ATOM 2358 C C . THR A 1 324 ? -4.206 11.377 12.554 1.00 94.38 324 THR A C 1
ATOM 2360 O O . THR A 1 324 ? -3.965 11.190 11.361 1.00 94.38 324 THR A O 1
ATOM 2363 N N . LYS A 1 325 ? -3.253 11.755 13.414 1.00 94.19 325 LYS A N 1
ATOM 2364 C CA . LYS A 1 325 ? -1.851 11.938 13.025 1.00 94.19 325 LYS A CA 1
ATOM 2365 C C . LYS A 1 325 ? -1.237 10.637 12.499 1.00 94.19 325 LYS A C 1
ATOM 2367 O O . LYS A 1 325 ? -0.602 10.659 11.453 1.00 94.19 325 LYS A O 1
ATOM 2372 N N . PHE A 1 326 ? -1.483 9.513 13.174 1.00 95.06 326 PHE A N 1
ATOM 2373 C CA . PHE A 1 326 ? -1.001 8.192 12.775 1.00 95.06 326 PHE A CA 1
ATOM 2374 C C . PHE A 1 326 ? -1.386 7.852 11.337 1.00 95.06 326 PHE A C 1
ATOM 2376 O O . PHE A 1 326 ? -0.504 7.524 10.554 1.00 95.06 326 PHE A O 1
ATOM 2383 N N . PHE A 1 327 ? -2.668 7.948 10.973 1.00 94.12 327 PHE A N 1
ATOM 2384 C CA . PHE A 1 327 ? -3.097 7.604 9.616 1.00 94.12 327 PHE A CA 1
ATOM 2385 C C . PHE A 1 327 ? -2.568 8.589 8.571 1.00 94.12 327 PHE A C 1
ATOM 2387 O O . PHE A 1 327 ? -2.127 8.151 7.515 1.00 94.12 327 PHE A O 1
ATOM 2394 N N . ASN A 1 328 ? -2.543 9.892 8.866 1.00 92.00 328 ASN A N 1
ATOM 2395 C CA . ASN A 1 328 ? -2.048 10.902 7.922 1.00 92.00 328 ASN A CA 1
ATOM 2396 C C . ASN A 1 328 ? -0.518 10.848 7.715 1.00 92.00 328 ASN A C 1
ATOM 2398 O O . ASN A 1 328 ? -0.016 11.247 6.663 1.00 92.00 328 ASN A O 1
ATOM 2402 N N . GLU A 1 329 ? 0.233 10.342 8.695 1.00 94.00 329 GLU A N 1
ATOM 2403 C CA . GLU A 1 329 ? 1.689 10.153 8.625 1.00 94.00 329 GLU A CA 1
ATOM 2404 C C . GLU A 1 329 ? 2.096 8.690 8.396 1.00 94.00 329 GLU A C 1
ATOM 2406 O O . GLU A 1 329 ? 3.286 8.376 8.422 1.00 94.00 329 GLU A O 1
ATOM 2411 N N . LEU A 1 330 ? 1.136 7.786 8.167 1.00 94.75 330 LEU A N 1
ATOM 2412 C CA . LEU A 1 330 ? 1.418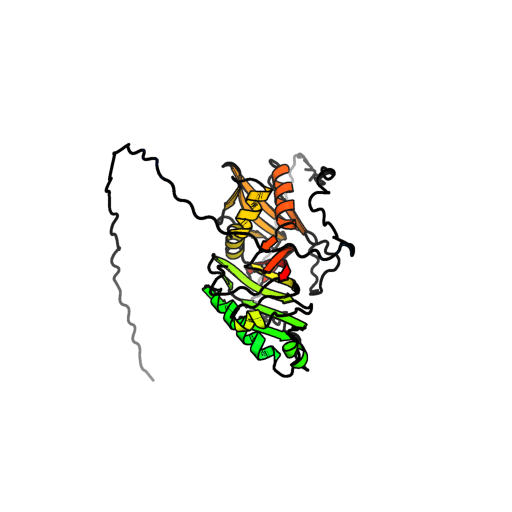 6.3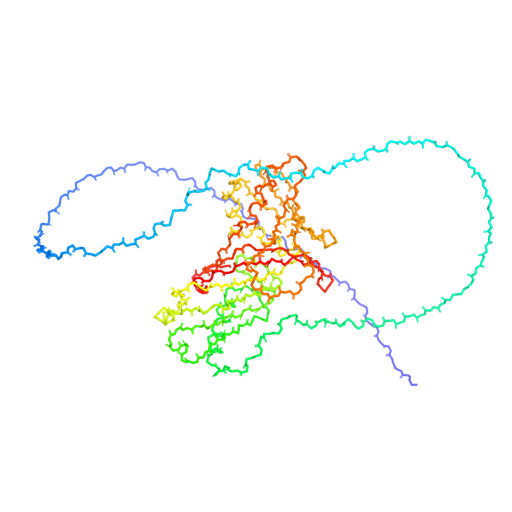63 8.024 1.00 94.75 330 LEU A CA 1
ATOM 2413 C C . LEU A 1 330 ? 2.314 6.124 6.809 1.00 94.75 330 LEU A C 1
ATOM 2415 O O . LEU A 1 330 ? 1.905 6.333 5.667 1.00 94.75 330 LEU A O 1
ATOM 2419 N N . GLU A 1 331 ? 3.515 5.621 7.073 1.00 94.00 331 GLU A N 1
ATOM 2420 C CA . GLU A 1 331 ? 4.439 5.107 6.072 1.00 94.00 331 GLU A CA 1
ATOM 2421 C C . GLU A 1 331 ? 4.707 3.625 6.347 1.00 94.00 331 GLU A C 1
ATOM 2423 O O . GLU A 1 331 ? 5.044 3.223 7.466 1.00 94.00 331 GLU A O 1
ATOM 2428 N N . VAL A 1 332 ? 4.517 2.804 5.319 1.00 91.69 332 VAL A N 1
ATOM 2429 C CA . VAL A 1 332 ? 4.750 1.362 5.350 1.00 91.69 332 VAL A CA 1
ATOM 2430 C C . VAL A 1 332 ? 5.806 1.033 4.312 1.00 91.69 332 VAL A C 1
ATOM 2432 O O . VAL A 1 332 ? 5.591 1.249 3.124 1.00 91.69 332 VAL A O 1
ATOM 2435 N N . ASP A 1 333 ? 6.932 0.477 4.749 1.00 90.38 333 ASP A N 1
ATOM 2436 C CA . ASP A 1 333 ? 7.951 -0.034 3.836 1.00 90.38 333 ASP A CA 1
ATOM 2437 C C . ASP A 1 333 ? 7.673 -1.503 3.486 1.00 90.38 333 ASP A C 1
ATOM 2439 O O . ASP A 1 333 ? 7.715 -2.390 4.344 1.00 90.38 333 ASP A O 1
ATOM 2443 N N . LEU A 1 334 ? 7.386 -1.763 2.211 1.00 87.81 334 LEU A N 1
ATOM 2444 C CA . LEU A 1 334 ? 7.239 -3.100 1.645 1.00 87.81 334 LEU A CA 1
ATOM 2445 C C . LEU A 1 334 ? 8.540 -3.520 0.956 1.00 87.81 334 LEU A C 1
ATOM 2447 O O . LEU A 1 334 ? 8.621 -3.603 -0.269 1.00 87.81 334 LEU A O 1
ATOM 2451 N N . ALA A 1 335 ? 9.561 -3.791 1.771 1.00 84.44 335 ALA A N 1
ATOM 2452 C CA . ALA A 1 335 ? 10.867 -4.286 1.338 1.00 84.44 335 ALA A CA 1
ATOM 2453 C C . ALA A 1 335 ? 11.591 -3.387 0.317 1.00 84.44 335 ALA A C 1
ATOM 2455 O O . ALA A 1 335 ? 12.235 -3.879 -0.614 1.00 84.44 335 ALA A O 1
ATOM 2456 N N . GLY A 1 336 ? 11.564 -2.074 0.532 1.00 84.56 336 GLY A N 1
ATOM 2457 C CA . GLY A 1 336 ? 12.170 -1.070 -0.339 1.00 84.56 336 GLY A CA 1
ATOM 2458 C C . GLY A 1 336 ? 11.168 -0.258 -1.150 1.00 84.56 336 GLY A C 1
ATOM 2459 O O . GLY A 1 336 ? 11.580 0.571 -1.966 1.00 84.56 336 GLY A O 1
ATOM 2460 N N . VAL A 1 337 ? 9.874 -0.489 -0.931 1.00 89.88 337 VAL A N 1
ATOM 2461 C CA . VAL A 1 337 ? 8.780 0.315 -1.470 1.00 89.88 337 VAL A CA 1
ATOM 2462 C C . VAL A 1 337 ? 8.107 1.015 -0.298 1.00 89.88 337 VAL A C 1
ATOM 2464 O O . VAL A 1 337 ? 7.264 0.430 0.379 1.00 89.88 337 VAL A O 1
ATOM 2467 N N . GLY A 1 338 ? 8.486 2.269 -0.064 1.00 92.44 338 GLY A N 1
ATOM 2468 C CA . GLY A 1 338 ? 7.838 3.119 0.926 1.00 92.44 338 GLY A CA 1
ATOM 2469 C C . GLY A 1 338 ? 6.473 3.560 0.411 1.00 92.44 338 GLY A C 1
ATOM 2470 O O . GLY A 1 338 ? 6.382 4.208 -0.631 1.00 92.44 338 GLY A O 1
ATOM 2471 N N . LEU A 1 339 ? 5.413 3.195 1.119 1.00 94.50 339 LEU A N 1
ATOM 2472 C CA . LEU A 1 339 ? 4.044 3.601 0.835 1.00 94.50 339 LEU A CA 1
ATOM 2473 C C . LEU A 1 339 ? 3.580 4.549 1.929 1.00 94.50 339 LEU A C 1
ATOM 2475 O O . LEU A 1 339 ? 3.405 4.137 3.073 1.00 94.50 339 LEU A O 1
ATOM 2479 N N . ARG A 1 340 ? 3.363 5.810 1.572 1.00 95.19 340 ARG A N 1
ATOM 2480 C CA . ARG A 1 340 ? 2.855 6.833 2.482 1.00 95.19 340 ARG A CA 1
ATOM 2481 C C . ARG A 1 340 ? 1.377 7.069 2.229 1.00 95.19 340 ARG A C 1
ATOM 2483 O O . ARG A 1 340 ? 0.980 7.247 1.083 1.00 95.19 340 ARG A O 1
ATOM 2490 N N . PHE A 1 341 ? 0.570 7.112 3.277 1.00 94.19 341 PHE A N 1
ATOM 2491 C CA . PHE A 1 341 ? -0.849 7.417 3.163 1.00 94.19 341 PHE A CA 1
ATOM 2492 C C . PHE A 1 341 ? -1.094 8.786 2.504 1.00 94.19 341 PHE A C 1
ATOM 2494 O O . PHE A 1 341 ? -0.404 9.761 2.799 1.00 94.19 341 PHE A O 1
ATOM 2501 N N . ALA A 1 342 ? -2.060 8.841 1.587 1.00 91.56 342 ALA A N 1
ATOM 2502 C CA . ALA A 1 342 ? -2.417 10.044 0.835 1.00 91.56 342 ALA A CA 1
ATOM 2503 C C . ALA A 1 342 ? -3.930 10.310 0.783 1.00 91.56 342 ALA A C 1
ATOM 2505 O O . ALA A 1 342 ? -4.337 11.423 0.463 1.00 91.56 342 ALA A O 1
ATOM 2506 N N . GLY A 1 343 ? -4.772 9.308 1.044 1.00 91.62 343 GLY A N 1
ATOM 2507 C CA . GLY A 1 343 ? -6.219 9.486 1.059 1.00 91.62 343 GLY A CA 1
ATOM 2508 C C . GLY A 1 343 ? -6.991 8.187 1.260 1.00 91.62 343 GLY A C 1
ATOM 2509 O O . GLY A 1 343 ? -6.473 7.089 1.055 1.00 91.62 343 GLY A O 1
ATOM 2510 N N . LEU A 1 344 ? -8.252 8.335 1.654 1.00 93.00 344 LEU A N 1
ATOM 2511 C CA . LEU A 1 344 ? -9.200 7.254 1.904 1.00 93.00 344 LEU A CA 1
ATOM 2512 C C . LEU A 1 344 ? -10.454 7.510 1.071 1.00 93.00 344 LEU A C 1
ATOM 2514 O O . LEU A 1 344 ? -10.977 8.621 1.068 1.00 93.00 344 LEU A O 1
ATOM 2518 N N . ALA A 1 345 ? -10.953 6.483 0.396 1.00 92.75 345 ALA A N 1
ATOM 2519 C CA . ALA A 1 345 ? -12.267 6.500 -0.230 1.00 92.75 345 ALA A CA 1
ATOM 2520 C C . ALA A 1 345 ? -13.035 5.245 0.177 1.00 92.75 345 ALA A C 1
ATOM 2522 O O . ALA A 1 345 ? -12.467 4.158 0.239 1.00 92.75 345 ALA A O 1
ATOM 2523 N N . ILE A 1 346 ? -14.327 5.392 0.446 1.00 94.31 346 ILE A N 1
ATOM 2524 C CA . ILE A 1 346 ? -15.209 4.284 0.814 1.00 94.31 346 ILE A CA 1
ATOM 2525 C C . ILE A 1 346 ? -16.323 4.242 -0.216 1.00 94.31 346 ILE A C 1
ATOM 2527 O O . ILE A 1 346 ? -16.940 5.268 -0.500 1.00 94.31 346 ILE A O 1
ATOM 2531 N N . ARG A 1 347 ? -16.518 3.081 -0.837 1.00 94.69 347 ARG A N 1
ATOM 2532 C CA . ARG A 1 347 ? -17.473 2.889 -1.932 1.00 94.69 347 ARG A CA 1
ATOM 2533 C C . ARG A 1 347 ? -18.071 1.494 -1.870 1.00 94.69 347 ARG A C 1
ATOM 2535 O O . ARG A 1 347 ? -17.509 0.590 -1.254 1.00 94.69 347 ARG A O 1
ATOM 2542 N N . GLU A 1 348 ? -19.198 1.316 -2.538 1.00 95.81 348 GLU A N 1
ATOM 2543 C CA . GLU A 1 348 ? -19.757 -0.004 -2.791 1.00 95.81 348 GLU A CA 1
ATOM 2544 C C . GLU A 1 348 ? -19.327 -0.487 -4.180 1.00 95.81 348 GLU A C 1
ATOM 2546 O O . GLU A 1 348 ? -19.555 0.187 -5.182 1.00 95.81 348 GLU A O 1
ATOM 2551 N N . GLU A 1 349 ? -18.697 -1.659 -4.252 1.00 94.31 349 GLU A N 1
ATOM 2552 C CA . GLU A 1 349 ? -18.278 -2.289 -5.506 1.00 94.31 349 GLU A CA 1
ATOM 2553 C C . GLU A 1 349 ? -18.837 -3.708 -5.579 1.00 94.31 349 GLU A C 1
ATOM 2555 O O . GLU A 1 349 ? -18.569 -4.542 -4.713 1.00 94.31 349 GLU A O 1
ATOM 2560 N N . ALA A 1 350 ? -19.625 -3.994 -6.620 1.00 93.44 350 ALA A N 1
ATOM 2561 C CA . ALA A 1 350 ? -20.264 -5.297 -6.827 1.00 93.44 350 ALA A CA 1
ATOM 2562 C C . ALA A 1 350 ? -21.036 -5.811 -5.588 1.00 93.44 350 ALA A C 1
ATOM 2564 O O . ALA A 1 350 ? -20.952 -6.992 -5.236 1.00 93.44 350 ALA A O 1
ATOM 2565 N N . GLY A 1 351 ? -21.768 -4.917 -4.913 1.00 94.94 351 GLY A N 1
ATOM 2566 C CA . GLY A 1 351 ? -22.563 -5.247 -3.725 1.00 94.94 351 GLY A CA 1
ATOM 2567 C C . GLY A 1 351 ? -21.742 -5.432 -2.445 1.00 94.94 351 GLY A C 1
ATOM 2568 O O . GLY A 1 351 ? -22.192 -6.098 -1.513 1.00 94.94 351 GLY A O 1
ATOM 2569 N N . ARG A 1 352 ? -20.493 -4.949 -2.413 1.00 96.31 352 ARG A N 1
ATOM 2570 C CA . ARG A 1 352 ? -19.599 -5.063 -1.255 1.00 96.31 352 ARG A CA 1
ATOM 2571 C C . ARG A 1 352 ? -19.049 -3.706 -0.869 1.00 96.31 352 ARG A C 1
ATOM 2573 O O . ARG A 1 352 ? -18.603 -2.951 -1.725 1.00 96.31 352 ARG A O 1
ATOM 2580 N N . ALA A 1 353 ? -19.013 -3.441 0.429 1.00 97.19 353 ALA A N 1
ATOM 2581 C CA . ALA A 1 353 ? -18.341 -2.275 0.972 1.00 97.19 353 ALA A CA 1
ATOM 2582 C C . ALA A 1 353 ? -16.819 -2.427 0.830 1.00 97.19 353 ALA A C 1
ATOM 2584 O O . ALA A 1 353 ? -16.238 -3.392 1.337 1.00 97.19 353 ALA A O 1
ATOM 2585 N N . ILE A 1 354 ? -16.193 -1.479 0.136 1.00 97.44 354 ILE A N 1
ATOM 2586 C CA . ILE A 1 354 ? -14.761 -1.447 -0.146 1.00 97.44 354 ILE A CA 1
ATOM 2587 C C . ILE A 1 354 ? -14.165 -0.134 0.361 1.00 97.44 354 ILE A C 1
ATOM 2589 O O . ILE A 1 354 ? -14.693 0.955 0.135 1.00 97.44 354 ILE A O 1
ATOM 2593 N N . VAL A 1 355 ? -13.015 -0.258 1.012 1.00 96.81 355 VAL A N 1
ATOM 2594 C CA . VAL A 1 355 ? -12.131 0.832 1.405 1.00 96.81 355 VAL A CA 1
ATOM 2595 C C . VAL A 1 355 ? -10.978 0.890 0.410 1.00 96.81 355 VAL A C 1
ATOM 2597 O O . VAL A 1 355 ? -10.211 -0.063 0.297 1.00 96.81 355 VAL A O 1
ATOM 2600 N N . ARG A 1 356 ? -10.824 2.005 -0.301 1.00 95.94 356 ARG A N 1
ATOM 2601 C CA . ARG A 1 356 ? -9.674 2.284 -1.165 1.00 95.94 356 ARG A CA 1
ATOM 2602 C C . ARG A 1 356 ? -8.714 3.231 -0.455 1.00 95.94 356 ARG A C 1
ATOM 2604 O O . ARG A 1 356 ? -9.060 4.376 -0.167 1.00 95.94 356 ARG A O 1
ATOM 2611 N N . LEU A 1 357 ? -7.505 2.748 -0.185 1.00 95.44 357 LEU A N 1
ATOM 2612 C CA . LEU A 1 357 ? -6.398 3.563 0.306 1.00 95.44 357 LEU A CA 1
ATOM 2613 C C . LEU A 1 357 ? -5.592 4.071 -0.878 1.00 95.44 357 LEU A C 1
ATOM 2615 O O . LEU A 1 357 ? -5.074 3.276 -1.663 1.00 95.44 357 LEU A O 1
ATOM 2619 N N . ARG A 1 358 ? -5.456 5.391 -0.972 1.00 94.06 358 ARG A N 1
ATOM 2620 C CA . ARG A 1 358 ? -4.527 6.057 -1.881 1.00 94.06 358 ARG A CA 1
ATOM 2621 C C . ARG A 1 358 ? -3.233 6.321 -1.142 1.00 94.06 358 ARG A C 1
ATOM 2623 O O . ARG A 1 358 ? -3.241 6.847 -0.029 1.00 94.06 358 ARG A O 1
ATOM 2630 N N . LEU A 1 359 ? -2.131 5.936 -1.763 1.00 95.00 359 LEU A N 1
ATOM 2631 C CA . LEU A 1 359 ? -0.803 5.948 -1.180 1.00 95.00 359 LEU A CA 1
ATOM 2632 C C . LEU A 1 359 ? 0.157 6.630 -2.158 1.00 95.00 359 LEU A C 1
ATOM 2634 O O . LEU A 1 359 ? 0.116 6.377 -3.359 1.00 95.00 359 LEU A O 1
ATOM 2638 N N . ASN A 1 360 ? 1.057 7.457 -1.650 1.00 94.94 360 ASN A N 1
ATOM 2639 C CA . ASN A 1 360 ? 2.232 7.901 -2.385 1.00 94.94 360 ASN A CA 1
ATOM 2640 C C . ASN A 1 360 ? 3.293 6.805 -2.293 1.00 94.94 360 ASN A C 1
ATOM 2642 O O . ASN A 1 360 ? 3.607 6.334 -1.200 1.00 94.94 360 ASN A O 1
ATOM 2646 N N . ALA A 1 361 ? 3.840 6.396 -3.431 1.00 94.62 361 ALA A N 1
ATOM 2647 C CA . ALA A 1 361 ? 4.835 5.340 -3.507 1.00 94.62 361 ALA A CA 1
ATOM 2648 C C . ALA A 1 361 ? 6.224 5.932 -3.757 1.00 94.62 361 ALA A C 1
ATOM 2650 O O . ALA A 1 361 ? 6.430 6.716 -4.684 1.00 94.62 361 ALA A O 1
ATOM 2651 N N . ARG A 1 362 ? 7.194 5.512 -2.948 1.00 94.50 362 ARG A N 1
ATOM 2652 C CA . ARG A 1 362 ? 8.620 5.762 -3.136 1.00 94.50 362 ARG A CA 1
ATOM 2653 C C . ARG A 1 362 ? 9.334 4.424 -3.263 1.00 94.50 362 ARG A C 1
ATOM 2655 O O . ARG A 1 362 ? 9.560 3.726 -2.277 1.00 94.50 362 ARG A O 1
ATOM 2662 N N . ILE A 1 363 ? 9.699 4.072 -4.486 1.00 91.25 363 ILE A N 1
ATOM 2663 C CA . ILE A 1 363 ? 10.363 2.813 -4.815 1.00 91.25 363 ILE A CA 1
ATOM 2664 C C . ILE A 1 363 ? 11.868 3.066 -4.775 1.00 91.25 363 ILE A C 1
ATOM 2666 O O . ILE A 1 363 ? 12.393 3.824 -5.585 1.00 91.25 363 ILE A O 1
ATOM 2670 N N . GLN A 1 364 ? 12.563 2.456 -3.821 1.00 89.50 364 GLN A N 1
ATOM 2671 C CA . GLN A 1 364 ? 14.024 2.538 -3.694 1.00 89.50 364 GLN A CA 1
ATOM 2672 C C . GLN A 1 364 ? 14.702 1.300 -4.284 1.00 89.50 364 GLN A C 1
ATOM 2674 O O . GLN A 1 364 ? 15.776 1.370 -4.874 1.00 89.50 364 GLN A O 1
ATOM 2679 N N . ARG A 1 365 ? 14.061 0.143 -4.131 1.00 87.44 365 ARG A N 1
ATOM 2680 C CA . ARG A 1 365 ? 14.507 -1.125 -4.702 1.00 87.44 365 ARG A CA 1
ATOM 2681 C C . ARG A 1 365 ? 13.304 -2.008 -4.974 1.00 87.44 365 ARG A C 1
ATOM 2683 O O . ARG A 1 365 ? 12.242 -1.831 -4.377 1.00 87.44 365 ARG A O 1
ATOM 2690 N N . ILE A 1 366 ? 13.492 -2.978 -5.851 1.00 83.25 366 ILE A N 1
ATOM 2691 C CA . ILE A 1 366 ? 12.472 -3.980 -6.130 1.00 83.25 366 ILE A CA 1
ATOM 2692 C C . ILE A 1 366 ? 12.651 -5.113 -5.116 1.00 83.25 366 ILE A C 1
ATOM 2694 O O . ILE A 1 366 ? 13.772 -5.613 -4.969 1.00 83.25 366 ILE A O 1
ATOM 2698 N N . PRO A 1 367 ? 11.583 -5.522 -4.414 1.00 83.50 367 PRO A N 1
ATOM 2699 C CA . PRO A 1 367 ? 11.668 -6.584 -3.422 1.00 83.50 367 PRO A CA 1
ATOM 2700 C C . PRO A 1 367 ? 12.241 -7.884 -4.003 1.00 83.50 367 PRO A C 1
ATOM 2702 O O . PRO A 1 367 ? 11.831 -8.343 -5.073 1.00 83.50 367 PRO A O 1
ATOM 2705 N N . ASN A 1 368 ? 13.186 -8.496 -3.289 1.00 83.94 368 ASN A N 1
ATOM 2706 C CA . ASN A 1 368 ? 13.823 -9.744 -3.689 1.00 83.94 368 ASN A CA 1
ATOM 2707 C C . ASN A 1 368 ? 13.118 -10.941 -3.022 1.00 83.94 368 ASN A C 1
ATOM 2709 O O . ASN A 1 368 ? 13.255 -11.115 -1.810 1.00 83.94 368 ASN A O 1
ATOM 2713 N N . PRO A 1 369 ? 12.449 -11.835 -3.774 1.00 79.75 369 PRO A N 1
ATOM 2714 C CA . PRO A 1 369 ? 11.694 -12.959 -3.208 1.00 79.75 369 PRO A CA 1
ATOM 2715 C C . PRO A 1 369 ? 12.512 -13.964 -2.397 1.00 79.75 369 PRO A C 1
ATOM 2717 O O . PRO A 1 369 ? 11.927 -14.732 -1.629 1.00 79.75 369 PRO A O 1
ATOM 2720 N N . LEU A 1 370 ? 13.835 -13.981 -2.575 1.00 81.19 370 LEU A N 1
ATOM 2721 C CA . LEU A 1 370 ? 14.747 -14.887 -1.880 1.00 81.19 370 LEU A CA 1
ATOM 2722 C C . LEU A 1 370 ? 15.239 -14.328 -0.540 1.00 81.19 370 LEU A C 1
ATOM 2724 O O . LEU A 1 370 ? 15.714 -15.096 0.292 1.00 81.19 370 LEU A O 1
ATOM 2728 N N . ARG A 1 371 ? 15.174 -13.006 -0.342 1.00 83.25 371 ARG A N 1
ATOM 2729 C CA . ARG A 1 371 ? 15.725 -12.329 0.845 1.00 83.25 371 ARG A CA 1
ATOM 2730 C C . ARG A 1 371 ? 14.667 -11.596 1.648 1.00 83.25 371 ARG A C 1
ATOM 2732 O O . ARG A 1 371 ? 14.728 -11.591 2.872 1.00 83.25 371 ARG A O 1
ATOM 2739 N N . ASP A 1 372 ? 13.724 -10.977 0.955 1.00 83.75 372 ASP A N 1
ATOM 2740 C CA . ASP A 1 372 ? 12.715 -10.135 1.558 1.00 83.75 372 ASP A CA 1
ATOM 2741 C C . ASP A 1 372 ? 11.468 -10.955 1.895 1.00 83.75 372 ASP A C 1
ATOM 2743 O O . ASP A 1 372 ? 10.933 -11.721 1.087 1.00 83.75 372 ASP A O 1
ATOM 2747 N N . THR A 1 373 ? 10.987 -10.770 3.117 1.00 79.50 373 THR A N 1
ATOM 2748 C CA . THR A 1 373 ? 9.688 -11.262 3.572 1.00 79.50 373 THR A CA 1
ATOM 2749 C C . THR A 1 373 ? 8.732 -10.087 3.654 1.00 79.50 373 THR A C 1
ATOM 2751 O O . THR A 1 373 ? 8.912 -9.220 4.508 1.00 79.50 373 THR A O 1
ATOM 2754 N N . ILE A 1 374 ? 7.730 -10.081 2.773 1.00 76.00 374 ILE A N 1
ATOM 2755 C CA . ILE A 1 374 ? 6.606 -9.132 2.779 1.00 76.00 374 ILE A CA 1
ATOM 2756 C C . ILE A 1 374 ? 5.284 -9.813 3.086 1.00 76.00 374 ILE A C 1
ATOM 2758 O O . ILE A 1 374 ? 5.156 -11.040 2.868 1.00 76.00 374 ILE A O 1
#

pLDDT: mean 71.37, std 25.19, range [23.16, 98.12]

Foldseek 3Di:
DDDDDDDDDDDDDDDDDDDDDDDDDDDDDDDDDDDDDDDDDDDDDDDDDDDDDDDDDDDDDPPPPDDPPPDDPDPPPDPPPPDPDDPDDDDDDDDDDDDDDDDDDDDDDDDPPPDPCPPPPDPPLDDDPDCPDEPCPQVVVFVVLQVQQVLQFPDWAPWGKGWDDHPVCVVQQKTQKIKIKTAQTAGPQGQTFGIKIWIQRHIWGWDVVVVVVVWTFTPDKTKTKMKTKDFQQNVLSVQQRVQLQVLLCVQPHVQKGWDSPDWDQDQVQQWTWGWIDHPRDIWIKIKHWPPDDPDPDPDDPPDAPTAIFIDTDPPPVPVRVSVSVSQQQPWGDQQQKTWGFDHWGWDADPNGIMIMTMTIIIHRTRHGSVPGGD